Protein AF-0000000070117013 (afdb_homodimer)

InterPro domains:
  IPR013216 Methyltransferase type 11 [PF08241] (39-137)
  IPR029063 S-adenosyl-L-methionine-dependent methyltransferase superfamily [G3DSA:3.40.50.150] (8-248)
  IPR029063 S-adenosyl-L-methionine-dependent methyltransferase superfamily [SSF53335] (27-205)

Structure (mmCIF, N/CA/C/O backbone):
data_AF-0000000070117013-model_v1
#
loop_
_entity.id
_entity.type
_entity.pdbx_description
1 polymer 'Methyltransferase family protein'
#
loop_
_atom_site.group_PDB
_atom_site.id
_atom_site.type_symbol
_atom_site.label_atom_id
_atom_site.label_alt_id
_atom_site.label_comp_id
_atom_site.label_asym_id
_atom_site.label_entity_id
_atom_site.label_seq_id
_atom_site.pdbx_PDB_ins_code
_atom_site.Cartn_x
_atom_site.Cartn_y
_atom_site.Cartn_z
_atom_site.occupancy
_atom_site.B_iso_or_equiv
_atom_site.auth_seq_id
_atom_site.auth_comp_id
_atom_site.auth_asym_id
_atom_site.auth_atom_id
_atom_site.pdbx_PDB_model_num
ATOM 1 N N . MET A 1 1 ? 36.75 42.438 13.883 1 29.89 1 MET A N 1
ATOM 2 C CA . MET A 1 1 ? 35.312 42.625 13.945 1 29.89 1 MET A CA 1
ATOM 3 C C . MET A 1 1 ? 34.594 41.5 13.242 1 29.89 1 MET A C 1
ATOM 5 O O . MET A 1 1 ? 34.594 41.438 12.008 1 29.89 1 MET A O 1
ATOM 9 N N . ASP A 1 2 ? 34.781 40.188 13.766 1 32.5 2 ASP A N 1
ATOM 10 C CA . ASP A 1 2 ? 34.594 38.844 13.227 1 32.5 2 ASP A CA 1
ATOM 11 C C . ASP A 1 2 ? 33.125 38.5 13.008 1 32.5 2 ASP A C 1
ATOM 13 O O . ASP A 1 2 ? 32.344 38.5 13.961 1 32.5 2 ASP A O 1
ATOM 17 N N . THR A 1 3 ? 32.5 39 11.875 1 23.81 3 THR A N 1
ATOM 18 C CA . THR A 1 3 ? 31.094 38.906 11.43 1 23.81 3 THR A CA 1
ATOM 19 C C . THR A 1 3 ? 30.625 37.469 11.422 1 23.81 3 THR A C 1
ATOM 21 O O . THR A 1 3 ? 31.062 36.688 10.578 1 23.81 3 THR A O 1
ATOM 24 N N . ALA A 1 4 ? 30.469 36.906 12.68 1 33.19 4 ALA A N 1
ATOM 25 C CA . ALA A 1 4 ? 29.859 35.562 12.773 1 33.19 4 ALA A CA 1
ATOM 26 C C . ALA A 1 4 ? 28.578 35.5 11.945 1 33.19 4 ALA A C 1
ATOM 28 O O . ALA A 1 4 ? 27.609 36.219 12.227 1 33.19 4 ALA A O 1
ATOM 29 N N . THR A 1 5 ? 28.562 35.25 10.672 1 26.06 5 THR A N 1
ATOM 30 C CA . THR A 1 5 ? 27.438 34.969 9.805 1 26.06 5 THR A CA 1
ATOM 31 C C . THR A 1 5 ? 26.438 34.031 10.492 1 26.06 5 THR A C 1
ATOM 33 O O . THR A 1 5 ? 26.812 32.938 10.906 1 26.06 5 THR A O 1
ATOM 36 N N . ALA A 1 6 ? 25.578 34.531 11.289 1 32.19 6 ALA A N 1
ATOM 37 C CA . ALA A 1 6 ? 24.438 33.844 11.898 1 32.19 6 ALA A CA 1
ATOM 38 C C . ALA A 1 6 ? 23.781 32.875 10.898 1 32.19 6 ALA A C 1
ATOM 40 O O . ALA A 1 6 ? 23.281 33.312 9.852 1 32.19 6 ALA A O 1
ATOM 41 N N . ARG A 1 7 ? 24.266 31.703 10.836 1 33.84 7 ARG A N 1
ATOM 42 C CA . ARG A 1 7 ? 23.641 30.594 10.109 1 33.84 7 ARG A CA 1
ATOM 43 C C . ARG A 1 7 ? 22.125 30.625 10.227 1 33.84 7 ARG A C 1
ATOM 45 O O . ARG A 1 7 ? 21.578 30.5 11.328 1 33.84 7 ARG A O 1
ATOM 52 N N . THR A 1 8 ? 21.297 31.375 9.594 1 34 8 THR A N 1
ATOM 53 C CA . THR A 1 8 ? 19.844 31.391 9.438 1 34 8 THR A CA 1
ATOM 54 C C . THR A 1 8 ? 19.297 29.969 9.438 1 34 8 THR A C 1
ATOM 56 O O . THR A 1 8 ? 19.609 29.188 8.539 1 34 8 THR A O 1
ATOM 59 N N . GLY A 1 9 ? 19.109 29.25 10.539 1 34.41 9 GLY A N 1
ATOM 60 C CA . GLY A 1 9 ? 18.844 27.844 10.82 1 34.41 9 GLY A CA 1
ATOM 61 C C . GLY A 1 9 ? 17.547 27.344 10.203 1 34.41 9 GLY A C 1
ATOM 62 O O . GLY A 1 9 ? 16.469 27.672 10.688 1 34.41 9 GLY A O 1
ATOM 63 N N . ARG A 1 10 ? 17.234 27.203 8.906 1 40.41 10 ARG A N 1
ATOM 64 C CA . ARG A 1 10 ? 16.172 26.484 8.219 1 40.41 10 ARG A CA 1
ATOM 65 C C . ARG A 1 10 ? 15.734 25.266 9.008 1 40.41 10 ARG A C 1
ATOM 67 O O . ARG A 1 10 ? 16.562 24.484 9.484 1 40.41 10 ARG A O 1
ATOM 74 N N . PRO A 1 11 ? 14.5 25.234 9.656 1 47.44 11 PRO A N 1
ATOM 75 C CA . PRO A 1 11 ? 14.07 24.047 10.398 1 47.44 11 PRO A CA 1
ATOM 76 C C . PRO A 1 11 ? 14.43 22.75 9.68 1 47.44 11 PRO A C 1
ATOM 78 O O . PRO A 1 11 ? 14.305 22.656 8.453 1 47.44 11 PRO A O 1
ATOM 81 N N . LEU A 1 12 ? 15.281 21.969 10.203 1 50.25 12 LEU A N 1
ATOM 82 C CA . LEU A 1 12 ? 15.797 20.734 9.633 1 50.25 12 LEU A CA 1
ATOM 83 C C . LEU A 1 12 ? 14.656 19.812 9.234 1 50.25 12 LEU A C 1
ATOM 85 O O . LEU A 1 12 ? 13.867 19.391 10.078 1 50.25 12 LEU A O 1
ATOM 89 N N . VAL A 1 13 ? 14.062 20.078 8.062 1 64.12 13 VAL A N 1
ATOM 90 C CA . VAL A 1 13 ? 13.172 19.109 7.434 1 64.12 13 VAL A CA 1
ATOM 91 C C . VAL A 1 13 ? 13.68 17.688 7.703 1 64.12 13 VAL A C 1
ATOM 93 O O . VAL A 1 13 ? 14.844 17.375 7.43 1 64.12 13 VAL A O 1
ATOM 96 N N . THR A 1 14 ? 12.891 17.109 8.664 1 83.69 14 THR A N 1
ATOM 97 C CA . THR A 1 14 ? 13.156 15.688 8.883 1 83.69 14 THR A CA 1
ATOM 98 C C . THR A 1 14 ? 12.406 14.836 7.863 1 83.69 14 THR A C 1
ATOM 100 O O . THR A 1 14 ? 11.539 15.336 7.145 1 83.69 14 THR A O 1
ATOM 103 N N . ALA A 1 15 ? 12.883 13.727 7.711 1 85.44 15 ALA A N 1
ATOM 104 C CA . ALA A 1 15 ? 12.188 12.789 6.828 1 85.44 15 ALA A CA 1
ATOM 105 C C . ALA A 1 15 ? 10.711 12.68 7.203 1 85.44 15 ALA A C 1
ATOM 107 O O . ALA A 1 15 ? 9.859 12.477 6.336 1 85.44 15 ALA A O 1
ATOM 108 N N . ARG A 1 16 ? 10.367 13.039 8.367 1 91.19 16 ARG A N 1
ATOM 109 C CA . ARG A 1 16 ? 9.023 12.828 8.891 1 91.19 16 ARG A CA 1
ATOM 110 C C . ARG A 1 16 ? 8.094 13.977 8.5 1 91.19 16 ARG A C 1
ATOM 112 O O . ARG A 1 16 ? 6.875 13.859 8.602 1 91.19 16 ARG A O 1
ATOM 119 N N . THR A 1 17 ? 8.672 15.094 8.039 1 95.31 17 THR A N 1
ATOM 120 C CA . THR A 1 17 ? 7.828 16.219 7.656 1 95.31 17 THR A CA 1
ATOM 121 C C . THR A 1 17 ? 8.141 16.672 6.234 1 95.31 17 THR A C 1
ATOM 123 O O . THR A 1 17 ? 7.516 17.609 5.719 1 95.31 17 THR A O 1
ATOM 126 N N . ALA A 1 18 ? 9.07 16.031 5.633 1 95.19 18 ALA A N 1
ATOM 127 C CA . ALA A 1 18 ? 9.641 16.516 4.379 1 95.19 18 ALA A CA 1
ATOM 128 C C . ALA A 1 18 ? 8.57 16.609 3.291 1 95.19 18 ALA A C 1
ATOM 130 O O . ALA A 1 18 ? 8.523 17.578 2.539 1 95.19 18 ALA A O 1
ATOM 131 N N . ALA A 1 19 ? 7.742 15.609 3.23 1 97.19 19 ALA A N 1
ATOM 132 C CA . ALA A 1 19 ? 6.723 15.594 2.186 1 97.19 19 ALA A CA 1
ATOM 133 C C . ALA A 1 19 ? 5.766 16.781 2.342 1 97.19 19 ALA A C 1
ATOM 135 O O . ALA A 1 19 ? 5.406 17.422 1.356 1 97.19 19 ALA A O 1
ATOM 136 N N . VAL A 1 20 ? 5.387 17.094 3.543 1 98.38 20 VAL A N 1
ATOM 137 C CA . VAL A 1 20 ? 4.48 18.203 3.816 1 98.38 20 VAL A CA 1
ATOM 138 C C . VAL A 1 20 ? 5.148 19.531 3.449 1 98.38 20 VAL A C 1
ATOM 140 O O . VAL A 1 20 ? 4.555 20.359 2.762 1 98.38 20 VAL A O 1
ATOM 143 N N . TRP A 1 21 ? 6.355 19.688 3.816 1 97.75 21 TRP A N 1
ATOM 144 C CA . TRP A 1 21 ? 7.07 20.938 3.561 1 97.75 21 TRP A CA 1
ATOM 145 C C . TRP A 1 21 ? 7.305 21.125 2.066 1 97.75 21 TRP A C 1
ATOM 147 O O . TRP A 1 21 ? 7.297 22.266 1.576 1 97.75 21 TRP A O 1
ATOM 157 N N . THR A 1 22 ? 7.559 20.031 1.386 1 97.31 22 THR A N 1
ATOM 158 C CA . THR A 1 22 ? 7.715 20.141 -0.061 1 97.31 22 THR A CA 1
ATOM 159 C C . THR A 1 22 ? 6.48 20.781 -0.693 1 97.31 22 THR A C 1
ATOM 161 O O . THR A 1 22 ? 6.598 21.688 -1.517 1 97.31 22 THR A O 1
ATOM 164 N N . VAL A 1 23 ? 5.348 20.375 -0.258 1 98.12 23 VAL A N 1
ATOM 165 C CA . VAL A 1 23 ? 4.09 20.891 -0.794 1 98.12 23 VAL A CA 1
ATOM 166 C C . VAL A 1 23 ? 3.883 22.328 -0.329 1 98.12 23 VAL A C 1
ATOM 168 O O . VAL A 1 23 ? 3.531 23.203 -1.128 1 98.12 23 VAL A O 1
ATOM 171 N N . LEU A 1 24 ? 4.137 22.594 0.953 1 98.19 24 LEU A N 1
ATOM 172 C CA . LEU A 1 24 ? 3.938 23.922 1.518 1 98.19 24 LEU A CA 1
ATOM 173 C C . LEU A 1 24 ? 4.867 24.938 0.861 1 98.19 24 LEU A C 1
ATOM 175 O O . LEU A 1 24 ? 4.445 26.062 0.538 1 98.19 24 LEU A O 1
ATOM 179 N N . ARG A 1 25 ? 6.059 24.562 0.634 1 97.31 25 ARG A N 1
ATOM 180 C CA . ARG A 1 25 ? 7.023 25.484 0.026 1 97.31 25 ARG A CA 1
ATOM 181 C C . ARG A 1 25 ? 6.605 25.844 -1.395 1 97.31 25 ARG A C 1
ATOM 183 O O . ARG A 1 25 ? 6.773 26.984 -1.818 1 97.31 25 ARG A O 1
ATOM 190 N N . ARG A 1 26 ? 6.137 24.859 -2.094 1 97.5 26 ARG A N 1
ATOM 191 C CA . ARG A 1 26 ? 5.641 25.156 -3.434 1 97.5 26 ARG A CA 1
ATOM 192 C C . ARG A 1 26 ? 4.512 26.172 -3.387 1 97.5 26 ARG A C 1
ATOM 194 O O . ARG A 1 26 ? 4.465 27.094 -4.203 1 97.5 26 ARG A O 1
ATOM 201 N N . GLU A 1 27 ? 3.637 26.016 -2.48 1 97.88 27 GLU A N 1
ATOM 202 C CA . GLU A 1 27 ? 2.533 26.953 -2.332 1 97.88 27 GLU A CA 1
ATOM 203 C C . GLU A 1 27 ? 3.039 28.344 -1.947 1 97.88 27 GLU A C 1
ATOM 205 O O . GLU A 1 27 ? 2.578 29.359 -2.486 1 97.88 27 GLU A O 1
ATOM 210 N N . LEU A 1 28 ? 3.988 28.391 -1.027 1 97.75 28 LEU A N 1
ATOM 211 C CA . LEU A 1 28 ? 4.551 29.672 -0.598 1 97.75 28 LEU A CA 1
ATOM 212 C C . LEU A 1 28 ? 5.25 30.375 -1.755 1 97.75 28 LEU A C 1
ATOM 214 O O . LEU A 1 28 ? 5.148 31.594 -1.899 1 97.75 28 LEU A O 1
ATOM 218 N N . ASP A 1 29 ? 5.879 29.562 -2.568 1 97.06 29 ASP A N 1
ATOM 219 C CA . ASP A 1 29 ? 6.574 30.109 -3.73 1 97.06 29 ASP A CA 1
ATOM 220 C C . ASP A 1 29 ? 5.59 30.719 -4.723 1 97.06 29 ASP A C 1
ATOM 222 O O . ASP A 1 29 ? 5.902 31.719 -5.383 1 97.06 29 ASP A O 1
ATOM 226 N N . ARG A 1 30 ? 4.438 30.141 -4.824 1 96 30 ARG A N 1
ATOM 227 C CA . ARG A 1 30 ? 3.396 30.656 -5.695 1 96 30 ARG A CA 1
ATOM 228 C C . ARG A 1 30 ? 2.984 32.062 -5.273 1 96 30 ARG A C 1
ATOM 230 O O . ARG A 1 30 ? 2.482 32.844 -6.086 1 96 30 ARG A O 1
ATOM 237 N N . HIS A 1 31 ? 3.223 32.406 -4.027 1 96.12 31 HIS A N 1
ATOM 238 C CA . HIS A 1 31 ? 2.84 33.688 -3.479 1 96.12 31 HIS A CA 1
ATOM 239 C C . HIS A 1 31 ? 4.066 34.5 -3.07 1 96.12 31 HIS A C 1
ATOM 241 O O . HIS A 1 31 ? 4.004 35.312 -2.137 1 96.12 31 HIS A O 1
ATOM 247 N N . ALA A 1 32 ? 5.098 34.25 -3.674 1 93.88 32 ALA A N 1
ATOM 248 C CA . ALA A 1 32 ? 6.352 34.906 -3.342 1 93.88 32 ALA A CA 1
ATOM 249 C C . ALA A 1 32 ? 6.164 36.438 -3.281 1 93.88 32 ALA A C 1
ATOM 251 O O . ALA A 1 32 ? 5.52 37 -4.152 1 93.88 32 ALA A O 1
ATOM 252 N N . GLY A 1 33 ? 6.668 37 -2.26 1 93.38 33 GLY A N 1
ATOM 253 C CA . GLY A 1 33 ? 6.59 38.469 -2.111 1 93.38 33 GLY A CA 1
ATOM 254 C C . GLY A 1 33 ? 5.371 38.906 -1.325 1 93.38 33 GLY A C 1
ATOM 255 O O . GLY A 1 33 ? 5.246 40.094 -0.989 1 93.38 33 GLY A O 1
ATOM 256 N N . ARG A 1 34 ? 4.516 37.969 -1.051 1 96.75 34 ARG A N 1
ATOM 257 C CA . ARG A 1 34 ? 3.312 38.281 -0.282 1 96.75 34 ARG A CA 1
ATOM 258 C C . ARG A 1 34 ? 3.398 37.719 1.126 1 96.75 34 ARG A C 1
ATOM 260 O O . ARG A 1 34 ? 3.865 36.594 1.313 1 96.75 34 ARG A O 1
ATOM 267 N N . GLU A 1 35 ? 3.012 38.469 2.045 1 98 35 GLU A N 1
ATOM 268 C CA . GLU A 1 35 ? 2.809 37.969 3.393 1 98 35 GLU A CA 1
ATOM 269 C C . GLU A 1 35 ? 1.462 37.25 3.514 1 98 35 GLU A C 1
ATOM 271 O O . GLU A 1 35 ? 0.412 37.875 3.307 1 98 35 GLU A O 1
ATOM 276 N N . LEU A 1 36 ? 1.524 36.031 3.854 1 98.69 36 LEU A N 1
ATOM 277 C CA . LEU A 1 36 ? 0.299 35.25 3.969 1 98.69 36 LEU A CA 1
ATOM 278 C C . LEU A 1 36 ? -0.208 35.219 5.406 1 98.69 36 LEU A C 1
ATOM 280 O O . LEU A 1 36 ? 0.586 35.219 6.348 1 98.69 36 LEU A O 1
ATOM 284 N N . THR A 1 37 ? -1.525 35.281 5.512 1 98.75 37 THR A N 1
ATOM 285 C CA . THR A 1 37 ? -2.184 35 6.785 1 98.75 37 THR A CA 1
ATOM 286 C C . THR A 1 37 ? -2.438 33.5 6.945 1 98.75 37 THR A C 1
ATOM 288 O O . THR A 1 37 ? -3.215 32.938 6.188 1 98.75 37 THR A O 1
ATOM 291 N N . VAL A 1 38 ? -1.772 32.875 7.945 1 98.81 38 VAL A N 1
ATOM 292 C CA . VAL A 1 38 ? -1.811 31.438 8.125 1 98.81 38 VAL A CA 1
ATOM 293 C C . VAL A 1 38 ? -2.506 31.094 9.438 1 98.81 38 VAL A C 1
ATOM 295 O O . VAL A 1 38 ? -2.262 31.75 10.461 1 98.81 38 VAL A O 1
ATOM 298 N N . LEU A 1 39 ? -3.387 30.172 9.359 1 98.38 39 LEU A N 1
ATOM 299 C CA . LEU A 1 39 ? -3.986 29.578 10.555 1 98.38 39 LEU A CA 1
ATOM 300 C C . LEU A 1 39 ? -3.5 28.156 10.75 1 98.38 39 LEU A C 1
ATOM 302 O O . LEU A 1 39 ? -3.561 27.328 9.828 1 98.38 39 LEU A O 1
ATOM 306 N N . ASP A 1 40 ? -2.951 27.859 11.898 1 98.19 40 ASP A N 1
ATOM 307 C CA . ASP A 1 40 ? -2.488 26.516 12.258 1 98.19 40 ASP A CA 1
ATOM 308 C C . ASP A 1 40 ? -3.369 25.906 13.344 1 98.19 40 ASP A C 1
ATOM 310 O O . ASP A 1 40 ? -3.15 26.141 14.531 1 98.19 40 ASP A O 1
ATOM 314 N N . VAL A 1 41 ? -4.352 25.109 12.914 1 97.69 41 VAL A N 1
ATOM 315 C CA . VAL A 1 41 ? -5.312 24.484 13.82 1 97.69 41 VAL A CA 1
ATOM 316 C C . VAL A 1 41 ? -4.676 23.266 14.469 1 97.69 41 VAL A C 1
ATOM 318 O O . VAL A 1 41 ? -4.289 22.312 13.781 1 97.69 41 VAL A O 1
ATOM 321 N N . GLY A 1 42 ? -4.629 23.234 15.766 1 96.56 42 GLY A N 1
ATOM 322 C CA . GLY A 1 42 ? -3.893 22.203 16.453 1 96.56 42 GLY A CA 1
ATOM 323 C C . GLY A 1 42 ? -2.391 22.312 16.297 1 96.56 42 GLY A C 1
ATOM 324 O O . GLY A 1 42 ? -1.694 21.312 16.156 1 96.56 42 GLY A O 1
ATOM 325 N N . GLY A 1 43 ? -1.896 23.5 16.266 1 96.75 43 GLY A N 1
ATOM 326 C CA . GLY A 1 43 ? -0.519 23.766 15.875 1 96.75 43 GLY A CA 1
ATOM 327 C C . GLY A 1 43 ? 0.482 23.453 16.984 1 96.75 43 GLY A C 1
ATOM 328 O O . GLY A 1 43 ? 1.688 23.406 16.734 1 96.75 43 GLY A O 1
ATOM 329 N N . GLY A 1 44 ? -0.006 23.297 18.172 1 95.81 44 GLY A N 1
ATOM 330 C CA . GLY A 1 44 ? 0.813 22.875 19.297 1 95.81 44 GLY A CA 1
ATOM 331 C C . GLY A 1 44 ? 2.004 23.781 19.547 1 95.81 44 GLY A C 1
ATOM 332 O O . GLY A 1 44 ? 1.853 25 19.641 1 95.81 44 GLY A O 1
ATOM 333 N N . THR A 1 45 ? 3.209 23.141 19.531 1 96.06 45 THR A N 1
ATOM 334 C CA . THR A 1 45 ? 4.422 23.859 19.922 1 96.06 45 THR A CA 1
ATOM 335 C C . THR A 1 45 ? 4.969 24.672 18.75 1 96.06 45 THR A C 1
ATOM 337 O O . THR A 1 45 ? 6.02 25.312 18.875 1 96.06 45 THR A O 1
ATOM 340 N N . GLY A 1 46 ? 4.34 24.609 17.656 1 97.19 46 GLY A N 1
ATOM 341 C CA . GLY A 1 46 ? 4.664 25.5 16.547 1 97.19 46 GLY A CA 1
ATOM 342 C C . GLY A 1 46 ? 5.699 24.922 15.609 1 97.19 46 GLY A C 1
ATOM 343 O O . GLY A 1 46 ? 6.508 25.672 15.039 1 97.19 46 GLY A O 1
ATOM 344 N N . GLY A 1 47 ? 5.734 23.656 15.453 1 95.62 47 GLY A N 1
ATOM 345 C CA . GLY A 1 47 ? 6.688 23 14.57 1 95.62 47 GLY A CA 1
ATOM 346 C C . GLY A 1 47 ? 6.598 23.484 13.133 1 95.62 47 GLY A C 1
ATOM 347 O O . GLY A 1 47 ? 7.617 23.609 12.453 1 95.62 47 GLY A O 1
ATOM 348 N N . PHE A 1 48 ? 5.414 23.828 12.672 1 97.56 48 PHE A N 1
ATOM 349 C CA . PHE A 1 48 ? 5.219 24.375 11.336 1 97.56 48 PHE A CA 1
ATOM 350 C C . PHE A 1 48 ? 5.051 25.891 11.383 1 97.56 48 PHE A C 1
ATOM 352 O O . PHE A 1 48 ? 5.547 26.609 10.516 1 97.56 48 PHE A O 1
ATOM 359 N N . ALA A 1 49 ? 4.441 26.375 12.438 1 98.25 49 ALA A N 1
ATOM 360 C CA . ALA A 1 49 ? 4.094 27.797 12.555 1 98.25 49 ALA A CA 1
ATOM 361 C C . ALA A 1 49 ? 5.344 28.672 12.578 1 98.25 49 ALA A C 1
ATOM 363 O O . ALA A 1 49 ? 5.414 29.672 11.875 1 98.25 49 ALA A O 1
ATOM 364 N N . VAL A 1 50 ? 6.348 28.297 13.367 1 98.25 50 VAL A N 1
ATOM 365 C CA . VAL A 1 50 ? 7.512 29.141 13.578 1 98.25 50 VAL A CA 1
ATOM 366 C C . VAL A 1 50 ? 8.312 29.25 12.281 1 98.25 50 VAL A C 1
ATOM 368 O O . VAL A 1 50 ? 8.633 30.359 11.828 1 98.25 50 VAL A O 1
ATOM 371 N N . PRO A 1 51 ? 8.578 28.125 11.594 1 97.31 51 PRO A N 1
ATOM 372 C CA . PRO A 1 51 ? 9.258 28.25 10.305 1 97.31 51 PRO A CA 1
ATOM 373 C C . PRO A 1 51 ? 8.469 29.094 9.297 1 97.31 51 PRO A C 1
ATOM 375 O O . PRO A 1 51 ? 9.055 29.828 8.508 1 97.31 51 PRO A O 1
ATOM 378 N N . LEU A 1 52 ? 7.16 29.031 9.297 1 98.06 52 LEU A N 1
ATOM 379 C CA . LEU A 1 52 ? 6.348 29.844 8.398 1 98.06 52 LEU A CA 1
ATOM 380 C C . LEU A 1 52 ? 6.473 31.328 8.742 1 98.06 52 LEU A C 1
ATOM 382 O O . LEU A 1 52 ? 6.562 32.188 7.852 1 98.06 52 LEU A O 1
ATOM 386 N N . ALA A 1 53 ? 6.488 31.594 10.031 1 98.44 53 ALA A N 1
ATOM 387 C CA . ALA A 1 53 ? 6.699 32.969 10.477 1 98.44 53 ALA A CA 1
ATOM 388 C C . ALA A 1 53 ? 8.078 33.469 10.07 1 98.44 53 ALA A C 1
ATOM 390 O O . ALA A 1 53 ? 8.227 34.625 9.633 1 98.44 53 ALA A O 1
ATOM 391 N N . GLU A 1 54 ? 9.086 32.594 10.234 1 97.44 54 GLU A N 1
ATOM 392 C CA . GLU A 1 54 ? 10.438 32.969 9.828 1 97.44 54 GLU A CA 1
ATOM 393 C C . GLU A 1 54 ? 10.5 33.281 8.336 1 97.44 54 GLU A C 1
ATOM 395 O O . GLU A 1 54 ? 11.312 34.094 7.906 1 97.44 54 GLU A O 1
ATOM 400 N N . ALA A 1 55 ? 9.617 32.688 7.621 1 96.56 55 ALA A N 1
ATOM 401 C CA . ALA A 1 55 ? 9.562 32.906 6.18 1 96.56 55 ALA A CA 1
ATOM 402 C C . ALA A 1 55 ? 8.812 34.188 5.855 1 96.56 55 ALA A C 1
ATOM 404 O O . ALA A 1 55 ? 8.648 34.531 4.684 1 96.56 55 ALA A O 1
ATOM 405 N N . GLY A 1 56 ? 8.281 34.844 6.859 1 97.25 56 GLY A N 1
ATOM 406 C CA . GLY A 1 56 ? 7.727 36.188 6.656 1 97.25 56 GLY A CA 1
ATOM 407 C C . GLY A 1 56 ? 6.211 36.219 6.727 1 97.25 56 GLY A C 1
ATOM 408 O O . GLY A 1 56 ? 5.598 37.25 6.457 1 97.25 56 GLY A O 1
ATOM 409 N N . HIS A 1 57 ? 5.578 35.156 7.125 1 98.56 57 HIS A N 1
ATOM 410 C CA . HIS A 1 57 ? 4.125 35.094 7.176 1 98.56 57 HIS A CA 1
ATOM 411 C C . HIS A 1 57 ? 3.609 35.312 8.594 1 98.56 57 HIS A C 1
ATOM 413 O O . HIS A 1 57 ? 4.371 35.188 9.555 1 98.56 57 HIS A O 1
ATOM 419 N N . THR A 1 58 ? 2.404 35.75 8.703 1 98.69 58 THR A N 1
ATOM 420 C CA . THR A 1 58 ? 1.757 35.875 10 1 98.69 58 THR A CA 1
ATOM 421 C C . THR A 1 58 ? 0.948 34.625 10.328 1 98.69 58 THR A C 1
ATOM 423 O O . THR A 1 58 ? 0.165 34.156 9.5 1 98.69 58 THR A O 1
ATOM 426 N N . VAL A 1 59 ? 1.206 34.062 11.5 1 98.75 59 VAL A N 1
ATOM 427 C CA . VAL A 1 59 ? 0.624 32.75 11.828 1 98.75 59 VAL A CA 1
ATOM 428 C C . VAL A 1 59 ? -0.166 32.875 13.133 1 98.75 59 VAL A C 1
ATOM 430 O O . VAL A 1 59 ? 0.34 33.375 14.133 1 98.75 59 VAL A O 1
ATOM 433 N N . THR A 1 60 ? -1.41 32.469 13.102 1 98.19 60 THR A N 1
ATOM 434 C CA . THR A 1 60 ? -2.188 32.219 14.312 1 98.19 60 THR A CA 1
ATOM 435 C C . THR A 1 60 ? -2.277 30.734 14.609 1 98.19 60 THR A C 1
ATOM 437 O O . THR A 1 60 ? -2.697 29.953 13.758 1 98.19 60 THR A O 1
ATOM 440 N N . VAL A 1 61 ? -1.849 30.344 15.789 1 98.19 61 VAL A N 1
ATOM 441 C CA . VAL A 1 61 ? -1.893 28.953 16.219 1 98.19 61 VAL A CA 1
ATOM 442 C C . VAL A 1 61 ? -3.031 28.75 17.219 1 98.19 61 VAL A C 1
ATOM 444 O O . VAL A 1 61 ? -3.119 29.469 18.219 1 98.19 61 VAL A O 1
ATOM 447 N N . ILE A 1 62 ? -3.889 27.859 16.891 1 97.19 62 ILE A N 1
ATOM 448 C CA . ILE A 1 62 ? -4.98 27.5 17.781 1 97.19 62 ILE A CA 1
ATOM 449 C C . ILE A 1 62 ? -4.73 26.109 18.375 1 97.19 62 ILE A C 1
ATOM 451 O O . ILE A 1 62 ? -4.527 25.141 17.625 1 97.19 62 ILE A O 1
ATOM 455 N N . ASP A 1 63 ? -4.727 25.984 19.641 1 96.94 63 ASP A N 1
ATOM 456 C CA . ASP A 1 63 ? -4.531 24.703 20.312 1 96.94 63 ASP A CA 1
ATOM 457 C C . ASP A 1 63 ? -5.215 24.688 21.688 1 96.94 63 ASP A C 1
ATOM 459 O O . ASP A 1 63 ? -5.289 25.719 22.359 1 96.94 63 ASP A O 1
ATOM 463 N N . ALA A 1 64 ? -5.625 23.484 22.062 1 94.88 64 ALA A N 1
ATOM 464 C CA . ALA A 1 64 ? -6.324 23.359 23.344 1 94.88 64 ALA A CA 1
ATOM 465 C C . ALA A 1 64 ? -5.348 23.391 24.516 1 94.88 64 ALA A C 1
ATOM 467 O O . ALA A 1 64 ? -5.723 23.75 25.641 1 94.88 64 ALA A O 1
ATOM 468 N N . SER A 1 65 ? -4.109 23.016 24.266 1 96.62 65 SER A N 1
ATOM 469 C CA . SER A 1 65 ? -3.129 22.828 25.344 1 96.62 65 SER A CA 1
ATOM 470 C C . SER A 1 65 ? -2.428 24.141 25.672 1 96.62 65 SER A C 1
ATOM 472 O O . SER A 1 65 ? -1.621 24.641 24.891 1 96.62 65 SER A O 1
ATOM 474 N N . PRO A 1 66 ? -2.658 24.641 26.875 1 96.56 66 PRO A N 1
ATOM 475 C CA . PRO A 1 66 ? -1.937 25.859 27.281 1 96.56 66 PRO A CA 1
ATOM 476 C C . PRO A 1 66 ? -0.426 25.641 27.344 1 96.56 66 PRO A C 1
ATOM 478 O O . PRO A 1 66 ? 0.344 26.562 27.047 1 96.56 66 PRO A O 1
ATOM 481 N N . ASP A 1 67 ? -0.061 24.406 27.734 1 97.94 67 ASP A N 1
ATOM 482 C CA . ASP A 1 67 ? 1.365 24.094 27.797 1 97.94 67 ASP A CA 1
ATOM 483 C C . ASP A 1 67 ? 2.002 24.156 26.406 1 97.94 67 ASP A C 1
ATOM 485 O O . ASP A 1 67 ? 3.098 24.688 26.25 1 97.94 67 ASP A O 1
ATOM 489 N N . ALA A 1 68 ? 1.336 23.609 25.406 1 97.69 68 ALA A N 1
ATOM 490 C CA . ALA A 1 68 ? 1.843 23.656 24.047 1 97.69 68 ALA A CA 1
ATOM 491 C C . ALA A 1 68 ? 1.95 25.094 23.547 1 97.69 68 ALA A C 1
ATOM 493 O O . ALA A 1 68 ? 2.945 25.469 22.922 1 97.69 68 ALA A O 1
ATOM 494 N N . LEU A 1 69 ? 0.973 25.922 23.859 1 98.06 69 LEU A N 1
ATOM 495 C CA . LEU A 1 69 ? 0.962 27.297 23.406 1 98.06 69 LEU A CA 1
ATOM 496 C C . LEU A 1 69 ? 2.062 28.109 24.094 1 98.06 69 LEU A C 1
ATOM 498 O O . LEU A 1 69 ? 2.639 29.016 23.5 1 98.06 69 LEU A O 1
ATOM 502 N N . ALA A 1 70 ? 2.355 27.75 25.359 1 98.31 70 ALA A N 1
ATOM 503 C CA . ALA A 1 70 ? 3.473 28.375 26.062 1 98.31 70 ALA A CA 1
ATOM 504 C C . ALA A 1 70 ? 4.801 28.031 25.391 1 98.31 70 ALA A C 1
ATOM 506 O O . ALA A 1 70 ? 5.652 28.906 25.203 1 98.31 70 ALA A O 1
ATOM 507 N N . ALA A 1 71 ? 4.918 26.781 25.062 1 98.25 71 ALA A N 1
ATOM 508 C CA . ALA A 1 71 ? 6.105 26.344 24.344 1 98.25 71 ALA A CA 1
ATOM 509 C C . ALA A 1 71 ? 6.227 27.047 22.984 1 98.25 71 ALA A C 1
ATOM 511 O O . ALA A 1 71 ? 7.32 27.438 22.578 1 98.25 71 ALA A O 1
ATOM 512 N N . LEU A 1 72 ? 5.148 27.25 22.344 1 98.25 72 LEU A N 1
ATOM 513 C CA . LEU A 1 72 ? 5.102 27.969 21.078 1 98.25 72 LEU A CA 1
ATOM 514 C C . LEU A 1 72 ? 5.625 29.391 21.25 1 98.25 72 LEU A C 1
ATOM 516 O O . LEU A 1 72 ? 6.453 29.859 20.469 1 98.25 72 LEU A O 1
ATOM 520 N N . THR A 1 73 ? 5.117 30.047 22.25 1 98.19 73 THR A N 1
ATOM 521 C CA . THR A 1 73 ? 5.5 31.438 22.5 1 98.19 73 THR A CA 1
ATOM 522 C C . THR A 1 73 ? 7.004 31.547 22.719 1 98.19 73 THR A C 1
ATOM 524 O O . THR A 1 73 ? 7.656 32.438 22.172 1 98.19 73 THR A O 1
ATOM 527 N N . ARG A 1 74 ? 7.52 30.625 23.484 1 98.31 74 ARG A N 1
ATOM 528 C CA . ARG A 1 74 ? 8.953 30.594 23.734 1 98.31 74 ARG A CA 1
ATOM 529 C C . ARG A 1 74 ? 9.734 30.328 22.453 1 98.31 74 ARG A C 1
ATOM 531 O O . ARG A 1 74 ? 10.727 31 22.172 1 98.31 74 ARG A O 1
ATOM 538 N N . ARG A 1 75 ? 9.281 29.422 21.672 1 97.56 75 ARG A N 1
ATOM 539 C CA . ARG A 1 75 ? 9.938 29.078 20.406 1 97.56 75 ARG A CA 1
ATOM 540 C C . ARG A 1 75 ? 9.93 30.25 19.438 1 97.56 75 ARG A C 1
ATOM 542 O O . ARG A 1 75 ? 10.93 30.516 18.766 1 97.56 75 ARG A O 1
ATOM 549 N N . ALA A 1 76 ? 8.812 30.906 19.359 1 98.31 76 ALA A N 1
ATOM 550 C CA . ALA A 1 76 ? 8.68 32.062 18.484 1 98.31 76 ALA A CA 1
ATOM 551 C C . ALA A 1 76 ? 9.625 33.188 18.906 1 98.31 76 ALA A C 1
ATOM 553 O O . ALA A 1 76 ? 10.25 33.812 18.062 1 98.31 76 ALA A O 1
ATOM 554 N N . ALA A 1 77 ? 9.703 33.406 20.172 1 98.38 77 ALA A N 1
ATOM 555 C CA . ALA A 1 77 ? 10.602 34.406 20.703 1 98.38 77 ALA A CA 1
ATOM 556 C C . ALA A 1 77 ? 12.062 34.094 20.391 1 98.38 77 ALA A C 1
ATOM 558 O O . ALA A 1 77 ? 12.812 34.938 19.922 1 98.38 77 ALA A O 1
ATOM 559 N N . ASP A 1 78 ? 12.422 32.875 20.703 1 98.06 78 ASP A N 1
ATOM 560 C CA . ASP A 1 78 ? 13.781 32.406 20.438 1 98.06 78 ASP A CA 1
ATOM 561 C C . ASP A 1 78 ? 14.148 32.562 18.969 1 98.06 78 ASP A C 1
ATOM 563 O O . ASP A 1 78 ? 15.305 32.844 18.641 1 98.06 78 ASP A O 1
ATOM 567 N N . ALA A 1 79 ? 13.164 32.469 18.109 1 97.69 79 ALA A N 1
ATOM 568 C CA . ALA A 1 79 ? 13.391 32.531 16.672 1 97.69 79 ALA A CA 1
ATOM 569 C C . ALA A 1 79 ? 13.312 33.969 16.172 1 97.69 79 ALA A C 1
ATOM 571 O O . ALA A 1 79 ? 13.578 34.25 14.992 1 97.69 79 ALA A O 1
ATOM 572 N N . GLY A 1 80 ? 12.898 34.875 17 1 98.19 80 GLY A N 1
ATOM 573 C CA . GLY A 1 80 ? 12.828 36.281 16.656 1 98.19 80 GLY A CA 1
ATOM 574 C C . GLY A 1 80 ? 11.594 36.656 15.859 1 98.19 80 GLY A C 1
ATOM 575 O O . GLY A 1 80 ? 11.609 37.594 15.078 1 98.19 80 GLY A O 1
ATOM 576 N N . VAL A 1 81 ? 10.547 35.844 16.016 1 98.44 81 VAL A N 1
ATOM 577 C CA . VAL A 1 81 ? 9.367 36.094 15.188 1 98.44 81 VAL A CA 1
ATOM 578 C C . VAL A 1 81 ? 8.125 36.188 16.078 1 98.44 81 VAL A C 1
ATOM 580 O O . VAL A 1 81 ? 7.027 35.812 15.656 1 98.44 81 VAL A O 1
ATOM 583 N N . ALA A 1 82 ? 8.242 36.562 17.281 1 98.31 82 ALA A N 1
ATOM 584 C CA . ALA A 1 82 ? 7.137 36.688 18.219 1 98.31 82 ALA A CA 1
ATOM 585 C C . ALA A 1 82 ? 6.059 37.625 17.688 1 98.31 82 ALA A C 1
ATOM 587 O O . ALA A 1 82 ? 4.871 37.438 17.969 1 98.31 82 ALA A O 1
ATOM 588 N N . ASP A 1 83 ? 6.512 38.562 16.938 1 98.25 83 ASP A N 1
ATOM 589 C CA . ASP A 1 83 ? 5.582 39.562 16.422 1 98.25 83 ASP A CA 1
ATOM 590 C C . ASP A 1 83 ? 4.73 39 15.297 1 98.25 83 ASP A C 1
ATOM 592 O O . ASP A 1 83 ? 3.727 39.594 14.906 1 98.25 83 ASP A O 1
ATOM 596 N N . ARG A 1 84 ? 5.062 37.812 14.797 1 98.5 84 ARG A N 1
ATOM 597 C CA . ARG A 1 84 ? 4.348 37.25 13.664 1 98.5 84 ARG A CA 1
ATOM 598 C C . ARG A 1 84 ? 3.578 36 14.086 1 98.5 84 ARG A C 1
ATOM 600 O O . ARG A 1 84 ? 2.934 35.344 13.258 1 98.5 84 ARG A O 1
ATOM 607 N N . VAL A 1 85 ? 3.678 35.594 15.32 1 98.69 85 VAL A N 1
ATOM 608 C CA . VAL A 1 85 ? 3.012 34.375 15.812 1 98.69 85 VAL A CA 1
ATOM 609 C C . VAL A 1 85 ? 2.027 34.75 16.922 1 98.69 85 VAL A C 1
ATOM 611 O O . VAL A 1 85 ? 2.402 35.406 17.906 1 98.69 85 VAL A O 1
ATOM 614 N N . ARG A 1 86 ? 0.814 34.438 16.734 1 97.94 86 ARG A N 1
ATOM 615 C CA . ARG A 1 86 ? -0.221 34.656 17.75 1 97.94 86 ARG A CA 1
ATOM 616 C C . ARG A 1 86 ? -0.744 33.312 18.266 1 97.94 86 ARG A C 1
ATOM 618 O O . ARG A 1 86 ? -1.079 32.438 17.469 1 97.94 86 ARG A O 1
ATOM 625 N N . ALA A 1 87 ? -0.758 33.125 19.547 1 97.94 87 ALA A N 1
ATOM 626 C CA . ALA A 1 87 ? -1.279 31.906 20.188 1 97.94 87 ALA A CA 1
ATOM 627 C C . ALA A 1 87 ? -2.707 32.125 20.672 1 97.94 87 ALA A C 1
ATOM 629 O O . ALA A 1 87 ? -2.988 33.094 21.359 1 97.94 87 ALA A O 1
ATOM 630 N N . VAL A 1 88 ? -3.6 31.266 20.344 1 96.94 88 VAL A N 1
ATOM 631 C CA . VAL A 1 88 ? -4.992 31.328 20.766 1 96.94 88 VAL A CA 1
ATOM 632 C C . VAL A 1 88 ? -5.418 29.984 21.344 1 96.94 88 VAL A C 1
ATOM 634 O O . VAL A 1 88 ? -5.328 28.953 20.672 1 96.94 88 VAL A O 1
ATOM 637 N N . GLN A 1 89 ? -5.887 29.984 22.531 1 96.25 89 GLN A N 1
ATOM 638 C CA . GLN A 1 89 ? -6.379 28.75 23.125 1 96.25 89 GLN A CA 1
ATOM 639 C C . GLN A 1 89 ? -7.789 28.422 22.641 1 96.25 89 GLN A C 1
ATOM 641 O O . GLN A 1 89 ? -8.68 29.281 22.688 1 96.25 89 GLN A O 1
ATOM 646 N N . GLY A 1 90 ? -7.973 27.266 22.062 1 93.31 90 GLY A N 1
ATOM 647 C CA . GLY A 1 90 ? -9.258 26.781 21.578 1 93.31 90 GLY A CA 1
ATOM 648 C C . GLY A 1 90 ? -9.195 25.391 20.984 1 93.31 90 GLY A C 1
ATOM 649 O O . GLY A 1 90 ? -8.109 24.875 20.703 1 93.31 90 GLY A O 1
ATOM 650 N N . ASP A 1 91 ? -10.438 24.875 20.906 1 87.5 91 ASP A N 1
ATOM 651 C CA . ASP A 1 91 ? -10.531 23.562 20.297 1 87.5 91 ASP A CA 1
ATOM 652 C C . ASP A 1 91 ? -10.945 23.656 18.828 1 87.5 91 ASP A C 1
ATOM 654 O O . ASP A 1 91 ? -11.5 24.672 18.406 1 87.5 91 ASP A O 1
ATOM 658 N N . GLY A 1 92 ? -10.516 22.688 18.062 1 79.12 92 GLY A N 1
ATOM 659 C CA . GLY A 1 92 ? -10.867 22.656 16.656 1 79.12 92 GLY A CA 1
ATOM 660 C C . GLY A 1 92 ? -12.359 22.766 16.406 1 79.12 92 GLY A C 1
ATOM 661 O O . GLY A 1 92 ? -12.789 23.438 15.461 1 79.12 92 GLY A O 1
ATOM 662 N N . ASP A 1 93 ? -13.172 22.344 17.328 1 82.31 93 ASP A N 1
ATOM 663 C CA . ASP A 1 93 ? -14.625 22.359 17.203 1 82.31 93 ASP A CA 1
ATOM 664 C C . ASP A 1 93 ? -15.18 23.766 17.359 1 82.31 93 ASP A C 1
ATOM 666 O O . ASP A 1 93 ? -16.297 24.047 16.922 1 82.31 93 ASP A O 1
ATOM 670 N N . ALA A 1 94 ? -14.359 24.625 17.875 1 84.25 94 ALA A N 1
ATOM 671 C CA . ALA A 1 94 ? -14.812 25.984 18.141 1 84.25 94 ALA A CA 1
ATOM 672 C C . ALA A 1 94 ? -14.203 26.969 17.156 1 84.25 94 ALA A C 1
ATOM 674 O O . ALA A 1 94 ? -14.312 28.188 17.359 1 84.25 94 ALA A O 1
ATOM 675 N N . LEU A 1 95 ? -13.625 26.438 16.141 1 87.44 95 LEU A N 1
ATOM 676 C CA . LEU A 1 95 ? -12.852 27.25 15.203 1 87.44 95 LEU A CA 1
ATOM 677 C C . LEU A 1 95 ? -13.711 28.359 14.617 1 87.44 95 LEU A C 1
ATOM 679 O O . LEU A 1 95 ? -13.25 29.5 14.477 1 87.44 95 LEU A O 1
ATOM 683 N N . ALA A 1 96 ? -14.945 28.109 14.359 1 87.31 96 ALA A N 1
ATOM 684 C CA . ALA A 1 96 ? -15.836 29.094 13.742 1 87.31 96 ALA A CA 1
ATOM 685 C C . ALA A 1 96 ? -15.938 30.359 14.594 1 87.31 96 ALA A C 1
ATOM 687 O O . ALA A 1 96 ? -16.062 31.469 14.07 1 87.31 96 ALA A O 1
ATOM 688 N N . GLY A 1 97 ? -15.836 30.172 15.875 1 89.81 97 GLY A N 1
ATOM 689 C CA . GLY A 1 97 ? -15.938 31.328 16.766 1 89.81 97 GLY A CA 1
ATOM 690 C C . GLY A 1 97 ? -14.609 32 17.031 1 89.81 97 GLY A C 1
ATOM 691 O O . GLY A 1 97 ? -14.562 33.094 17.578 1 89.81 97 GLY A O 1
ATOM 692 N N . LEU A 1 98 ? -13.547 31.406 16.547 1 91.75 98 LEU A N 1
ATOM 693 C CA . LEU A 1 98 ? -12.211 31.859 16.891 1 91.75 98 LEU A CA 1
ATOM 694 C C . LEU A 1 98 ? -11.578 32.625 15.727 1 91.75 98 LEU A C 1
ATOM 696 O O . LEU A 1 98 ? -10.609 33.375 15.914 1 91.75 98 LEU A O 1
ATOM 700 N N . VAL A 1 99 ? -12.125 32.406 14.555 1 92.25 99 VAL A N 1
ATOM 701 C CA . VAL A 1 99 ? -11.492 33 13.383 1 92.25 99 VAL A CA 1
ATOM 702 C C . VAL A 1 99 ? -12.547 33.656 12.492 1 92.25 99 VAL A C 1
ATOM 704 O O . VAL A 1 99 ? -13.656 33.125 12.359 1 92.25 99 VAL A O 1
ATOM 707 N N . GLU A 1 100 ? -12.242 34.781 11.883 1 94.69 100 GLU A N 1
ATOM 708 C CA . GLU A 1 100 ? -13.133 35.469 10.961 1 94.69 100 GLU A CA 1
ATOM 709 C C . GLU A 1 100 ? -13.273 34.719 9.648 1 94.69 100 GLU A C 1
ATOM 711 O O . GLU A 1 100 ? -12.305 34.125 9.148 1 94.69 100 GLU A O 1
ATOM 716 N N . PRO A 1 101 ? -14.5 34.75 9.086 1 96.69 101 PRO A N 1
ATOM 717 C CA . PRO A 1 101 ? -14.672 34.156 7.762 1 96.69 101 PRO A CA 1
ATOM 718 C C . PRO A 1 101 ? -13.773 34.781 6.699 1 96.69 101 PRO A C 1
ATOM 720 O O . PRO A 1 101 ? -13.516 36 6.746 1 96.69 101 PRO A O 1
ATOM 723 N N . ALA A 1 102 ? -13.273 34 5.805 1 97.75 102 ALA A N 1
ATOM 724 C CA . ALA A 1 102 ? -12.492 34.438 4.648 1 97.75 102 ALA A CA 1
ATOM 725 C C . ALA A 1 102 ? -11.32 35.312 5.07 1 97.75 102 ALA A C 1
ATOM 727 O O . ALA A 1 102 ? -11.102 36.375 4.496 1 97.75 102 ALA A O 1
ATOM 728 N N . SER A 1 103 ? -10.594 34.812 6.082 1 97.69 103 SER A N 1
ATOM 729 C CA . SER A 1 103 ? -9.531 35.656 6.645 1 97.69 103 SER A CA 1
ATOM 730 C C . SER A 1 103 ? -8.164 35.031 6.438 1 97.69 103 SER A C 1
ATOM 732 O O . SER A 1 103 ? -7.137 35.688 6.609 1 97.69 103 SER A O 1
ATOM 734 N N . ALA A 1 104 ? -8.125 33.75 6.09 1 98.5 104 ALA A N 1
ATOM 735 C CA . ALA A 1 104 ? -6.855 33.062 6.023 1 98.5 104 ALA A CA 1
ATOM 736 C C . ALA A 1 104 ? -6.496 32.688 4.582 1 98.5 104 ALA A C 1
ATOM 738 O O . ALA A 1 104 ? -7.363 32.312 3.795 1 98.5 104 ALA A O 1
ATOM 739 N N . ASP A 1 105 ? -5.223 32.875 4.195 1 98.75 105 ASP A N 1
ATOM 740 C CA . ASP A 1 105 ? -4.703 32.438 2.9 1 98.75 105 ASP A CA 1
ATOM 741 C C . ASP A 1 105 ? -4.367 30.938 2.916 1 98.75 105 ASP A C 1
ATOM 743 O O . ASP A 1 105 ? -4.465 30.266 1.888 1 98.75 105 ASP A O 1
ATOM 747 N N . LEU A 1 106 ? -3.918 30.453 4.055 1 98.81 106 LEU A N 1
ATOM 748 C CA . LEU A 1 106 ? -3.453 29.078 4.254 1 98.81 106 LEU A CA 1
ATOM 749 C C . LEU A 1 106 ? -3.844 28.562 5.637 1 98.81 106 LEU A C 1
ATOM 751 O O . LEU A 1 106 ? -3.66 29.266 6.637 1 98.81 106 LEU A O 1
ATOM 755 N N . ILE A 1 107 ? -4.418 27.422 5.699 1 98.81 107 ILE A N 1
ATOM 756 C CA . ILE A 1 107 ? -4.75 26.781 6.973 1 98.81 107 ILE A CA 1
ATOM 757 C C . ILE A 1 107 ? -4.066 25.422 7.066 1 98.81 107 ILE A C 1
ATOM 759 O O . ILE A 1 107 ? -4.098 24.641 6.113 1 98.81 107 ILE A O 1
ATOM 763 N N . LEU A 1 108 ? -3.383 25.203 8.117 1 98.75 108 LEU A N 1
ATOM 764 C CA . LEU A 1 108 ? -2.861 23.891 8.461 1 98.75 108 LEU A CA 1
ATOM 765 C C . LEU A 1 108 ? -3.771 23.203 9.469 1 98.75 108 LEU A C 1
ATOM 767 O O . LEU A 1 108 ? -4.219 23.812 10.438 1 98.75 108 LEU A O 1
ATOM 771 N N . CYS A 1 109 ? -4.102 22.016 9.242 1 98.56 109 CYS A N 1
ATOM 772 C CA . CYS A 1 109 ? -4.836 21.141 10.141 1 98.56 109 CYS A CA 1
ATOM 773 C C . CYS A 1 109 ? -4.203 19.75 10.188 1 98.56 109 CYS A C 1
ATOM 775 O O . CYS A 1 109 ? -4.578 18.859 9.414 1 98.56 109 CYS A O 1
ATOM 777 N N . HIS A 1 110 ? -3.221 19.625 11.039 1 98.12 110 HIS A N 1
ATOM 778 C CA . HIS A 1 110 ? -2.381 18.438 11.062 1 98.12 110 HIS A CA 1
ATOM 779 C C . HIS A 1 110 ? -2.623 17.609 12.328 1 98.12 110 HIS A C 1
ATOM 781 O O . HIS A 1 110 ? -2.305 18.062 13.43 1 98.12 110 HIS A O 1
ATOM 787 N N . ALA A 1 111 ? -3.141 16.406 12.141 1 96.81 111 ALA A N 1
ATOM 788 C CA . ALA A 1 111 ? -3.359 15.461 13.234 1 96.81 111 ALA A CA 1
ATOM 789 C C . ALA A 1 111 ? -4.383 16 14.227 1 96.81 111 ALA A C 1
ATOM 791 O O . ALA A 1 111 ? -4.168 15.945 15.445 1 96.81 111 ALA A O 1
ATOM 792 N N . VAL A 1 112 ? -5.445 16.484 13.75 1 97 112 VAL A N 1
ATOM 793 C CA . VAL A 1 112 ? -6.508 17.078 14.555 1 97 112 VAL A CA 1
ATOM 794 C C . VAL A 1 112 ? -7.801 16.281 14.367 1 97 112 VAL A C 1
ATOM 796 O O . VAL A 1 112 ? -8.469 15.93 15.336 1 97 112 VAL A O 1
ATOM 799 N N . LEU A 1 113 ? -8.117 15.891 13.117 1 97.5 113 LEU A N 1
ATOM 800 C CA . LEU A 1 113 ? -9.414 15.328 12.773 1 97.5 113 LEU A CA 1
ATOM 801 C C . LEU A 1 113 ? -9.594 13.953 13.406 1 97.5 113 LEU A C 1
ATOM 803 O O . LEU A 1 113 ? -10.719 13.469 13.547 1 97.5 113 LEU A O 1
ATOM 807 N N . GLU A 1 114 ? -8.539 13.32 13.766 1 96.25 114 GLU A N 1
ATOM 808 C CA . GLU A 1 114 ? -8.617 11.977 14.344 1 96.25 114 GLU A CA 1
ATOM 809 C C . GLU A 1 114 ? -9.062 12.023 15.805 1 96.25 114 GLU A C 1
ATOM 811 O O . GLU A 1 114 ? -9.406 10.992 16.375 1 96.25 114 GLU A O 1
ATOM 816 N N . VAL A 1 115 ? -9.094 13.195 16.406 1 94.94 115 VAL A N 1
ATOM 817 C CA . VAL A 1 115 ? -9.336 13.219 17.859 1 94.94 115 VAL A CA 1
ATOM 818 C C . VAL A 1 115 ? -10.531 14.117 18.172 1 94.94 115 VAL A C 1
ATOM 820 O O . VAL A 1 115 ? -11.086 14.062 19.266 1 94.94 115 VAL A O 1
ATOM 823 N N . VAL A 1 116 ? -10.977 14.906 17.297 1 95.12 116 VAL A N 1
ATOM 824 C CA . VAL A 1 116 ? -12.094 15.812 17.547 1 95.12 116 VAL A CA 1
ATOM 825 C C . VAL A 1 116 ? -13.406 15.031 17.531 1 95.12 116 VAL A C 1
ATOM 827 O O . VAL A 1 116 ? -13.461 13.914 17 1 95.12 116 VAL A O 1
ATOM 830 N N . ASP A 1 117 ? -14.484 15.648 17.984 1 94.19 117 ASP A N 1
ATOM 831 C CA . ASP A 1 117 ? -15.789 14.992 18.047 1 94.19 117 ASP A CA 1
ATOM 832 C C . ASP A 1 117 ? -16.453 14.938 16.672 1 94.19 117 ASP A C 1
ATOM 834 O O . ASP A 1 117 ? -16.953 13.898 16.266 1 94.19 117 ASP A O 1
ATOM 838 N N . ASP A 1 118 ? -16.375 16.062 15.945 1 95.44 118 ASP A N 1
ATOM 839 C CA . ASP A 1 118 ? -17.047 16.141 14.656 1 95.44 118 ASP A CA 1
ATOM 840 C C . ASP A 1 118 ? -16.125 16.734 13.594 1 95.44 118 ASP A C 1
ATOM 842 O O . ASP A 1 118 ? -16.062 17.953 13.43 1 95.44 118 ASP A O 1
ATOM 846 N N . PRO A 1 119 ? -15.5 15.844 12.789 1 97.25 119 PRO A N 1
ATOM 847 C CA . PRO A 1 119 ? -14.578 16.344 11.766 1 97.25 119 PRO A CA 1
ATOM 848 C C . PRO A 1 119 ? -15.266 17.188 10.703 1 97.25 119 PRO A C 1
ATOM 850 O O . PRO A 1 119 ? -14.672 18.125 10.18 1 97.25 119 PRO A O 1
ATOM 853 N N . SER A 1 120 ? -16.516 16.922 10.398 1 97.12 120 SER A N 1
ATOM 854 C CA . SER A 1 120 ? -17.234 17.672 9.375 1 97.12 120 SER A CA 1
ATOM 855 C C . SER A 1 120 ? -17.422 19.141 9.781 1 97.12 120 SER A C 1
ATOM 857 O O . SER A 1 120 ? -17.312 20.031 8.953 1 97.12 120 SER A O 1
ATOM 859 N N . ARG A 1 121 ? -17.625 19.312 11.047 1 96 121 ARG A N 1
ATOM 860 C CA . ARG A 1 121 ? -17.781 20.656 11.562 1 96 121 ARG A CA 1
ATOM 861 C C . ARG A 1 121 ? -16.469 21.438 11.484 1 96 121 ARG A C 1
ATOM 863 O O . ARG A 1 121 ? -16.453 22.609 11.125 1 96 121 ARG A O 1
ATOM 870 N N . VAL A 1 122 ? -15.414 20.75 11.828 1 97.12 122 VAL A N 1
ATOM 871 C CA . VAL A 1 122 ? -14.094 21.375 11.773 1 97.12 122 VAL A CA 1
ATOM 872 C C . VAL A 1 122 ? -13.766 21.766 10.336 1 97.12 122 VAL A C 1
ATOM 874 O O . VAL A 1 122 ? -13.352 22.906 10.078 1 97.12 122 VAL A O 1
ATOM 877 N N . ILE A 1 123 ? -14.016 20.906 9.375 1 98.19 123 ILE A N 1
ATOM 878 C CA . ILE A 1 123 ? -13.688 21.172 7.98 1 98.19 123 ILE A CA 1
ATOM 879 C C . ILE A 1 123 ? -14.586 22.266 7.43 1 98.19 123 ILE A C 1
ATOM 881 O O . ILE A 1 123 ? -14.141 23.109 6.652 1 98.19 123 ILE A O 1
ATOM 885 N N . ALA A 1 124 ? -15.797 22.312 7.832 1 97.25 124 ALA A N 1
ATOM 886 C CA . ALA A 1 124 ? -16.703 23.375 7.414 1 97.25 124 ALA A CA 1
ATOM 887 C C . ALA A 1 124 ? -16.188 24.734 7.902 1 97.25 124 ALA A C 1
ATOM 889 O O . ALA A 1 124 ? -16.203 25.719 7.152 1 97.25 124 ALA A O 1
ATOM 890 N N . ALA A 1 125 ? -15.789 24.766 9.172 1 97.38 125 ALA A N 1
ATOM 891 C CA . ALA A 1 125 ? -15.25 26 9.734 1 97.38 125 ALA A CA 1
ATOM 892 C C . ALA A 1 125 ? -13.984 26.422 8.992 1 97.38 125 ALA A C 1
ATOM 894 O O . ALA A 1 125 ? -13.773 27.609 8.75 1 97.38 125 ALA A O 1
ATOM 895 N N . ILE A 1 126 ? -13.141 25.469 8.664 1 98.19 126 ILE A N 1
ATOM 896 C CA . ILE A 1 126 ? -11.914 25.719 7.91 1 98.19 126 ILE A CA 1
ATOM 897 C C . ILE A 1 126 ? -12.266 26.297 6.543 1 98.19 126 ILE A C 1
ATOM 899 O O . ILE A 1 126 ? -11.703 27.328 6.133 1 98.19 126 ILE A O 1
ATOM 903 N N . ALA A 1 127 ? -13.188 25.672 5.883 1 98.31 127 ALA A N 1
ATOM 904 C CA . ALA A 1 127 ? -13.602 26.156 4.566 1 98.31 127 ALA A CA 1
ATOM 905 C C . ALA A 1 127 ? -14.117 27.594 4.645 1 98.31 127 ALA A C 1
ATOM 907 O O . ALA A 1 127 ? -13.805 28.422 3.785 1 98.31 127 ALA A O 1
ATOM 908 N N . ALA A 1 128 ? -14.867 27.859 5.688 1 97.56 128 ALA A N 1
ATOM 909 C CA . ALA A 1 128 ? -15.43 29.203 5.871 1 97.56 128 ALA A CA 1
ATOM 910 C C . ALA A 1 128 ? -14.328 30.219 6.164 1 97.56 128 ALA A C 1
ATOM 912 O O . ALA A 1 128 ? -14.438 31.391 5.77 1 97.56 128 ALA A O 1
ATOM 913 N N . ALA A 1 129 ? -13.32 29.812 6.816 1 98 129 ALA A N 1
ATOM 914 C CA . ALA A 1 129 ? -12.25 30.703 7.242 1 98 129 ALA A CA 1
ATOM 915 C C . ALA A 1 129 ? -11.297 31.016 6.086 1 98 129 ALA A C 1
ATOM 917 O O . ALA A 1 129 ? -10.594 32.031 6.105 1 98 129 ALA A O 1
ATOM 918 N N . LEU A 1 130 ? -11.234 30.109 5.105 1 98.62 130 LEU A N 1
ATOM 919 C CA . LEU A 1 130 ? -10.344 30.297 3.969 1 98.62 130 LEU A CA 1
ATOM 920 C C . LEU A 1 130 ? -10.852 31.391 3.047 1 98.62 130 LEU A C 1
ATOM 922 O O . LEU A 1 130 ? -12.055 31.469 2.77 1 98.62 130 LEU A O 1
ATOM 926 N N . ARG A 1 131 ? -9.969 32.281 2.604 1 98.25 131 ARG A N 1
ATOM 927 C CA . ARG A 1 131 ? -10.281 33.156 1.486 1 98.25 131 ARG A CA 1
ATOM 928 C C . ARG A 1 131 ? -10.539 32.344 0.212 1 98.25 131 ARG A C 1
ATOM 930 O O . ARG A 1 131 ? -10.047 31.234 0.063 1 98.25 131 ARG A O 1
ATOM 937 N N . PRO A 1 132 ? -11.359 33 -0.704 1 98 132 PRO A N 1
ATOM 938 C CA . PRO A 1 132 ? -11.383 32.375 -2.018 1 98 132 PRO A CA 1
ATOM 939 C C . PRO A 1 132 ? -9.984 32.156 -2.598 1 98 132 PRO A C 1
ATOM 941 O O . PRO A 1 132 ? -9.156 33.062 -2.564 1 98 132 PRO A O 1
ATOM 944 N N . GLY A 1 133 ? -9.688 30.984 -3.031 1 98.19 133 GLY A N 1
ATOM 945 C CA . GLY A 1 133 ? -8.367 30.672 -3.551 1 98.19 133 GLY A CA 1
ATOM 946 C C . GLY A 1 133 ? -7.395 30.219 -2.479 1 98.19 133 GLY A C 1
ATOM 947 O O . GLY A 1 133 ? -6.285 29.781 -2.785 1 98.19 133 GLY A O 1
ATOM 948 N N . GLY A 1 134 ? -7.844 30.328 -1.188 1 98.69 134 GLY A N 1
ATOM 949 C CA . GLY A 1 134 ? -7 29.891 -0.089 1 98.69 134 GLY A CA 1
ATOM 950 C C . GLY A 1 134 ? -6.801 28.391 -0.057 1 98.69 134 GLY A C 1
ATOM 951 O O . GLY A 1 134 ? -7.523 27.641 -0.721 1 98.69 134 GLY A O 1
ATOM 952 N N . ALA A 1 135 ? -5.789 27.953 0.678 1 98.88 135 ALA A N 1
ATOM 953 C CA . ALA A 1 135 ? -5.422 26.531 0.638 1 98.88 135 ALA A CA 1
ATOM 954 C C . ALA A 1 135 ? -5.496 25.906 2.027 1 98.88 135 ALA A C 1
ATOM 956 O O . ALA A 1 135 ? -5.375 26.609 3.037 1 98.88 135 ALA A O 1
ATOM 957 N N . LEU A 1 136 ? -5.734 24.641 2.041 1 98.94 136 LEU A N 1
ATOM 958 C CA . LEU A 1 136 ? -5.719 23.812 3.244 1 98.94 136 LEU A CA 1
ATOM 959 C C . LEU A 1 136 ? -4.648 22.734 3.146 1 98.94 136 LEU A C 1
ATOM 961 O O . LEU A 1 136 ? -4.578 22.016 2.15 1 98.94 136 LEU A O 1
ATOM 965 N N . SER A 1 137 ? -3.754 22.703 4.086 1 98.94 137 SER A N 1
ATOM 966 C CA . SER A 1 137 ? -2.846 21.578 4.34 1 98.94 137 SER A CA 1
ATOM 967 C C . SER A 1 137 ? -3.396 20.656 5.418 1 98.94 137 SER A C 1
ATOM 969 O O . SER A 1 137 ? -3.334 20.969 6.605 1 98.94 137 SER A O 1
ATOM 971 N N . LEU A 1 138 ? -3.922 19.5 5.012 1 98.94 138 LEU A N 1
ATOM 972 C CA . LEU A 1 138 ? -4.535 18.562 5.934 1 98.94 138 LEU A CA 1
ATOM 973 C C . LEU A 1 138 ? -3.65 17.328 6.109 1 98.94 138 LEU A C 1
ATOM 975 O O . LEU A 1 138 ? -3.182 16.75 5.125 1 98.94 138 LEU A O 1
ATOM 979 N N . LEU A 1 139 ? -3.355 16.969 7.293 1 98.81 139 LEU A N 1
ATOM 980 C CA . LEU A 1 139 ? -2.617 15.75 7.633 1 98.81 139 LEU A CA 1
ATOM 981 C C . LEU A 1 139 ? -3.436 14.859 8.555 1 98.81 139 LEU A C 1
ATOM 983 O O . LEU A 1 139 ? -3.832 15.281 9.648 1 98.81 139 LEU A O 1
ATOM 987 N N . VAL A 1 140 ? -3.715 13.602 8.148 1 98.69 140 VAL A N 1
ATOM 988 C CA . VAL A 1 140 ? -4.559 12.703 8.93 1 98.69 140 VAL A CA 1
ATOM 989 C C . VAL A 1 140 ? -3.852 11.359 9.117 1 98.69 140 VAL A C 1
ATOM 991 O O . VAL A 1 140 ? -2.936 11.023 8.367 1 98.69 140 VAL A O 1
ATOM 994 N N . ALA A 1 141 ? -4.258 10.633 10.141 1 98.44 141 ALA A N 1
ATOM 995 C CA . ALA A 1 141 ? -3.703 9.312 10.43 1 98.44 141 ALA A CA 1
ATOM 996 C C . ALA A 1 141 ? -4.164 8.289 9.391 1 98.44 141 ALA A C 1
ATOM 998 O O . ALA A 1 141 ? -5.355 8.195 9.094 1 98.44 141 ALA A O 1
ATOM 999 N N . GLY A 1 142 ? -3.215 7.52 8.891 1 98.38 142 GLY A N 1
ATOM 1000 C CA . GLY A 1 142 ? -3.523 6.512 7.891 1 98.38 142 GLY A CA 1
ATOM 1001 C C . GLY A 1 142 ? -4.027 5.211 8.484 1 98.38 142 GLY A C 1
ATOM 1002 O O . GLY A 1 142 ? -3.395 4.652 9.383 1 98.38 142 GLY A O 1
ATOM 1003 N N . ARG A 1 143 ? -5.141 4.715 7.98 1 98.19 143 ARG A N 1
ATOM 1004 C CA . ARG A 1 143 ? -5.742 3.477 8.469 1 98.19 143 ARG A CA 1
ATOM 1005 C C . ARG A 1 143 ? -4.887 2.27 8.102 1 98.19 143 ARG A C 1
ATOM 1007 O O . ARG A 1 143 ? -4.652 1.389 8.93 1 98.19 143 ARG A O 1
ATOM 1014 N N . ALA A 1 144 ? -4.398 2.189 6.879 1 98.12 144 ALA A N 1
ATOM 1015 C CA . ALA A 1 144 ? -3.645 1.037 6.391 1 98.12 144 ALA A CA 1
ATOM 1016 C C . ALA A 1 144 ? -2.361 0.843 7.195 1 98.12 144 ALA A C 1
ATOM 1018 O O . ALA A 1 144 ? -1.982 -0.289 7.508 1 98.12 144 ALA A O 1
ATOM 1019 N N . ALA A 1 145 ? -1.74 1.951 7.516 1 97.31 145 ALA A N 1
ATOM 1020 C CA . ALA A 1 145 ? -0.526 1.875 8.32 1 97.31 145 ALA A CA 1
ATOM 1021 C C . ALA A 1 145 ? -0.81 1.24 9.68 1 97.31 145 ALA A C 1
ATOM 1023 O O . ALA A 1 145 ? -0.021 0.428 10.172 1 97.31 145 ALA A O 1
ATOM 1024 N N . ALA A 1 146 ? -1.896 1.599 10.281 1 97.44 146 ALA A N 1
ATOM 1025 C CA . ALA A 1 146 ? -2.273 1.058 11.586 1 97.44 146 ALA A CA 1
ATOM 1026 C C . ALA A 1 146 ? -2.545 -0.441 11.5 1 97.44 146 ALA A C 1
ATOM 1028 O O . ALA A 1 146 ? -2.148 -1.202 12.383 1 97.44 146 ALA A O 1
ATOM 1029 N N . ILE A 1 147 ? -3.209 -0.862 10.469 1 97.19 147 ILE A N 1
ATOM 1030 C CA . ILE A 1 147 ? -3.506 -2.273 10.258 1 97.19 147 ILE A CA 1
ATOM 1031 C C . ILE A 1 147 ? -2.203 -3.066 10.164 1 97.19 147 ILE A C 1
ATOM 1033 O O . ILE A 1 147 ? -2.021 -4.059 10.875 1 97.19 147 ILE A O 1
ATOM 1037 N N . LEU A 1 148 ? -1.282 -2.621 9.336 1 95.56 148 LEU A N 1
ATOM 1038 C CA . LEU A 1 148 ? -0.014 -3.314 9.141 1 95.56 148 LEU A CA 1
ATOM 1039 C C . LEU A 1 148 ? 0.805 -3.33 10.422 1 95.56 148 LEU A C 1
ATOM 1041 O O . LEU A 1 148 ? 1.39 -4.355 10.781 1 95.56 148 LEU A O 1
ATOM 1045 N N . ALA A 1 149 ? 0.826 -2.191 11.078 1 94.75 149 ALA A N 1
ATOM 1046 C CA . ALA A 1 149 ? 1.59 -2.102 12.32 1 94.75 149 ALA A CA 1
ATOM 1047 C C . ALA A 1 149 ? 1.071 -3.094 13.359 1 94.75 149 ALA A C 1
ATOM 1049 O O . ALA A 1 149 ? 1.855 -3.795 14 1 94.75 149 ALA A O 1
ATOM 1050 N N . ARG A 1 150 ? -0.259 -3.176 13.57 1 94.94 150 ARG A N 1
ATOM 1051 C CA . ARG A 1 150 ? -0.842 -4.113 14.523 1 94.94 150 ARG A CA 1
ATOM 1052 C C . ARG A 1 150 ? -0.551 -5.555 14.125 1 94.94 150 ARG A C 1
ATOM 1054 O O . ARG A 1 150 ? -0.219 -6.391 14.969 1 94.94 150 ARG A O 1
ATOM 1061 N N . ALA A 1 151 ? -0.647 -5.82 12.812 1 93.44 151 ALA A N 1
ATOM 1062 C CA . ALA A 1 151 ? -0.391 -7.168 12.32 1 93.44 151 ALA A CA 1
ATOM 1063 C C . ALA A 1 151 ? 1.054 -7.586 12.578 1 93.44 151 ALA A C 1
ATOM 1065 O O . ALA A 1 151 ? 1.307 -8.633 13.172 1 93.44 151 ALA A O 1
ATOM 1066 N N . VAL A 1 152 ? 1.963 -6.746 12.203 1 90.44 152 VAL A N 1
ATOM 1067 C CA . VAL A 1 152 ? 3.383 -7.066 12.297 1 90.44 152 VAL A CA 1
ATOM 1068 C C . VAL A 1 152 ? 3.781 -7.238 13.766 1 90.44 152 VAL A C 1
ATOM 1070 O O . VAL A 1 152 ? 4.691 -8.008 14.078 1 90.44 152 VAL A O 1
ATOM 1073 N N . ASN A 1 153 ? 3.082 -6.551 14.648 1 91.5 153 ASN A N 1
ATOM 1074 C CA . ASN A 1 153 ? 3.379 -6.641 16.078 1 91.5 153 ASN A CA 1
ATOM 1075 C C . ASN A 1 153 ? 2.607 -7.777 16.734 1 91.5 153 ASN A C 1
ATOM 1077 O O . ASN A 1 153 ? 2.631 -7.918 17.969 1 91.5 153 ASN A O 1
ATOM 1081 N N . GLY A 1 154 ? 1.884 -8.508 15.953 1 91.69 154 GLY A N 1
ATOM 1082 C CA . GLY A 1 154 ? 1.241 -9.719 16.438 1 91.69 154 GLY A CA 1
ATOM 1083 C C . GLY A 1 154 ? -0.147 -9.477 17 1 91.69 154 GLY A C 1
ATOM 1084 O O . GLY A 1 154 ? -0.751 -10.375 17.578 1 91.69 154 GLY A O 1
ATOM 1085 N N . HIS A 1 155 ? -0.625 -8.273 16.922 1 93.56 155 HIS A N 1
ATOM 1086 C CA . HIS A 1 155 ? -1.963 -7.945 17.391 1 93.56 155 HIS A CA 1
ATOM 1087 C C . HIS A 1 155 ? -3.006 -8.148 16.312 1 93.56 155 HIS A C 1
ATOM 1089 O O . HIS A 1 155 ? -3.648 -7.195 15.867 1 93.56 155 HIS A O 1
ATOM 1095 N N . LEU A 1 156 ? -3.271 -9.422 15.992 1 94.12 156 LEU A N 1
ATOM 1096 C CA . LEU A 1 156 ? -4.062 -9.781 14.82 1 94.12 156 LEU A CA 1
ATOM 1097 C C . LEU A 1 156 ? -5.523 -9.383 15.016 1 94.12 156 LEU A C 1
ATOM 1099 O O . LEU A 1 156 ? -6.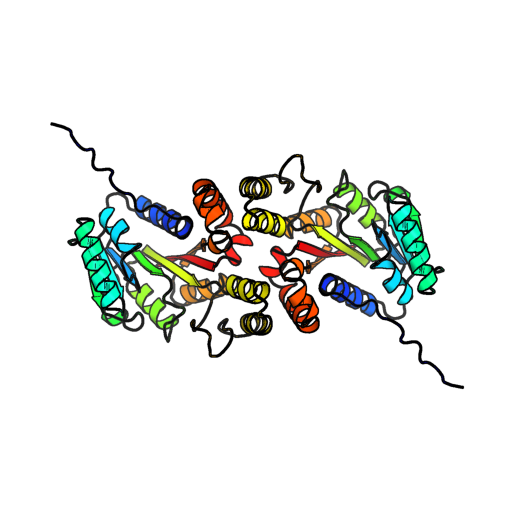184 -8.953 14.062 1 94.12 156 LEU A O 1
ATOM 1103 N N . ARG A 1 157 ? -6.012 -9.523 16.203 1 92.06 157 ARG A N 1
ATOM 1104 C CA . ARG A 1 157 ? -7.395 -9.125 16.453 1 92.06 157 ARG A CA 1
ATOM 1105 C C . ARG A 1 157 ? -7.574 -7.621 16.281 1 92.06 157 ARG A C 1
ATOM 1107 O O . ARG A 1 157 ? -8.578 -7.172 15.711 1 92.06 157 ARG A O 1
ATOM 1114 N N . ALA A 1 158 ? -6.652 -6.891 16.828 1 94.94 158 ALA A N 1
ATOM 1115 C CA . ALA A 1 158 ? -6.695 -5.438 16.656 1 94.94 158 ALA A CA 1
ATOM 1116 C C . ALA A 1 158 ? -6.602 -5.059 15.18 1 94.94 158 ALA A C 1
ATOM 1118 O O . ALA A 1 158 ? -7.293 -4.141 14.719 1 94.94 158 ALA A O 1
ATOM 1119 N N . ALA A 1 159 ? -5.711 -5.746 14.438 1 96.06 159 ALA A N 1
ATOM 1120 C CA . ALA A 1 159 ? -5.59 -5.508 13 1 96.06 159 ALA A CA 1
ATOM 1121 C C . ALA A 1 159 ? -6.91 -5.781 12.281 1 96.06 159 ALA A C 1
ATOM 1123 O O . ALA A 1 159 ? -7.359 -4.969 11.469 1 96.06 159 ALA A O 1
ATOM 1124 N N . SER A 1 160 ? -7.508 -6.859 12.633 1 95.44 160 SER A N 1
ATOM 1125 C CA . SER A 1 160 ? -8.781 -7.23 12.031 1 95.44 160 SER A CA 1
ATOM 1126 C C . SER A 1 160 ? -9.867 -6.215 12.359 1 95.44 160 SER A C 1
ATOM 1128 O O . SER A 1 160 ? -10.703 -5.887 11.508 1 95.44 160 SER A O 1
ATOM 1130 N N . ALA A 1 161 ? -9.867 -5.75 13.57 1 96 161 ALA A N 1
ATOM 1131 C CA . ALA A 1 161 ? -10.828 -4.727 13.969 1 96 161 ALA A CA 1
ATOM 1132 C C . ALA A 1 161 ? -10.656 -3.459 13.141 1 96 161 ALA A C 1
ATOM 1134 O O . ALA A 1 161 ? -11.641 -2.85 12.719 1 96 161 ALA A O 1
ATOM 1135 N N . LEU A 1 162 ? -9.461 -3.047 12.898 1 97.12 162 LEU A N 1
ATOM 1136 C CA . LEU A 1 162 ? -9.164 -1.859 12.109 1 97.12 162 LEU A CA 1
ATOM 1137 C C . LEU A 1 162 ? -9.688 -2.014 10.68 1 97.12 162 LEU A C 1
ATOM 1139 O O . LEU A 1 162 ? -10.062 -1.028 10.047 1 97.12 162 LEU A O 1
ATOM 1143 N N . VAL A 1 163 ? -9.688 -3.225 10.172 1 95.38 163 VAL A N 1
ATOM 1144 C CA . VAL A 1 163 ? -10.148 -3.51 8.82 1 95.38 163 VAL A CA 1
ATOM 1145 C C . VAL A 1 163 ? -11.664 -3.328 8.734 1 95.38 163 VAL A C 1
ATOM 1147 O O . VAL A 1 163 ? -12.172 -2.775 7.762 1 95.38 163 VAL A O 1
ATOM 1150 N N . THR A 1 164 ? -12.336 -3.648 9.781 1 94.44 164 THR A N 1
ATOM 1151 C CA . THR A 1 164 ? -13.789 -3.791 9.68 1 94.44 164 THR A CA 1
ATOM 1152 C C . THR A 1 164 ? -14.492 -2.604 10.328 1 94.44 164 THR A C 1
ATOM 1154 O O . THR A 1 164 ? -15.633 -2.287 9.977 1 94.44 164 THR A O 1
ATOM 1157 N N . ASP A 1 165 ? -13.828 -1.979 11.281 1 96.12 165 ASP A N 1
ATOM 1158 C CA . ASP A 1 165 ? -14.461 -0.871 12 1 96.12 165 ASP A CA 1
ATOM 1159 C C . ASP A 1 165 ? -14.711 0.311 11.062 1 96.12 165 ASP A C 1
ATOM 1161 O O . ASP A 1 165 ? -13.828 0.701 10.297 1 96.12 165 ASP A O 1
ATOM 1165 N N . ALA A 1 166 ? -15.836 0.921 11.117 1 94.62 166 ALA A N 1
ATOM 1166 C CA . ALA A 1 166 ? -16.25 1.997 10.219 1 94.62 166 ALA A CA 1
ATOM 1167 C C . ALA A 1 166 ? -15.32 3.205 10.359 1 94.62 166 ALA A C 1
ATOM 1169 O O . ALA A 1 166 ? -15.062 3.912 9.375 1 94.62 166 ALA A O 1
ATOM 1170 N N . ASP A 1 167 ? -14.75 3.4 11.523 1 95.88 167 ASP A N 1
ATOM 1171 C CA . ASP A 1 167 ? -13.898 4.559 11.766 1 95.88 167 ASP A CA 1
ATOM 1172 C C . ASP A 1 167 ? -12.422 4.152 11.805 1 95.88 167 ASP A C 1
ATOM 1174 O O . ASP A 1 167 ? -11.555 4.965 12.133 1 95.88 167 ASP A O 1
ATOM 1178 N N . GLY A 1 168 ? -12.164 2.92 11.555 1 96.75 168 GLY A N 1
ATOM 1179 C CA . GLY A 1 168 ? -10.789 2.441 11.57 1 96.75 168 GLY A CA 1
ATOM 1180 C C . GLY A 1 168 ? -10.188 2.414 12.969 1 96.75 168 GLY A C 1
ATOM 1181 O O . GLY A 1 168 ? -9.055 2.863 13.164 1 96.75 168 GLY A O 1
ATOM 1182 N N . ARG A 1 169 ? -10.992 1.958 13.906 1 96.25 169 ARG A N 1
ATOM 1183 C CA . ARG A 1 169 ? -10.516 1.845 15.281 1 96.25 169 ARG A CA 1
ATOM 1184 C C . ARG A 1 169 ? -10.242 0.39 15.648 1 96.25 169 ARG A C 1
ATOM 1186 O O . ARG A 1 169 ? -10.812 -0.525 15.055 1 96.25 169 ARG A O 1
ATOM 1193 N N . SER A 1 170 ? -9.336 0.206 16.609 1 93.19 170 SER A N 1
ATOM 1194 C CA . SER A 1 170 ? -8.977 -1.14 17.031 1 93.19 170 SER A CA 1
ATOM 1195 C C . SER A 1 170 ? -9.727 -1.533 18.312 1 93.19 170 SER A C 1
ATOM 1197 O O . SER A 1 170 ? -9.469 -2.594 18.875 1 93.19 170 SER A O 1
ATOM 1199 N N . GLY A 1 171 ? -10.688 -0.784 18.781 1 88.69 171 GLY A N 1
ATOM 1200 C CA . GLY A 1 171 ? -11.422 -1.067 20.016 1 88.69 171 GLY A CA 1
ATOM 1201 C C . GLY A 1 171 ? -11.461 0.109 20.969 1 88.69 171 GLY A C 1
ATOM 1202 O O . GLY A 1 171 ? -11.078 1.224 20.609 1 88.69 171 GLY A O 1
ATOM 1203 N N . PRO A 1 172 ? -11.867 -0.187 22.172 1 86.12 172 PRO A N 1
ATOM 1204 C CA . PRO A 1 172 ? -12.125 0.9 23.125 1 86.12 172 PRO A CA 1
ATOM 1205 C C . PRO A 1 172 ? -10.844 1.562 23.625 1 86.12 172 PRO A C 1
ATOM 1207 O O . PRO A 1 172 ? -10.883 2.707 24.094 1 86.12 172 PRO A O 1
ATOM 1210 N N . ARG A 1 173 ? -9.758 0.85 23.531 1 88.38 173 ARG A N 1
ATOM 1211 C CA . ARG A 1 173 ? -8.516 1.401 24.062 1 88.38 173 ARG A CA 1
ATOM 1212 C C . ARG A 1 173 ? -7.766 2.197 23 1 88.38 173 ARG A C 1
ATOM 1214 O O . ARG A 1 173 ? -6.699 2.752 23.266 1 88.38 173 ARG A O 1
ATOM 1221 N N . ASP A 1 174 ? -8.352 2.211 21.828 1 93.69 174 ASP A N 1
ATOM 1222 C CA . ASP A 1 174 ? -7.742 3 20.766 1 93.69 174 ASP A CA 1
ATOM 1223 C C . ASP A 1 174 ? -7.777 4.488 21.094 1 93.69 174 ASP A C 1
ATOM 1225 O O . ASP A 1 174 ? -8.844 5.047 21.359 1 93.69 174 ASP A O 1
ATOM 1229 N N . THR A 1 175 ? -6.605 5.16 21.031 1 93 175 THR A N 1
ATOM 1230 C CA . THR A 1 175 ? -6.496 6.559 21.422 1 93 175 THR A CA 1
ATOM 1231 C C . THR A 1 175 ? -7.012 7.473 20.312 1 93 175 THR A C 1
ATOM 1233 O O . THR A 1 175 ? -7.281 8.656 20.547 1 93 175 THR A O 1
ATOM 1236 N N . LEU A 1 176 ? -7.078 6.965 19.141 1 96.94 176 LEU A N 1
ATOM 1237 C CA . LEU A 1 176 ? -7.641 7.746 18.031 1 96.94 176 LEU A CA 1
ATOM 1238 C C . LEU A 1 176 ? -9.109 7.398 17.812 1 96.94 176 LEU A C 1
ATOM 1240 O O . LEU A 1 176 ? -9.492 6.227 17.906 1 96.94 176 LEU A O 1
ATOM 1244 N N . ARG A 1 177 ? -9.883 8.383 17.516 1 96.69 177 ARG A N 1
ATOM 1245 C CA . ARG A 1 177 ? -11.32 8.195 17.312 1 96.69 177 ARG A CA 1
ATOM 1246 C C . ARG A 1 177 ? -11.617 7.703 15.898 1 96.69 177 ARG A C 1
ATOM 1248 O O . ARG A 1 177 ? -12.703 7.184 15.633 1 96.69 177 ARG A O 1
ATOM 1255 N N . ARG A 1 178 ? -10.609 7.902 15.008 1 98.06 178 ARG A N 1
ATOM 1256 C CA . ARG A 1 178 ? -10.797 7.5 13.617 1 98.06 178 ARG A CA 1
ATOM 1257 C C . ARG A 1 178 ? -9.477 7.543 12.852 1 98.06 178 ARG A C 1
ATOM 1259 O O . ARG A 1 178 ? -8.508 8.148 13.305 1 98.06 178 ARG A O 1
ATOM 1266 N N . ARG A 1 179 ? -9.477 6.895 11.797 1 98.5 179 ARG A N 1
ATOM 1267 C CA . ARG A 1 179 ? -8.406 6.922 10.805 1 98.5 179 ARG A CA 1
ATOM 1268 C C . ARG A 1 179 ? -8.977 7.023 9.391 1 98.5 179 ARG A C 1
ATOM 1270 O O . ARG A 1 179 ? -10.172 6.832 9.18 1 98.5 179 ARG A O 1
ATOM 1277 N N . TYR A 1 180 ? -8.133 7.438 8.539 1 98.44 180 TYR A N 1
ATOM 1278 C CA . TYR A 1 180 ? -8.609 7.727 7.191 1 98.44 180 TYR A CA 1
ATOM 1279 C C . TYR A 1 180 ? -7.789 6.969 6.152 1 98.44 180 TYR A C 1
ATOM 1281 O O . TYR A 1 180 ? -6.672 6.523 6.438 1 98.44 180 TYR A O 1
ATOM 1289 N N . ASP A 1 181 ? -8.359 6.742 5.027 1 97.75 181 ASP A N 1
ATOM 1290 C CA . ASP A 1 181 ? -7.625 6.527 3.783 1 97.75 181 ASP A CA 1
ATOM 1291 C C . ASP A 1 181 ? -7.777 7.719 2.844 1 97.75 181 ASP A C 1
ATOM 1293 O O . ASP A 1 181 ? -8.422 8.711 3.191 1 97.75 181 ASP A O 1
ATOM 1297 N N . ALA A 1 182 ? -7.066 7.695 1.689 1 97.69 182 ALA A N 1
ATOM 1298 C CA . ALA A 1 182 ? -7.066 8.836 0.773 1 97.69 182 ALA A CA 1
ATOM 1299 C C . ALA A 1 182 ? -8.484 9.172 0.32 1 97.69 182 ALA A C 1
ATOM 1301 O O . ALA A 1 182 ? -8.852 10.344 0.236 1 97.69 182 ALA A O 1
ATOM 1302 N N . GLU A 1 183 ? -9.305 8.156 0.113 1 97.25 183 GLU A N 1
ATOM 1303 C CA . GLU A 1 183 ? -10.656 8.352 -0.402 1 97.25 183 GLU A CA 1
ATOM 1304 C C . GLU A 1 183 ? -11.555 9.008 0.642 1 97.25 183 GLU A C 1
ATOM 1306 O O . GLU A 1 183 ? -12.234 9.992 0.35 1 97.25 183 GLU A O 1
ATOM 1311 N N . SER A 1 184 ? -11.539 8.453 1.834 1 97.81 184 SER A N 1
ATOM 1312 C CA . SER A 1 184 ? -12.422 9 2.865 1 97.81 184 SER A CA 1
ATOM 1313 C C . SER A 1 184 ? -12 10.406 3.268 1 97.81 184 SER A C 1
ATOM 1315 O O . SER A 1 184 ? -12.844 11.258 3.553 1 97.81 184 SER A O 1
ATOM 1317 N N . ALA A 1 185 ? -10.711 10.688 3.316 1 98.56 185 ALA A N 1
ATOM 1318 C CA . ALA A 1 185 ? -10.234 12.039 3.604 1 98.56 185 ALA A CA 1
ATOM 1319 C C . ALA A 1 185 ? -10.664 13.016 2.51 1 98.56 185 ALA A C 1
ATOM 1321 O O . ALA A 1 185 ? -11.125 14.117 2.801 1 98.56 185 ALA A O 1
ATOM 1322 N N . ALA A 1 186 ? -10.516 12.602 1.287 1 98.75 186 ALA A N 1
ATOM 1323 C CA . ALA A 1 186 ? -10.906 13.453 0.165 1 98.75 186 ALA A CA 1
ATOM 1324 C C . ALA A 1 186 ? -12.406 13.719 0.173 1 98.75 186 ALA A C 1
ATOM 1326 O O . ALA A 1 186 ? -12.852 14.828 -0.134 1 98.75 186 ALA A O 1
ATOM 1327 N N . ALA A 1 187 ? -13.156 12.711 0.47 1 98.56 187 ALA A N 1
ATOM 1328 C CA . ALA A 1 187 ? -14.609 12.844 0.522 1 98.56 187 ALA A CA 1
ATOM 1329 C C . ALA A 1 187 ? -15.023 13.875 1.568 1 98.56 187 ALA A C 1
ATOM 1331 O O . ALA A 1 187 ? -15.945 14.664 1.342 1 98.56 187 ALA A O 1
ATOM 1332 N N . LEU A 1 188 ? -14.375 13.812 2.672 1 98.31 188 LEU A N 1
ATOM 1333 C CA . LEU A 1 188 ? -14.641 14.773 3.74 1 98.31 188 LEU A CA 1
ATOM 1334 C C . LEU A 1 188 ? -14.406 16.203 3.262 1 98.31 188 LEU A C 1
ATOM 1336 O O . LEU A 1 188 ? -15.227 17.094 3.518 1 98.31 188 LEU A O 1
ATOM 1340 N N . LEU A 1 189 ? -13.312 16.469 2.555 1 98.81 189 LEU A N 1
ATOM 1341 C CA . LEU A 1 189 ? -12.984 17.781 2.027 1 98.81 189 LEU A CA 1
ATOM 1342 C C . LEU A 1 189 ? -13.969 18.188 0.938 1 98.81 189 LEU A C 1
ATOM 1344 O O . LEU A 1 189 ? -14.43 19.344 0.907 1 98.81 189 LEU A O 1
ATOM 1348 N N . GLY A 1 190 ? -14.289 17.25 0.068 1 98.81 190 GLY A N 1
ATOM 1349 C CA . GLY A 1 190 ? -15.242 17.531 -0.993 1 98.81 190 GLY A CA 1
ATOM 1350 C C . GLY A 1 190 ? -16.609 17.938 -0.475 1 98.81 190 GLY A C 1
ATOM 1351 O O . GLY A 1 190 ? -17.25 18.812 -1.039 1 98.81 190 GLY A O 1
ATOM 1352 N N . ALA A 1 191 ? -17.047 17.328 0.551 1 98.5 191 ALA A N 1
ATOM 1353 C CA . ALA A 1 191 ? -18.344 17.609 1.15 1 98.5 191 ALA A CA 1
ATOM 1354 C C . ALA A 1 191 ? -18.422 19.047 1.651 1 98.5 191 ALA A C 1
ATOM 1356 O O . ALA A 1 191 ? -19.5 19.641 1.748 1 98.5 191 ALA A O 1
ATOM 1357 N N . ALA A 1 192 ? -17.266 19.609 1.941 1 98.19 192 ALA A N 1
ATOM 1358 C CA . ALA A 1 192 ? -17.203 20.984 2.428 1 98.19 192 ALA A CA 1
ATOM 1359 C C . ALA A 1 192 ? -16.922 21.953 1.288 1 98.19 192 ALA A C 1
ATOM 1361 O O . ALA A 1 192 ? -16.703 23.156 1.52 1 98.19 192 ALA A O 1
ATOM 1362 N N . GLY A 1 193 ? -16.812 21.422 0.094 1 98.56 193 GLY A N 1
ATOM 1363 C CA . GLY A 1 193 ? -16.625 22.266 -1.076 1 98.56 193 GLY A CA 1
ATOM 1364 C C . GLY A 1 193 ? -15.172 22.531 -1.403 1 98.56 193 GLY A C 1
ATOM 1365 O O . GLY A 1 193 ? -14.859 23.375 -2.238 1 98.56 193 GLY A O 1
ATOM 1366 N N . LEU A 1 194 ? -14.281 21.828 -0.767 1 98.88 194 LEU A N 1
ATOM 1367 C CA . LEU A 1 194 ? -12.859 21.984 -1.046 1 98.88 194 LEU A CA 1
ATOM 1368 C C . LEU A 1 194 ? -12.422 21.031 -2.164 1 98.88 194 LEU A C 1
ATOM 1370 O O . LEU A 1 194 ? -12.961 19.938 -2.305 1 98.88 194 LEU A O 1
ATOM 1374 N N . VAL A 1 195 ? -11.453 21.469 -2.957 1 98.81 195 VAL A N 1
ATOM 1375 C CA . VAL A 1 195 ? -10.938 20.672 -4.07 1 98.81 195 VAL A CA 1
ATOM 1376 C C . VAL A 1 195 ? -9.539 20.156 -3.732 1 98.81 195 VAL A C 1
ATOM 1378 O O . VAL A 1 195 ? -8.602 20.938 -3.572 1 98.81 195 VAL A O 1
ATOM 1381 N N . VAL A 1 196 ? -9.414 18.891 -3.68 1 98.88 196 VAL A N 1
ATOM 1382 C CA . VAL A 1 196 ? -8.109 18.297 -3.393 1 98.88 196 VAL A CA 1
ATOM 1383 C C . VAL A 1 196 ? -7.207 18.406 -4.617 1 98.88 196 VAL A C 1
ATOM 1385 O O . VAL A 1 196 ? -7.559 17.938 -5.699 1 98.88 196 VAL A O 1
ATOM 1388 N N . GLU A 1 197 ? -6.07 19 -4.395 1 98.69 197 GLU A N 1
ATOM 1389 C CA . GLU A 1 197 ? -5.137 19.188 -5.504 1 98.69 197 GLU A CA 1
ATOM 1390 C C . GLU A 1 197 ? -4.078 18.078 -5.523 1 98.69 197 GLU A C 1
ATOM 1392 O O . GLU A 1 197 ? -3.637 17.656 -6.59 1 98.69 197 GLU A O 1
ATOM 1397 N N . GLU A 1 198 ? -3.629 17.672 -4.402 1 98.19 198 GLU A N 1
ATOM 1398 C CA . GLU A 1 198 ? -2.602 16.641 -4.32 1 98.19 198 GLU A CA 1
ATOM 1399 C C . GLU A 1 198 ? -2.717 15.852 -3.021 1 98.19 198 GLU A C 1
ATOM 1401 O O . GLU A 1 198 ? -3.234 16.359 -2.025 1 98.19 198 GLU A O 1
ATOM 1406 N N . THR A 1 199 ? -2.367 14.656 -3.029 1 98.75 199 THR A N 1
ATOM 1407 C CA . THR A 1 199 ? -2.301 13.758 -1.881 1 98.75 199 THR A CA 1
ATOM 1408 C C . THR A 1 199 ? -0.931 13.086 -1.795 1 98.75 199 THR A C 1
ATOM 1410 O O . THR A 1 199 ? -0.405 12.609 -2.801 1 98.75 199 THR A O 1
ATOM 1413 N N . HIS A 1 200 ? -0.309 13.117 -0.64 1 98.75 200 HIS A N 1
ATOM 1414 C CA . HIS A 1 200 ? 0.982 12.484 -0.391 1 98.75 200 HIS A CA 1
ATOM 1415 C C . HIS A 1 200 ? 0.934 11.602 0.853 1 98.75 200 HIS A C 1
ATOM 1417 O O . HIS A 1 200 ? 0.158 11.867 1.775 1 98.75 200 HIS A O 1
ATOM 1423 N N . GLY A 1 201 ? 1.723 10.523 0.777 1 98.69 201 GLY A N 1
ATOM 1424 C CA . GLY A 1 201 ? 2.027 9.805 2.002 1 98.69 201 GLY A CA 1
ATOM 1425 C C . GLY A 1 201 ? 3.127 10.453 2.82 1 98.69 201 GLY A C 1
ATOM 1426 O O . GLY A 1 201 ? 4.094 10.977 2.264 1 98.69 201 GLY A O 1
ATOM 1427 N N . VAL A 1 202 ? 2.969 10.422 4.141 1 98.31 202 VAL A N 1
ATOM 1428 C CA . VAL A 1 202 ? 3.953 10.969 5.07 1 98.31 202 VAL A CA 1
ATOM 1429 C C . VAL A 1 202 ? 4.426 9.875 6.023 1 98.31 202 VAL A C 1
ATOM 1431 O O . VAL A 1 202 ? 3.607 9.18 6.637 1 98.31 202 VAL A O 1
ATOM 1434 N N . ARG A 1 203 ? 5.75 9.758 6.133 1 96.94 203 ARG A N 1
ATOM 1435 C CA . ARG A 1 203 ? 6.367 8.703 6.922 1 96.94 203 ARG A CA 1
ATOM 1436 C C . ARG A 1 203 ? 6.035 7.328 6.348 1 96.94 203 ARG A C 1
ATOM 1438 O O . ARG A 1 203 ? 5.555 6.449 7.066 1 96.94 203 ARG A O 1
ATOM 1445 N N . VAL A 1 204 ? 6.348 7.164 5.059 1 96.75 204 VAL A N 1
ATOM 1446 C CA . VAL A 1 204 ? 6.172 5.895 4.363 1 96.75 204 VAL A CA 1
ATOM 1447 C C . VAL A 1 204 ? 7.148 4.863 4.918 1 96.75 204 VAL A C 1
ATOM 1449 O O . VAL A 1 204 ? 6.75 3.758 5.297 1 96.75 204 VAL A O 1
ATOM 1452 N N . VAL A 1 205 ? 8.391 5.293 4.996 1 94.38 205 VAL A N 1
ATOM 1453 C CA . VAL A 1 205 ? 9.406 4.352 5.457 1 94.38 205 VAL A CA 1
ATOM 1454 C C . VAL A 1 205 ? 10.023 4.855 6.762 1 94.38 205 VAL A C 1
ATOM 1456 O O . VAL A 1 205 ? 10.594 4.074 7.527 1 94.38 205 VAL A O 1
ATOM 1459 N N . ALA A 1 206 ? 9.898 6.141 7.023 1 93.12 206 ALA A N 1
ATOM 1460 C CA . ALA A 1 206 ? 10.586 6.777 8.141 1 93.12 206 ALA A CA 1
ATOM 1461 C C . ALA A 1 206 ? 10.227 6.102 9.461 1 93.12 206 ALA A C 1
ATOM 1463 O O . ALA A 1 206 ? 11.086 5.938 10.336 1 93.12 206 ALA A O 1
ATOM 1464 N N . ASP A 1 207 ? 9.016 5.684 9.602 1 92.06 207 ASP A N 1
ATOM 1465 C CA . ASP A 1 207 ? 8.562 5.094 10.859 1 92.06 207 ASP A CA 1
ATOM 1466 C C . ASP A 1 207 ? 8.883 3.602 10.914 1 92.06 207 ASP A C 1
ATOM 1468 O O . ASP A 1 207 ? 8.719 2.965 11.953 1 92.06 207 ASP A O 1
ATOM 1472 N N . LEU A 1 208 ? 9.312 3.072 9.797 1 90.06 208 LEU A N 1
ATOM 1473 C CA . LEU A 1 208 ? 9.578 1.64 9.727 1 90.06 208 LEU A CA 1
ATOM 1474 C C . LEU A 1 208 ? 11.062 1.352 9.93 1 90.06 208 LEU A C 1
ATOM 1476 O O . LEU A 1 208 ? 11.461 0.193 10.055 1 90.06 208 LEU A O 1
ATOM 1480 N N . LEU A 1 209 ? 11.844 2.385 9.93 1 91.06 209 LEU A N 1
ATOM 1481 C CA . LEU A 1 209 ? 13.289 2.221 9.984 1 91.06 209 LEU A CA 1
ATOM 1482 C C . LEU A 1 209 ? 13.797 2.324 11.422 1 91.06 209 LEU A C 1
ATOM 1484 O O . LEU A 1 209 ? 13.312 3.152 12.195 1 91.06 209 LEU A O 1
ATOM 1488 N N . PRO A 1 210 ? 14.75 1.508 11.711 1 87.81 210 PRO A N 1
ATOM 1489 C CA . PRO A 1 210 ? 15.414 1.712 13 1 87.81 210 PRO A CA 1
ATOM 1490 C C . PRO A 1 210 ? 16.109 3.068 13.094 1 87.81 210 PRO A C 1
ATOM 1492 O O . PRO A 1 210 ? 16.547 3.615 12.078 1 87.81 210 PRO A O 1
ATOM 1495 N N . ALA A 1 211 ? 16.188 3.479 14.297 1 88.94 211 ALA A N 1
ATOM 1496 C CA . ALA A 1 211 ? 16.797 4.777 14.555 1 88.94 211 ALA A CA 1
ATOM 1497 C C . ALA A 1 211 ? 18.219 4.828 14 1 88.94 211 ALA A C 1
ATOM 1499 O O . ALA A 1 211 ? 18.656 5.863 13.492 1 88.94 211 ALA A O 1
ATOM 1500 N N . THR A 1 212 ? 18.953 3.707 14.062 1 91.75 212 THR A N 1
ATOM 1501 C CA . THR A 1 212 ? 20.328 3.645 13.594 1 91.75 212 THR A CA 1
ATOM 1502 C C . THR A 1 212 ? 20.406 3.918 12.094 1 91.75 212 THR A C 1
ATOM 1504 O O . THR A 1 212 ? 21.328 4.594 11.633 1 91.75 212 THR A O 1
ATOM 1507 N N . VAL A 1 213 ? 19.406 3.42 11.398 1 90.19 213 VAL A N 1
ATOM 1508 C CA . VAL A 1 213 ? 19.375 3.619 9.953 1 90.19 213 VAL A CA 1
ATOM 1509 C C . VAL A 1 213 ? 19.062 5.082 9.641 1 90.19 213 VAL A C 1
ATOM 1511 O O . VAL A 1 213 ? 19.688 5.684 8.773 1 90.19 213 VAL A O 1
ATOM 1514 N N . LEU A 1 214 ? 18.141 5.672 10.383 1 89.69 214 LEU A N 1
ATOM 1515 C CA . LEU A 1 214 ? 17.766 7.07 10.203 1 89.69 214 LEU A CA 1
ATOM 1516 C C . LEU A 1 214 ? 18.953 7.984 10.422 1 89.69 214 LEU A C 1
ATOM 1518 O O . LEU A 1 214 ? 19.141 8.961 9.695 1 89.69 214 LEU A O 1
ATOM 1522 N N . GLU A 1 215 ? 19.781 7.621 11.32 1 90.75 215 GLU A N 1
ATOM 1523 C CA . GLU A 1 215 ? 20.922 8.453 11.695 1 90.75 215 GLU A CA 1
ATOM 1524 C C . GLU A 1 215 ? 22.094 8.25 10.75 1 90.75 215 GLU A C 1
ATOM 1526 O O . GLU A 1 215 ? 22.875 9.18 10.5 1 90.75 215 GLU A O 1
ATOM 1531 N N . GLU A 1 216 ? 22.219 7.047 10.24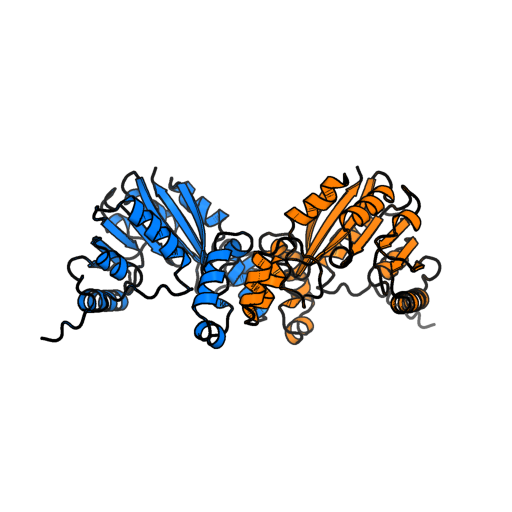2 1 91.38 216 GLU A N 1
ATOM 1532 C CA . GLU A 1 216 ? 23.359 6.68 9.414 1 91.38 216 GLU A CA 1
ATOM 1533 C C . GLU A 1 216 ? 23.344 7.426 8.086 1 91.38 216 GLU A C 1
ATOM 1535 O O . GLU A 1 216 ? 24.391 7.902 7.621 1 91.38 216 GLU A O 1
ATOM 1540 N N . ASP A 1 217 ? 22.266 7.57 7.52 1 91.06 217 ASP A N 1
ATOM 1541 C CA . ASP A 1 217 ? 22.156 8.227 6.223 1 91.06 217 ASP A CA 1
ATOM 1542 C C . ASP A 1 217 ? 20.812 8.953 6.082 1 91.06 217 ASP A C 1
ATOM 1544 O O . ASP A 1 217 ? 19.969 8.539 5.293 1 91.06 217 ASP A O 1
ATOM 1548 N N . PRO A 1 218 ? 20.734 10.039 6.773 1 91.81 218 PRO A N 1
ATOM 1549 C CA . PRO A 1 218 ? 19.469 10.773 6.785 1 91.81 218 PRO A CA 1
ATOM 1550 C C . PRO A 1 218 ? 19.062 11.258 5.395 1 91.81 218 PRO A C 1
ATOM 1552 O O . PRO A 1 218 ? 17.859 11.336 5.102 1 91.81 218 PRO A O 1
ATOM 1555 N N . GLN A 1 219 ? 20.047 11.523 4.602 1 93.5 219 GLN A N 1
ATOM 1556 C CA . GLN A 1 219 ? 19.719 12.008 3.262 1 93.5 219 GLN A CA 1
ATOM 1557 C C . GLN A 1 219 ? 19.094 10.898 2.42 1 93.5 219 GLN A C 1
ATOM 1559 O O . GLN A 1 219 ? 18.125 11.141 1.68 1 93.5 219 GLN A O 1
ATOM 1564 N N . ALA A 1 220 ? 19.625 9.695 2.521 1 93.38 220 ALA A N 1
ATOM 1565 C CA . ALA A 1 220 ? 19.047 8.57 1.792 1 93.38 220 ALA A CA 1
ATOM 1566 C C . ALA A 1 220 ? 17.625 8.297 2.236 1 93.38 220 ALA A C 1
ATOM 1568 O O . ALA A 1 220 ? 16.766 7.977 1.413 1 93.38 220 ALA A O 1
ATOM 1569 N N . VAL A 1 221 ? 17.391 8.445 3.49 1 94.62 221 VAL A N 1
ATOM 1570 C CA . VAL A 1 221 ? 16.047 8.258 4.031 1 94.62 221 VAL A CA 1
ATOM 1571 C C . VAL A 1 221 ? 15.109 9.32 3.465 1 94.62 221 VAL A C 1
ATOM 1573 O O . VAL A 1 221 ? 14.008 9.008 3.012 1 94.62 221 VAL A O 1
ATOM 1576 N N . LEU A 1 222 ? 15.625 10.523 3.502 1 95.19 222 LEU A N 1
ATOM 1577 C CA . LEU A 1 222 ? 14.836 11.641 2.984 1 95.19 222 LEU A CA 1
ATOM 1578 C C . LEU A 1 222 ? 14.5 11.43 1.512 1 95.19 222 LEU A C 1
ATOM 1580 O O . LEU A 1 222 ? 13.344 11.578 1.106 1 95.19 222 LEU A O 1
ATOM 1584 N N . ASP A 1 223 ? 15.484 11.039 0.733 1 94.88 223 ASP A N 1
ATOM 1585 C CA . ASP A 1 223 ? 15.289 10.836 -0.7 1 94.88 22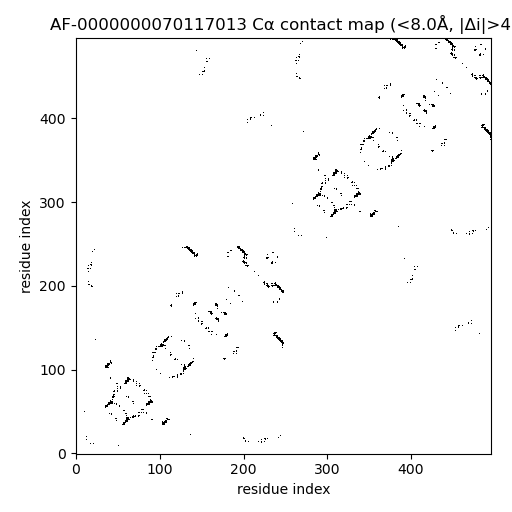3 ASP A CA 1
ATOM 1586 C C . ASP A 1 223 ? 14.266 9.742 -0.97 1 94.88 223 ASP A C 1
ATOM 1588 O O . ASP A 1 223 ? 13.383 9.898 -1.814 1 94.88 223 ASP A O 1
ATOM 1592 N N . LEU A 1 224 ? 14.367 8.656 -0.298 1 95.31 224 LEU A N 1
ATOM 1593 C CA . LEU A 1 224 ? 13.445 7.543 -0.482 1 95.31 224 LEU A CA 1
ATOM 1594 C C . LEU A 1 224 ? 12.039 7.918 -0.037 1 95.31 224 LEU A C 1
ATOM 1596 O O . LEU A 1 224 ? 11.062 7.609 -0.726 1 95.31 224 LEU A O 1
ATOM 1600 N N . GLU A 1 225 ? 11.969 8.602 1.1 1 96.25 225 GLU A N 1
ATOM 1601 C CA . GLU A 1 225 ? 10.68 9.062 1.613 1 96.25 225 GLU A CA 1
ATOM 1602 C C . GLU A 1 225 ? 9.961 9.938 0.589 1 96.25 225 GLU A C 1
ATOM 1604 O O . GLU A 1 225 ? 8.789 9.719 0.291 1 96.25 225 GLU A O 1
ATOM 1609 N N . LEU A 1 226 ? 10.68 10.836 0.039 1 96.44 226 LEU A N 1
ATOM 1610 C CA . LEU A 1 226 ? 10.086 11.766 -0.913 1 96.44 226 LEU A CA 1
ATOM 1611 C C . LEU A 1 226 ? 9.719 11.055 -2.213 1 96.44 226 LEU A C 1
ATOM 1613 O O . LEU A 1 226 ? 8.672 11.336 -2.803 1 96.44 226 LEU A O 1
ATOM 1617 N N . ALA A 1 227 ? 10.555 10.141 -2.625 1 94.94 227 ALA A N 1
ATOM 1618 C CA . ALA A 1 227 ? 10.297 9.391 -3.852 1 94.94 227 ALA A CA 1
ATOM 1619 C C . ALA A 1 227 ? 9.016 8.578 -3.734 1 94.94 227 ALA A C 1
ATOM 1621 O O . ALA A 1 227 ? 8.266 8.445 -4.703 1 94.94 227 ALA A O 1
ATOM 1622 N N . LEU A 1 228 ? 8.75 8.094 -2.596 1 97 228 LEU A N 1
ATOM 1623 C CA . LEU A 1 228 ? 7.637 7.168 -2.404 1 97 228 LEU A CA 1
ATOM 1624 C C . LEU A 1 228 ? 6.363 7.922 -2.025 1 97 228 LEU A C 1
ATOM 1626 O O . LEU A 1 228 ? 5.258 7.398 -2.176 1 97 228 LEU A O 1
ATOM 1630 N N . SER A 1 229 ? 6.465 9.125 -1.58 1 97.56 229 SER A N 1
ATOM 1631 C CA . SER A 1 229 ? 5.379 9.852 -0.931 1 97.56 229 SER A CA 1
ATOM 1632 C C . SER A 1 229 ? 4.215 10.078 -1.891 1 97.56 229 SER A C 1
ATOM 1634 O O . SER A 1 229 ? 3.059 10.148 -1.467 1 97.56 229 SER A O 1
ATOM 1636 N N . ALA A 1 230 ? 4.465 10.156 -3.201 1 96.25 230 ALA A N 1
ATOM 1637 C CA . ALA A 1 230 ? 3.402 10.484 -4.148 1 96.25 230 ALA A CA 1
ATOM 1638 C C . ALA A 1 230 ? 2.98 9.25 -4.945 1 96.25 230 ALA A C 1
ATOM 1640 O O . ALA A 1 230 ? 2.139 9.344 -5.844 1 96.25 230 ALA A O 1
ATOM 1641 N N . GLN A 1 231 ? 3.445 8.094 -4.57 1 95.25 231 GLN A N 1
ATOM 1642 C CA . GLN A 1 231 ? 3.273 6.934 -5.438 1 95.25 231 GLN A CA 1
ATOM 1643 C C . GLN A 1 231 ? 2.451 5.852 -4.746 1 95.25 231 GLN A C 1
ATOM 1645 O O . GLN A 1 231 ? 2.904 5.25 -3.768 1 95.25 231 GLN A O 1
ATOM 1650 N N . PRO A 1 232 ? 1.247 5.582 -5.242 1 95.44 232 PRO A N 1
ATOM 1651 C CA . PRO A 1 232 ? 0.641 4.324 -4.797 1 95.44 232 PRO A CA 1
ATOM 1652 C C . PRO A 1 232 ? 1.481 3.102 -5.16 1 95.44 232 PRO A C 1
ATOM 1654 O O . PRO A 1 232 ? 2.146 3.092 -6.199 1 95.44 232 PRO A O 1
ATOM 1657 N N . PRO A 1 233 ? 1.577 2.15 -4.438 1 97.25 233 PRO A N 1
ATOM 1658 C CA . PRO A 1 233 ? 0.773 1.977 -3.225 1 97.25 233 PRO A CA 1
ATOM 1659 C C . PRO A 1 233 ? 1.441 2.568 -1.984 1 97.25 233 PRO A C 1
ATOM 1661 O O . PRO A 1 233 ? 0.861 2.545 -0.896 1 97.25 233 PRO A O 1
ATOM 1664 N N . PHE A 1 234 ? 2.609 3.135 -2.08 1 97.88 234 PHE A N 1
ATOM 1665 C CA . PHE A 1 234 ? 3.398 3.584 -0.94 1 97.88 234 PHE A CA 1
ATOM 1666 C C . PHE A 1 234 ? 2.707 4.738 -0.226 1 97.88 234 PHE A C 1
ATOM 1668 O O . PHE A 1 234 ? 2.59 4.734 1.001 1 97.88 234 PHE A O 1
ATOM 1675 N N . ARG A 1 235 ? 2.219 5.617 -1.058 1 97.88 235 ARG A N 1
ATOM 1676 C CA . ARG A 1 235 ? 1.471 6.746 -0.52 1 97.88 235 ARG A CA 1
ATOM 1677 C C . ARG A 1 235 ? 0.361 6.277 0.414 1 97.88 235 ARG A C 1
ATOM 1679 O O . ARG A 1 235 ? 0.185 6.824 1.505 1 97.88 235 ARG A O 1
ATOM 1686 N N . ASP A 1 236 ? -0.295 5.18 0.058 1 98.12 236 ASP A N 1
ATOM 1687 C CA . ASP A 1 236 ? -1.556 4.777 0.674 1 98.12 236 ASP A CA 1
ATOM 1688 C C . ASP A 1 236 ? -1.312 3.918 1.914 1 98.12 236 ASP A C 1
ATOM 1690 O O . ASP A 1 236 ? -2.234 3.664 2.691 1 98.12 236 ASP A O 1
ATOM 1694 N N . ILE A 1 237 ? -0.063 3.525 2.16 1 97.62 237 ILE A N 1
ATOM 1695 C CA . ILE A 1 237 ? 0.231 2.732 3.35 1 97.62 237 ILE A CA 1
ATOM 1696 C C . ILE A 1 237 ? 1.044 3.568 4.336 1 97.62 237 ILE A C 1
ATOM 1698 O O . ILE A 1 237 ? 1.559 3.041 5.328 1 97.62 237 ILE A O 1
ATOM 1702 N N . ALA A 1 238 ? 1.213 4.844 4.082 1 98.19 238 ALA A N 1
ATOM 1703 C CA . ALA A 1 238 ? 1.992 5.727 4.945 1 98.19 238 ALA A CA 1
ATOM 1704 C C . ALA A 1 238 ? 1.303 5.922 6.293 1 98.19 238 ALA A C 1
ATOM 1706 O O . ALA A 1 238 ? 0.083 5.77 6.402 1 98.19 238 ALA A O 1
ATOM 1707 N N . SER A 1 239 ? 2.098 6.281 7.324 1 97.94 239 SER A N 1
ATOM 1708 C CA . SER A 1 239 ? 1.569 6.527 8.656 1 97.94 239 SER A CA 1
ATOM 1709 C C . SER A 1 239 ? 0.499 7.613 8.641 1 97.94 239 SER A C 1
ATOM 1711 O O . SER A 1 239 ? -0.482 7.539 9.383 1 97.94 239 SER A O 1
ATOM 1713 N N . GLN A 1 240 ? 0.758 8.57 7.797 1 98.62 240 GLN A N 1
ATOM 1714 C CA . GLN A 1 240 ? -0.191 9.672 7.633 1 98.62 240 GLN A CA 1
ATOM 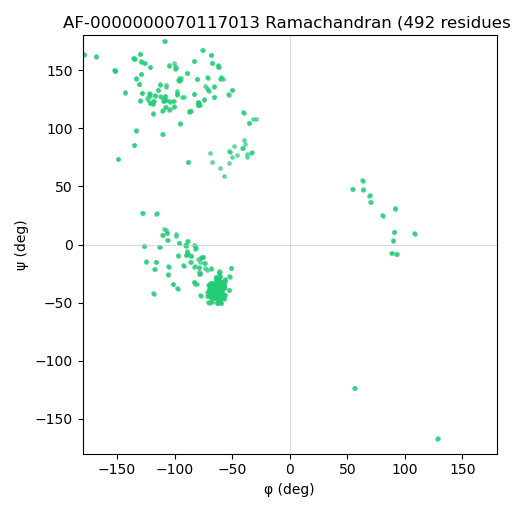1715 C C . GLN A 1 240 ? -0.413 9.992 6.156 1 98.62 240 GLN A C 1
ATOM 1717 O O . GLN A 1 240 ? 0.383 9.586 5.305 1 98.62 240 GLN A O 1
ATOM 1722 N N . LEU A 1 241 ? -1.526 10.656 5.859 1 98.81 241 LEU A N 1
ATOM 1723 C CA . LEU A 1 241 ? -1.861 11.172 4.539 1 98.81 241 LEU A CA 1
ATOM 1724 C C . LEU A 1 241 ? -1.972 12.695 4.562 1 98.81 241 LEU A C 1
ATOM 1726 O O . LEU A 1 241 ? -2.639 13.258 5.434 1 98.81 241 LEU A O 1
ATOM 1730 N N . HIS A 1 242 ? -1.287 13.289 3.688 1 98.88 242 HIS A N 1
ATOM 1731 C CA . HIS A 1 242 ? -1.339 14.734 3.518 1 98.88 242 HIS A CA 1
ATOM 1732 C C . HIS A 1 242 ? -2.154 15.117 2.287 1 98.88 242 HIS A C 1
ATOM 1734 O O . HIS A 1 242 ? -1.796 14.758 1.164 1 98.88 242 HIS A O 1
ATOM 1740 N N . LEU A 1 243 ? -3.227 15.797 2.494 1 98.94 243 LEU A N 1
ATOM 1741 C CA . LEU A 1 243 ? -4.02 16.344 1.396 1 98.94 243 LEU A CA 1
ATOM 1742 C C . LEU A 1 243 ? -3.908 17.859 1.339 1 98.94 243 LEU A C 1
ATOM 1744 O O . LEU A 1 243 ? -4.102 18.531 2.35 1 98.94 243 LEU A O 1
ATOM 1748 N N . PHE A 1 244 ? -3.488 18.328 0.192 1 98.94 244 PHE A N 1
ATOM 1749 C CA . PHE A 1 244 ? -3.463 19.766 -0.086 1 98.94 244 PHE A CA 1
ATOM 1750 C C . PHE A 1 244 ? -4.664 20.172 -0.931 1 98.94 244 PHE A C 1
ATOM 1752 O O . PHE A 1 244 ? -4.84 19.688 -2.049 1 98.94 244 PHE A O 1
ATOM 1759 N N . ALA A 1 245 ? -5.48 21.062 -0.354 1 98.94 245 ALA A N 1
ATOM 1760 C CA . ALA A 1 245 ? -6.75 21.391 -0.996 1 98.94 245 ALA A CA 1
ATOM 1761 C C . ALA A 1 245 ? -6.941 22.891 -1.115 1 98.94 245 ALA A C 1
ATOM 1763 O O . ALA A 1 245 ? -6.234 23.672 -0.463 1 98.94 245 ALA A O 1
ATOM 1764 N N . ARG A 1 246 ? -7.871 23.234 -1.963 1 98.75 246 ARG A N 1
ATOM 1765 C CA . ARG A 1 246 ? -8.109 24.641 -2.27 1 98.75 246 ARG A CA 1
ATOM 1766 C C . ARG A 1 246 ? -9.594 24.984 -2.164 1 98.75 246 ARG A C 1
ATOM 1768 O O . ARG A 1 246 ? -10.445 24.172 -2.547 1 98.75 246 ARG A O 1
ATOM 1775 N N . ARG A 1 247 ? -9.844 26.078 -1.603 1 98.62 247 ARG A N 1
ATOM 1776 C CA . ARG A 1 247 ? -11.18 26.656 -1.729 1 98.62 247 ARG A CA 1
ATOM 1777 C C . ARG A 1 247 ? -11.359 27.312 -3.09 1 98.62 247 ARG A C 1
ATOM 1779 O O . ARG A 1 247 ? -10.609 28.219 -3.449 1 98.62 247 ARG A O 1
ATOM 1786 N N . PRO A 1 248 ? -12.328 26.844 -3.846 1 96.75 248 PRO A N 1
ATOM 1787 C CA . PRO A 1 248 ? -12.5 27.438 -5.172 1 96.75 248 PRO A CA 1
ATOM 1788 C C . PRO A 1 248 ? -12.875 28.922 -5.109 1 96.75 248 PRO A C 1
ATOM 1790 O O . PRO A 1 248 ? -13.453 29.375 -4.117 1 96.75 248 PRO A O 1
ATOM 1793 N N . MET B 1 1 ? -13.445 -54.438 13.703 1 29.39 1 MET B N 1
ATOM 1794 C CA . MET B 1 1 ? -13.055 -54.031 12.359 1 29.39 1 MET B CA 1
ATOM 1795 C C . MET B 1 1 ? -13.016 -52.5 12.25 1 29.39 1 MET B C 1
ATOM 1797 O O . MET B 1 1 ? -14.062 -51.844 12.297 1 29.39 1 MET B O 1
ATOM 1801 N N . ASP B 1 2 ? -11.977 -51.875 12.969 1 32.41 2 ASP B N 1
ATOM 1802 C CA . ASP B 1 2 ? -11.742 -50.5 13.406 1 32.41 2 ASP B CA 1
ATOM 1803 C C . ASP B 1 2 ? -11.492 -49.562 12.211 1 32.41 2 ASP B C 1
ATOM 1805 O O . ASP B 1 2 ? -10.516 -49.75 11.484 1 32.41 2 ASP B O 1
ATOM 1809 N N . THR B 1 3 ? -12.562 -49.281 11.406 1 23.64 3 THR B N 1
ATOM 1810 C CA . THR B 1 3 ? -12.562 -48.438 10.195 1 23.64 3 THR B CA 1
ATOM 1811 C C . THR B 1 3 ? -11.898 -47.094 10.461 1 23.64 3 THR B C 1
ATOM 1813 O O . THR B 1 3 ? -12.414 -46.281 11.227 1 23.64 3 THR B O 1
ATOM 1816 N N . ALA B 1 4 ? -10.516 -47.219 10.516 1 33.28 4 ALA B N 1
ATOM 1817 C CA . ALA B 1 4 ? -9.688 -46.031 10.508 1 33.28 4 ALA B CA 1
ATOM 1818 C C . ALA B 1 4 ? -10.148 -45.031 9.43 1 33.28 4 ALA B C 1
ATOM 1820 O O . ALA B 1 4 ? -10.031 -45.312 8.234 1 33.28 4 ALA B O 1
ATOM 1821 N N . THR B 1 5 ? -11.172 -44.281 9.578 1 26.72 5 THR B N 1
ATOM 1822 C CA . THR B 1 5 ? -11.578 -43.188 8.711 1 26.72 5 THR B CA 1
ATOM 1823 C C . THR B 1 5 ? -10.367 -42.375 8.25 1 26.72 5 THR B C 1
ATOM 1825 O O . THR B 1 5 ? -9.609 -41.844 9.078 1 26.72 5 THR B O 1
ATOM 1828 N N . ALA B 1 6 ? -9.695 -42.812 7.238 1 31.94 6 ALA B N 1
ATOM 1829 C CA . ALA B 1 6 ? -8.609 -42.125 6.535 1 31.94 6 ALA B CA 1
ATOM 1830 C C . ALA B 1 6 ? -8.914 -40.625 6.383 1 31.94 6 ALA B C 1
ATOM 1832 O O . ALA B 1 6 ? -9.938 -40.25 5.801 1 31.94 6 ALA B O 1
ATOM 1833 N N . ARG B 1 7 ? -8.5 -39.875 7.336 1 33.97 7 ARG B N 1
ATOM 1834 C CA . ARG B 1 7 ? -8.469 -38.438 7.285 1 33.97 7 ARG B CA 1
ATOM 1835 C C . ARG B 1 7 ? -8.086 -37.938 5.891 1 33.97 7 ARG B C 1
ATOM 1837 O O . ARG B 1 7 ? -6.977 -38.188 5.422 1 33.97 7 ARG B O 1
ATOM 1844 N N . THR B 1 8 ? -8.852 -37.938 4.855 1 33.94 8 THR B N 1
ATOM 1845 C CA . THR B 1 8 ? -8.672 -37.312 3.551 1 33.94 8 THR B CA 1
ATOM 1846 C C . THR B 1 8 ? -7.895 -36 3.688 1 33.94 8 THR B C 1
ATOM 1848 O O . THR B 1 8 ? -8.352 -35.062 4.348 1 33.94 8 THR B O 1
ATOM 1851 N N . GLY B 1 9 ? -6.59 -35.969 3.812 1 34.59 9 GLY B N 1
ATOM 1852 C CA . GLY B 1 9 ? -5.609 -34.938 4.129 1 34.59 9 GLY B CA 1
ATOM 1853 C C . GLY B 1 9 ? -5.668 -33.75 3.188 1 34.59 9 GLY B C 1
ATOM 1854 O O . GLY B 1 9 ? -5.066 -33.781 2.111 1 34.59 9 GLY B O 1
ATOM 1855 N N . AR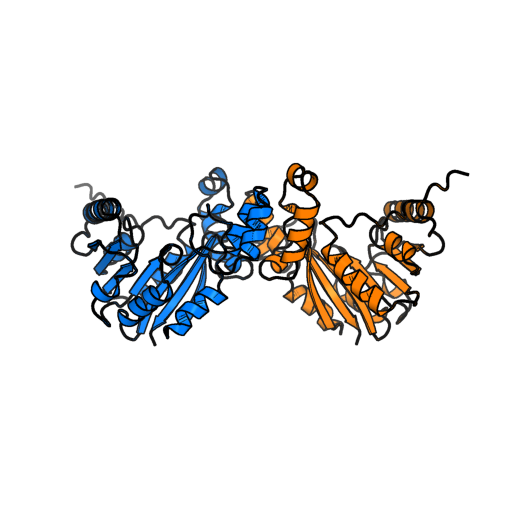G B 1 10 ? -6.695 -32.938 2.953 1 41.03 10 ARG B N 1
ATOM 1856 C CA . ARG B 1 10 ? -6.75 -31.641 2.295 1 41.03 10 ARG B CA 1
ATOM 1857 C C . ARG B 1 10 ? -5.465 -30.859 2.527 1 41.03 10 ARG B C 1
ATOM 1859 O O . ARG B 1 10 ? -4.988 -30.766 3.66 1 41.03 10 ARG B O 1
ATOM 1866 N N . PRO B 1 11 ? -4.559 -30.688 1.49 1 47.75 11 PRO B N 1
ATOM 1867 C CA . PRO B 1 11 ? -3.33 -29.906 1.713 1 47.75 11 PRO B CA 1
ATOM 1868 C C . PRO B 1 11 ? -3.559 -28.672 2.568 1 47.75 11 PRO B C 1
ATOM 1870 O O . PRO B 1 11 ? -4.57 -27.984 2.41 1 47.75 11 PRO B O 1
ATOM 1873 N N . LEU B 1 12 ? -3.035 -28.625 3.707 1 50.47 12 LEU B N 1
ATOM 1874 C CA . LEU B 1 12 ? -3.193 -27.562 4.684 1 50.47 12 LEU B CA 1
ATOM 1875 C C . LEU B 1 12 ? -2.883 -26.203 4.055 1 50.47 12 LEU B C 1
ATOM 1877 O O . LEU B 1 12 ? -1.763 -25.969 3.594 1 50.47 12 LEU B O 1
ATOM 1881 N N . VAL B 1 13 ? -3.867 -25.656 3.316 1 63.66 13 VAL B N 1
ATOM 1882 C CA . VAL B 1 13 ? -3.803 -24.266 2.914 1 63.66 13 VAL B CA 1
ATOM 1883 C C . VAL B 1 13 ? -3.16 -23.438 4.023 1 63.66 13 VAL B C 1
ATOM 1885 O O . VAL B 1 13 ? -3.604 -23.469 5.176 1 63.66 13 VAL B O 1
ATOM 1888 N N . THR B 1 14 ? -1.87 -23.125 3.666 1 83.69 14 THR B N 1
ATOM 1889 C CA . THR B 1 14 ? -1.208 -22.188 4.566 1 83.69 14 THR B CA 1
ATOM 1890 C C . THR B 1 14 ? -1.589 -20.75 4.223 1 83.69 14 THR B C 1
ATOM 1892 O O . THR B 1 14 ? -2.188 -20.484 3.174 1 83.69 14 THR B O 1
ATOM 1895 N N . ALA B 1 15 ? -1.438 -19.969 5.129 1 85.44 15 ALA B N 1
ATOM 1896 C CA . ALA B 1 15 ? -1.684 -18.547 4.883 1 85.44 15 ALA B CA 1
ATOM 1897 C C . ALA B 1 15 ? -0.925 -18.062 3.652 1 85.44 15 ALA B C 1
ATOM 1899 O O . ALA B 1 15 ? -1.398 -17.188 2.93 1 85.44 15 ALA B O 1
ATOM 1900 N N . ARG B 1 16 ? 0.069 -18.75 3.26 1 91.06 16 ARG B N 1
ATOM 1901 C CA . ARG B 1 16 ? 0.961 -18.312 2.193 1 91.06 16 ARG B CA 1
ATOM 1902 C C . ARG B 1 16 ? 0.416 -18.703 0.825 1 91.06 16 ARG B C 1
ATOM 1904 O O . ARG B 1 16 ? 0.858 -18.172 -0.199 1 91.06 16 ARG B O 1
ATOM 1911 N N . THR B 1 17 ? -0.569 -19.609 0.804 1 95.25 17 THR B N 1
ATOM 1912 C CA . THR B 1 17 ? -1.115 -20.016 -0.484 1 95.25 17 THR B CA 1
ATOM 1913 C C . THR B 1 17 ? -2.633 -19.844 -0.505 1 95.25 17 THR B C 1
ATOM 1915 O O . THR B 1 17 ? -3.277 -20.125 -1.521 1 95.25 17 THR B O 1
ATOM 1918 N N . ALA B 1 18 ? -3.154 -19.422 0.57 1 95.19 18 ALA B N 1
ATOM 1919 C CA . ALA B 1 18 ? -4.602 -19.453 0.774 1 95.19 18 ALA B CA 1
ATOM 1920 C C . ALA B 1 18 ? -5.32 -18.609 -0.281 1 95.19 18 ALA B C 1
ATOM 1922 O O . ALA B 1 18 ? -6.348 -19.031 -0.819 1 95.19 18 ALA B O 1
ATOM 1923 N N . ALA B 1 19 ? -4.789 -17.469 -0.557 1 97.12 19 ALA B N 1
ATOM 1924 C CA . ALA B 1 19 ? -5.441 -16.594 -1.521 1 97.12 19 ALA B CA 1
ATOM 1925 C C . ALA B 1 19 ? -5.508 -17.234 -2.902 1 97.12 19 ALA B C 1
ATOM 1927 O O . ALA B 1 19 ? -6.531 -17.156 -3.584 1 97.12 19 ALA B O 1
ATOM 1928 N N . VAL B 1 20 ? -4.469 -17.906 -3.307 1 98.38 20 VAL B N 1
ATOM 1929 C CA . VAL B 1 20 ? -4.414 -18.562 -4.605 1 98.38 20 VAL B CA 1
ATOM 1930 C C . VAL B 1 20 ? -5.422 -19.719 -4.641 1 98.38 20 VAL B C 1
ATOM 1932 O O . VAL B 1 20 ? -6.191 -19.844 -5.598 1 98.38 20 VAL B O 1
ATOM 1935 N N . TRP B 1 21 ? -5.469 -20.484 -3.631 1 97.75 21 TRP B N 1
ATOM 1936 C CA . TRP B 1 21 ? -6.359 -21.641 -3.584 1 97.75 21 TRP B CA 1
ATOM 1937 C C . TRP B 1 21 ? -7.82 -21.203 -3.566 1 97.75 21 TRP B C 1
ATOM 1939 O O . TRP B 1 21 ? -8.688 -21.875 -4.121 1 97.75 21 TRP B O 1
ATOM 1949 N N . THR B 1 22 ? -8.078 -20.109 -2.875 1 97.25 22 THR B N 1
ATOM 1950 C CA . THR B 1 22 ? -9.438 -19.594 -2.879 1 97.25 22 THR B CA 1
ATOM 1951 C C . THR B 1 22 ? -9.914 -19.344 -4.305 1 97.25 22 THR B C 1
ATOM 1953 O O . THR B 1 22 ? -11.023 -19.734 -4.672 1 97.25 22 THR B O 1
ATOM 1956 N N . VAL B 1 23 ? -9.086 -18.781 -5.102 1 98.06 23 VAL B N 1
ATOM 1957 C CA . VAL B 1 23 ? -9.422 -18.469 -6.484 1 98.06 23 VAL B CA 1
ATOM 1958 C C . VAL B 1 23 ? -9.508 -19.766 -7.301 1 98.06 23 VAL B C 1
ATOM 1960 O O . VAL B 1 23 ? -10.453 -19.969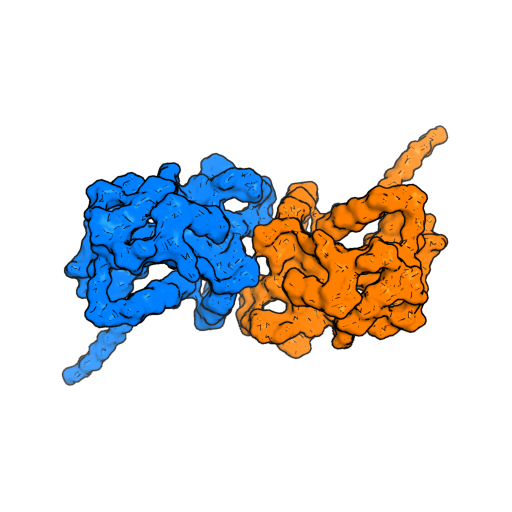 -8.062 1 98.06 23 VAL B O 1
ATOM 1963 N N . LEU B 1 24 ? -8.539 -20.656 -7.109 1 98.19 24 LEU B N 1
ATOM 1964 C CA . LEU B 1 24 ? -8.484 -21.906 -7.859 1 98.19 24 LEU B CA 1
ATOM 1965 C C . LEU B 1 24 ? -9.703 -22.781 -7.547 1 98.19 24 LEU B C 1
ATOM 1967 O O . LEU B 1 24 ? -10.297 -23.359 -8.453 1 98.19 24 LEU B O 1
ATOM 1971 N N . ARG B 1 25 ? -10.07 -22.828 -6.324 1 97.31 25 ARG B N 1
ATOM 1972 C CA . ARG B 1 25 ? -11.203 -23.656 -5.93 1 97.31 25 ARG B CA 1
ATOM 1973 C C . ARG B 1 25 ? -12.5 -23.141 -6.562 1 97.31 25 ARG B C 1
ATOM 1975 O O . ARG B 1 25 ? -13.352 -23.938 -6.965 1 97.31 25 ARG B O 1
ATOM 1982 N N . ARG B 1 26 ? -12.609 -21.859 -6.574 1 97.56 26 ARG B N 1
ATOM 1983 C CA . ARG B 1 26 ? -13.781 -21.281 -7.238 1 97.56 26 ARG B CA 1
ATOM 1984 C C . ARG B 1 26 ? -13.836 -21.703 -8.703 1 97.56 26 ARG B C 1
ATOM 1986 O O . ARG B 1 26 ? -14.898 -22.047 -9.219 1 97.56 26 ARG B O 1
ATOM 1993 N N . GLU B 1 27 ? -12.742 -21.641 -9.344 1 97.88 27 GLU B N 1
ATOM 1994 C CA . GLU B 1 27 ? -12.68 -22.047 -10.75 1 97.88 27 GLU B CA 1
ATOM 1995 C C . GLU B 1 27 ? -13 -23.531 -10.906 1 97.88 27 GLU B C 1
ATOM 1997 O O . GLU B 1 27 ? -13.742 -23.922 -11.812 1 97.88 27 GLU B O 1
ATOM 2002 N N . LEU B 1 28 ? -12.453 -24.359 -10.023 1 97.75 28 LEU B N 1
ATOM 2003 C CA . LEU B 1 28 ? -12.703 -25.797 -10.078 1 97.75 28 LEU B CA 1
ATOM 2004 C C . LEU B 1 28 ? -14.18 -26.094 -9.859 1 97.75 28 LEU B C 1
ATOM 2006 O O . LEU B 1 28 ? -14.75 -26.969 -10.516 1 97.75 28 LEU B O 1
ATOM 2010 N N . ASP B 1 29 ? -14.758 -25.312 -8.984 1 97.06 29 ASP B N 1
ATOM 2011 C CA . ASP B 1 29 ? -16.172 -25.5 -8.688 1 97.06 29 ASP B CA 1
ATOM 2012 C C . ASP B 1 29 ? -17.031 -25.156 -9.906 1 97.06 29 ASP B C 1
ATOM 2014 O O . ASP B 1 29 ? -18.078 -25.781 -10.125 1 97.06 29 ASP B O 1
ATOM 2018 N N . ARG B 1 30 ? -16.609 -24.188 -10.664 1 95.94 30 ARG B N 1
ATOM 2019 C CA . ARG B 1 30 ? -17.312 -23.812 -11.891 1 95.94 30 ARG B CA 1
ATOM 2020 C C . ARG B 1 30 ? -17.359 -24.984 -12.867 1 95.94 30 ARG B C 1
ATOM 2022 O O . ARG B 1 30 ? -18.25 -25.047 -13.719 1 95.94 30 ARG B O 1
ATOM 2029 N N . HIS B 1 31 ? -16.422 -25.906 -12.734 1 96.12 31 HIS B N 1
ATOM 2030 C CA . HIS B 1 31 ? -16.344 -27.047 -13.633 1 96.12 31 HIS B CA 1
ATOM 2031 C C . HIS B 1 31 ? -16.609 -28.359 -12.891 1 96.12 31 HIS B C 1
ATOM 2033 O O . HIS B 1 31 ? -16.062 -29.406 -13.25 1 96.12 31 HIS B O 1
ATOM 2039 N N . ALA B 1 32 ? -17.312 -28.266 -11.891 1 93.88 32 ALA B N 1
ATOM 2040 C CA . ALA B 1 32 ? -17.594 -29.438 -11.07 1 93.88 32 ALA B CA 1
ATOM 2041 C C . ALA B 1 32 ? -18.078 -30.609 -11.922 1 93.88 32 ALA B C 1
ATOM 2043 O O . ALA B 1 32 ? -18.906 -30.422 -12.82 1 93.88 32 ALA B O 1
ATOM 2044 N N . GLY B 1 33 ? -17.516 -31.734 -11.68 1 93.38 33 GLY B N 1
ATOM 2045 C CA . GLY B 1 33 ? -17.922 -32.938 -12.406 1 93.38 33 GLY B CA 1
ATOM 2046 C C . GLY B 1 33 ? -17.078 -33.188 -13.641 1 93.38 33 GLY B C 1
ATOM 2047 O O . GLY B 1 33 ? -17.188 -34.25 -14.266 1 93.38 33 GLY B O 1
ATOM 2048 N N . ARG B 1 34 ? -16.266 -32.25 -13.953 1 96.69 34 ARG B N 1
ATOM 2049 C CA . ARG B 1 34 ? -15.375 -32.375 -15.109 1 96.69 34 ARG B CA 1
ATOM 2050 C C . ARG B 1 34 ? -13.93 -32.594 -14.68 1 96.69 34 ARG B C 1
ATOM 2052 O O . ARG B 1 34 ? -13.461 -31.953 -13.734 1 96.69 34 ARG B O 1
ATOM 2059 N N . GLU B 1 35 ? -13.297 -33.5 -15.312 1 98.06 35 GLU B N 1
ATOM 2060 C CA . GLU B 1 35 ? -11.852 -33.625 -15.164 1 98.06 35 GLU B CA 1
ATOM 2061 C C . GLU B 1 35 ? -11.125 -32.594 -16.016 1 98.06 35 GLU B C 1
ATOM 2063 O O . GLU B 1 35 ? -11.258 -32.594 -17.25 1 98.06 35 GLU B O 1
ATOM 2068 N N . LEU B 1 36 ? -10.383 -31.781 -15.383 1 98.69 36 LEU B N 1
ATOM 2069 C CA . LEU B 1 36 ? -9.656 -30.734 -16.109 1 98.69 36 LEU B CA 1
ATOM 2070 C C . LEU B 1 36 ? -8.25 -31.188 -16.453 1 98.69 36 LEU B C 1
ATOM 2072 O O . LEU B 1 36 ? -7.617 -31.922 -15.695 1 98.69 36 LEU B O 1
ATOM 2076 N N . THR B 1 37 ? -7.824 -30.766 -17.641 1 98.69 37 THR B N 1
ATOM 2077 C CA . THR B 1 37 ? -6.418 -30.875 -18.016 1 98.69 37 THR B CA 1
ATOM 2078 C C . THR B 1 37 ? -5.641 -29.656 -17.547 1 98.69 37 THR B C 1
ATOM 2080 O O . THR B 1 37 ? -5.883 -28.531 -18.016 1 98.69 37 THR B O 1
ATOM 2083 N N . VAL B 1 38 ? -4.691 -29.859 -16.609 1 98.81 38 VAL B N 1
ATOM 2084 C CA . VAL B 1 38 ? -3.971 -28.766 -15.961 1 98.81 38 VAL B CA 1
ATOM 2085 C C . VAL B 1 38 ? -2.492 -28.828 -16.344 1 98.81 38 VAL B C 1
ATOM 2087 O O . VAL B 1 38 ? -1.894 -29.906 -16.344 1 98.81 38 VAL B O 1
ATOM 2090 N N . LEU B 1 39 ? -1.982 -27.719 -16.703 1 98.38 39 LEU B N 1
ATOM 2091 C CA . LEU B 1 39 ? -0.544 -27.562 -16.891 1 98.38 39 LEU B CA 1
ATOM 2092 C C . LEU B 1 39 ? 0.052 -26.688 -15.789 1 98.38 39 LEU B C 1
ATOM 2094 O O . LEU B 1 39 ? -0.438 -25.578 -15.531 1 98.38 39 LEU B O 1
ATOM 2098 N N . ASP B 1 40 ? 1.039 -27.188 -15.086 1 98.12 40 ASP B N 1
ATOM 2099 C CA . ASP B 1 40 ? 1.746 -26.453 -14.039 1 98.12 40 ASP B CA 1
ATOM 2100 C C . ASP B 1 40 ? 3.172 -26.125 -14.469 1 98.12 40 ASP B C 1
ATOM 2102 O O . ASP B 1 40 ? 4.082 -26.938 -14.305 1 98.12 40 ASP B O 1
ATOM 2106 N N . VAL B 1 41 ? 3.342 -24.906 -15.008 1 97.69 41 VAL B N 1
ATOM 2107 C CA . VAL B 1 41 ? 4.633 -24.453 -15.508 1 97.69 41 VAL B CA 1
ATOM 2108 C C . VAL B 1 41 ? 5.512 -24 -14.344 1 97.69 41 VAL B C 1
ATOM 2110 O O . VAL B 1 41 ? 5.156 -23.078 -13.609 1 97.69 41 VAL B O 1
ATOM 2113 N N . GLY B 1 42 ? 6.66 -24.609 -14.211 1 96.56 42 GLY B N 1
ATOM 2114 C CA . GLY B 1 42 ? 7.484 -24.359 -13.039 1 96.56 42 GLY B CA 1
ATOM 2115 C C . GLY B 1 42 ? 6.902 -24.953 -11.766 1 96.56 42 GLY B C 1
ATOM 2116 O O . GLY B 1 42 ? 7 -24.359 -10.695 1 96.56 42 GLY B O 1
ATOM 2117 N N . GLY B 1 43 ? 6.297 -26.094 -11.883 1 96.81 43 GLY B N 1
ATOM 2118 C CA . GLY B 1 43 ? 5.492 -26.625 -10.797 1 96.81 43 GLY B CA 1
ATOM 2119 C C . GLY B 1 43 ? 6.32 -27.281 -9.703 1 96.81 43 GLY B C 1
ATOM 2120 O O . GLY B 1 43 ? 5.809 -27.562 -8.617 1 96.81 43 GLY B O 1
ATOM 2121 N N . GLY B 1 44 ? 7.566 -27.516 -9.984 1 95.88 44 GLY B N 1
ATOM 2122 C CA . GLY B 1 44 ? 8.516 -28.016 -8.992 1 95.88 44 GLY B CA 1
ATOM 2123 C C . GLY B 1 44 ? 8.07 -29.297 -8.336 1 95.88 44 GLY B C 1
ATOM 2124 O O . GLY B 1 44 ? 7.727 -30.266 -9.023 1 95.88 44 GLY B O 1
ATOM 2125 N N . THR B 1 45 ? 7.992 -29.234 -6.973 1 96.12 45 THR B N 1
ATOM 2126 C CA . THR B 1 45 ? 7.746 -30.438 -6.195 1 96.12 45 THR B CA 1
ATOM 2127 C C . THR B 1 45 ? 6.258 -30.766 -6.16 1 96.12 45 THR B C 1
ATOM 2129 O O . THR B 1 45 ? 5.844 -31.734 -5.512 1 96.12 45 THR B O 1
ATOM 2132 N N . GLY B 1 46 ? 5.473 -29.984 -6.758 1 97.25 46 GLY B N 1
ATOM 2133 C CA . GLY B 1 46 ? 4.07 -30.328 -6.953 1 97.25 46 GLY B CA 1
ATOM 2134 C C . GLY B 1 46 ? 3.178 -29.828 -5.836 1 97.25 46 GLY B C 1
ATOM 2135 O O . GLY B 1 46 ? 2.182 -30.469 -5.496 1 97.25 46 GLY B O 1
ATOM 2136 N N . GLY B 1 47 ? 3.514 -28.75 -5.23 1 95.62 47 GLY B N 1
ATOM 2137 C CA . GLY B 1 47 ? 2.727 -28.188 -4.145 1 95.62 47 GLY B CA 1
ATOM 2138 C C . GLY B 1 47 ? 1.293 -27.891 -4.539 1 95.62 47 GLY B C 1
ATOM 2139 O O . GLY B 1 47 ? 0.375 -28.062 -3.734 1 95.62 47 GLY B O 1
ATOM 2140 N N . PHE B 1 48 ? 1.069 -27.5 -5.777 1 97.56 48 PHE B N 1
ATOM 2141 C CA . PHE B 1 48 ? -0.274 -27.25 -6.289 1 97.56 48 PHE B CA 1
ATOM 2142 C C . PHE B 1 48 ? -0.759 -28.422 -7.129 1 97.56 48 PHE B C 1
ATOM 2144 O O . PHE B 1 48 ? -1.935 -28.797 -7.07 1 97.56 48 PHE B O 1
ATOM 2151 N N . ALA B 1 49 ? 0.147 -29.062 -7.824 1 98.25 49 ALA B N 1
ATOM 2152 C CA . ALA B 1 49 ? -0.195 -30.109 -8.773 1 98.25 49 ALA B CA 1
ATOM 2153 C C . ALA B 1 49 ? -0.833 -31.312 -8.062 1 98.25 49 ALA B C 1
ATOM 2155 O O . ALA B 1 49 ? -1.858 -31.828 -8.508 1 98.25 49 ALA B O 1
ATOM 2156 N N . VAL B 1 50 ? -0.258 -31.734 -6.945 1 98.25 50 VAL B N 1
ATOM 2157 C CA . VAL B 1 50 ? -0.697 -32.969 -6.289 1 98.25 50 VAL B CA 1
ATOM 2158 C C . VAL B 1 50 ? -2.096 -32.781 -5.707 1 98.25 50 VAL B C 1
ATOM 2160 O O . VAL B 1 50 ? -2.998 -33.562 -5.961 1 98.25 50 VAL B O 1
ATOM 2163 N N . PRO B 1 51 ? -2.346 -31.656 -5.004 1 97.31 51 PRO B N 1
ATOM 2164 C CA . PRO B 1 51 ? -3.717 -31.422 -4.543 1 97.31 51 PRO B CA 1
ATOM 2165 C C . PRO B 1 51 ? -4.719 -31.344 -5.695 1 97.31 51 PRO B C 1
ATOM 2167 O O . PRO B 1 51 ? -5.855 -31.812 -5.562 1 97.31 51 PRO B O 1
ATOM 2170 N N . LEU B 1 52 ? -4.363 -30.797 -6.828 1 98.12 52 LEU B N 1
ATOM 2171 C CA . LEU B 1 52 ? -5.258 -30.719 -7.98 1 98.12 52 LEU B CA 1
ATOM 2172 C C . LEU B 1 52 ? -5.547 -32.125 -8.523 1 98.12 52 LEU B C 1
ATOM 2174 O O . LEU B 1 52 ? -6.684 -32.438 -8.891 1 98.12 52 LEU B O 1
ATOM 2178 N N . ALA B 1 53 ? -4.508 -32.938 -8.547 1 98.44 53 ALA B N 1
ATOM 2179 C CA . ALA B 1 53 ? -4.688 -34.312 -8.961 1 98.44 53 ALA B CA 1
ATOM 2180 C C . ALA B 1 53 ? -5.602 -35.062 -7.992 1 98.44 53 ALA B C 1
ATOM 2182 O O . ALA B 1 53 ? -6.465 -35.844 -8.414 1 98.44 53 ALA B O 1
ATOM 2183 N N . GLU B 1 54 ? -5.391 -34.812 -6.695 1 97.44 54 GLU B N 1
ATOM 2184 C CA . GLU B 1 54 ? -6.242 -35.438 -5.676 1 97.44 54 GLU B CA 1
ATOM 2185 C C . GLU B 1 54 ? -7.703 -35.031 -5.871 1 97.44 54 GLU B C 1
ATOM 2187 O O . GLU B 1 54 ? -8.609 -35.812 -5.551 1 97.44 54 GLU B O 1
ATOM 2192 N N . ALA B 1 55 ? -7.867 -33.875 -6.434 1 96.56 55 ALA B N 1
ATOM 2193 C CA . ALA B 1 55 ? -9.219 -33.406 -6.68 1 96.56 55 ALA B CA 1
ATOM 2194 C C . ALA B 1 55 ? -9.805 -34 -7.953 1 96.56 55 ALA B C 1
ATOM 2196 O O . ALA B 1 55 ? -10.938 -33.688 -8.336 1 96.56 55 ALA B O 1
ATOM 2197 N N . GLY B 1 56 ? -9.023 -34.781 -8.656 1 97.25 56 GLY B N 1
ATOM 2198 C CA . GLY B 1 56 ? -9.562 -35.562 -9.766 1 97.25 56 GLY B CA 1
ATOM 2199 C C . GLY B 1 56 ? -9.117 -35.031 -11.125 1 97.25 56 GLY B C 1
ATOM 2200 O O . GLY B 1 56 ? -9.602 -35.5 -12.156 1 97.25 56 GLY B O 1
ATOM 2201 N N . HIS B 1 57 ? -8.203 -34.125 -11.18 1 98.62 57 HIS B N 1
ATOM 2202 C CA . HIS B 1 57 ? -7.75 -33.531 -12.43 1 98.62 57 HIS B CA 1
ATOM 2203 C C . HIS B 1 57 ? -6.438 -34.156 -12.898 1 98.62 57 HIS B C 1
ATOM 2205 O O . HIS B 1 57 ? -5.738 -34.812 -12.109 1 98.62 57 HIS B O 1
ATOM 2211 N N . THR B 1 58 ? -6.199 -34.125 -14.164 1 98.69 58 THR B N 1
ATOM 2212 C CA . THR B 1 58 ? -4.926 -34.562 -14.711 1 98.69 58 THR B CA 1
ATOM 2213 C C . THR B 1 58 ? -3.951 -33.406 -14.836 1 98.69 58 THR B C 1
ATOM 2215 O O . THR B 1 58 ? -4.297 -32.344 -15.383 1 98.69 58 THR B O 1
ATOM 2218 N N . VAL B 1 59 ? -2.76 -33.562 -14.273 1 98.75 59 VAL B N 1
ATOM 2219 C CA . VAL B 1 59 ? -1.828 -32.469 -14.172 1 98.75 59 VAL B CA 1
ATOM 2220 C C . VAL B 1 59 ? -0.501 -32.812 -14.828 1 98.75 59 VAL B C 1
ATOM 2222 O O . VAL B 1 59 ? 0.066 -33.875 -14.547 1 98.75 59 VAL B O 1
ATOM 2225 N N . THR B 1 60 ? -0.049 -32.031 -15.758 1 98.19 60 THR B N 1
ATOM 2226 C CA . THR B 1 60 ? 1.32 -32.094 -16.25 1 98.19 60 THR B CA 1
ATOM 2227 C C . THR B 1 60 ? 2.176 -30.984 -15.633 1 98.19 60 THR B C 1
ATOM 2229 O O . THR B 1 60 ? 1.826 -29.797 -15.695 1 98.19 60 THR B O 1
ATOM 2232 N N . VAL B 1 61 ? 3.252 -31.375 -14.992 1 98.12 61 VAL B N 1
ATOM 2233 C CA . VAL B 1 61 ? 4.172 -30.438 -14.367 1 98.12 61 VAL B CA 1
ATOM 2234 C C . VAL B 1 61 ? 5.43 -30.297 -15.227 1 98.12 61 VAL B C 1
ATOM 2236 O O . VAL B 1 61 ? 6.07 -31.297 -15.562 1 98.12 61 VAL B O 1
ATOM 2239 N N . ILE B 1 62 ? 5.703 -29.109 -15.609 1 97.19 62 ILE B N 1
ATOM 2240 C CA . ILE B 1 62 ? 6.922 -28.812 -16.344 1 97.19 62 ILE B CA 1
ATOM 2241 C C . ILE B 1 62 ? 7.902 -28.047 -15.453 1 97.19 62 ILE B C 1
ATOM 2243 O O . ILE B 1 62 ? 7.559 -27.016 -14.883 1 97.19 62 ILE B O 1
ATOM 2247 N N . ASP B 1 63 ? 9.078 -28.531 -15.297 1 96.94 63 ASP B N 1
ATOM 2248 C CA . ASP B 1 63 ? 10.109 -27.891 -14.492 1 96.94 63 ASP B CA 1
ATOM 2249 C C . ASP B 1 63 ? 11.508 -28.234 -15.008 1 96.94 63 ASP B C 1
ATOM 2251 O O . ASP B 1 63 ? 11.734 -29.344 -15.5 1 96.94 63 ASP B O 1
ATOM 2255 N N . ALA B 1 64 ? 12.414 -27.281 -14.797 1 94.88 64 ALA B N 1
ATOM 2256 C CA . ALA B 1 64 ? 13.773 -27.5 -15.281 1 94.88 64 ALA B CA 1
ATOM 2257 C C . ALA B 1 64 ? 14.547 -28.438 -14.352 1 94.88 64 ALA B C 1
ATOM 2259 O O . ALA B 1 64 ? 15.508 -29.078 -14.773 1 94.88 64 ALA B O 1
ATOM 2260 N N . SER B 1 65 ? 14.148 -28.5 -13.086 1 96.62 65 SER B N 1
ATOM 2261 C CA . SER B 1 65 ? 14.906 -29.219 -12.07 1 96.62 65 SER B CA 1
ATOM 2262 C C . SER B 1 65 ? 14.531 -30.688 -12.031 1 96.62 65 SER B C 1
ATOM 2264 O O . SER B 1 65 ? 13.43 -31.047 -11.602 1 96.62 65 SER B O 1
ATOM 2266 N N . PRO B 1 66 ? 15.477 -31.547 -12.375 1 96.56 66 PRO B N 1
ATOM 2267 C CA . PRO B 1 66 ? 15.18 -32.969 -12.266 1 96.56 66 PRO B CA 1
ATOM 2268 C C . PRO B 1 66 ? 14.93 -33.406 -10.828 1 96.56 66 PRO B C 1
ATOM 2270 O O . PRO B 1 66 ? 14.109 -34.312 -10.586 1 96.56 66 PRO B O 1
ATOM 2273 N N . ASP B 1 67 ? 15.633 -32.75 -9.906 1 97.94 67 ASP B N 1
ATOM 2274 C CA . ASP B 1 67 ? 15.438 -33.062 -8.5 1 97.94 67 ASP B CA 1
ATOM 2275 C C . ASP B 1 67 ? 14.016 -32.719 -8.055 1 97.94 67 ASP B C 1
ATOM 2277 O O . ASP B 1 67 ? 13.375 -33.5 -7.34 1 97.94 67 ASP B O 1
ATOM 2281 N N . ALA B 1 68 ? 13.516 -31.578 -8.461 1 97.69 68 ALA B N 1
ATOM 2282 C CA . ALA B 1 68 ? 12.148 -31.188 -8.125 1 97.69 68 ALA B CA 1
ATOM 2283 C C . ALA B 1 68 ? 11.133 -32.156 -8.727 1 97.69 68 ALA B C 1
ATOM 2285 O O . ALA B 1 68 ? 10.172 -32.562 -8.055 1 97.69 68 ALA B O 1
ATOM 2286 N N . LEU B 1 69 ? 11.367 -32.594 -9.938 1 98.06 69 LEU B N 1
ATOM 2287 C CA . LEU B 1 69 ? 10.445 -33.5 -10.609 1 98.06 69 LEU B CA 1
ATOM 2288 C C . LEU B 1 69 ? 10.469 -34.875 -9.953 1 98.06 69 LEU B C 1
ATOM 2290 O O . LEU B 1 69 ? 9.438 -35.562 -9.898 1 98.06 69 LEU B O 1
ATOM 2294 N N . ALA B 1 70 ? 11.641 -35.281 -9.453 1 98.31 70 ALA B N 1
ATOM 2295 C CA . ALA B 1 70 ? 11.727 -36.531 -8.711 1 98.31 70 ALA B CA 1
ATOM 2296 C C . ALA B 1 70 ? 10.914 -36.438 -7.418 1 98.31 70 ALA B C 1
ATOM 2298 O O . ALA B 1 70 ? 10.188 -37.375 -7.078 1 98.31 70 ALA B O 1
ATOM 2299 N N . ALA B 1 71 ? 11.062 -35.344 -6.77 1 98.25 71 ALA B N 1
ATOM 2300 C CA . ALA B 1 71 ? 10.281 -35.094 -5.559 1 98.25 71 ALA B CA 1
ATOM 2301 C C . ALA B 1 71 ? 8.781 -35.094 -5.867 1 98.25 71 ALA B C 1
ATOM 2303 O O . ALA B 1 71 ? 7.984 -35.656 -5.098 1 98.25 71 ALA B O 1
ATOM 2304 N N . LEU B 1 72 ? 8.422 -34.562 -6.953 1 98.25 72 LEU B N 1
ATOM 2305 C CA . LEU B 1 72 ? 7.035 -34.531 -7.41 1 98.25 72 LEU B CA 1
ATOM 2306 C C . LEU B 1 72 ? 6.508 -35.969 -7.59 1 98.25 72 LEU B C 1
ATOM 2308 O O . LEU B 1 72 ? 5.418 -36.281 -7.113 1 98.25 72 LEU B O 1
ATOM 2312 N N . THR B 1 73 ? 7.273 -36.75 -8.266 1 98.19 73 THR B N 1
ATOM 2313 C CA . THR B 1 73 ? 6.871 -38.125 -8.547 1 98.19 73 THR B CA 1
ATOM 2314 C C . THR B 1 73 ? 6.641 -38.875 -7.246 1 98.19 73 THR B C 1
ATOM 2316 O O . THR B 1 73 ? 5.641 -39.594 -7.109 1 98.19 73 THR B O 1
ATOM 2319 N N . ARG B 1 74 ? 7.523 -38.688 -6.316 1 98.31 74 ARG B N 1
ATOM 2320 C CA . ARG B 1 74 ? 7.383 -39.344 -5.012 1 98.31 74 ARG B CA 1
ATOM 2321 C C . ARG B 1 74 ? 6.141 -38.812 -4.285 1 98.31 74 ARG B C 1
ATOM 2323 O O . ARG B 1 74 ? 5.371 -39.625 -3.74 1 98.31 74 ARG B O 1
ATOM 2330 N N . ARG B 1 75 ? 5.914 -37.562 -4.336 1 97.62 75 ARG B N 1
ATOM 2331 C CA . ARG B 1 75 ? 4.766 -36.969 -3.678 1 97.62 75 ARG B CA 1
ATOM 2332 C C . ARG B 1 75 ? 3.459 -37.469 -4.285 1 97.62 75 ARG B C 1
ATOM 2334 O O . ARG B 1 75 ? 2.504 -37.75 -3.562 1 97.62 75 ARG B O 1
ATOM 2341 N N . ALA B 1 76 ? 3.43 -37.531 -5.57 1 98.31 76 ALA B N 1
ATOM 2342 C CA . ALA B 1 76 ? 2.238 -38 -6.27 1 98.31 76 ALA B CA 1
ATOM 2343 C C . ALA B 1 76 ? 1.942 -39.438 -5.922 1 98.31 76 ALA B C 1
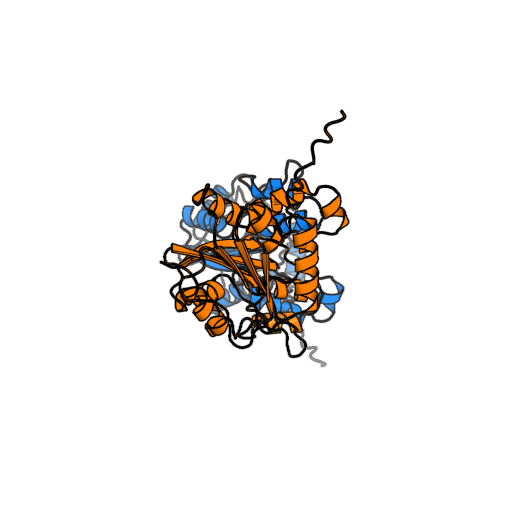ATOM 2345 O O . ALA B 1 76 ? 0.784 -39.812 -5.719 1 98.31 76 ALA B O 1
ATOM 2346 N N . ALA B 1 77 ? 2.963 -40.219 -5.871 1 98.38 77 ALA B N 1
ATOM 2347 C CA . ALA B 1 77 ? 2.807 -41.625 -5.508 1 98.38 77 ALA B CA 1
ATOM 2348 C C . ALA B 1 77 ? 2.281 -41.781 -4.082 1 98.38 77 ALA B C 1
ATOM 2350 O O . ALA B 1 77 ? 1.341 -42.531 -3.834 1 98.38 77 ALA B O 1
ATOM 2351 N N . ASP B 1 78 ? 2.924 -41.094 -3.184 1 98.06 78 ASP B N 1
ATOM 2352 C CA . ASP B 1 78 ? 2.521 -41.125 -1.781 1 98.06 78 ASP B CA 1
ATOM 2353 C C . ASP B 1 78 ? 1.058 -40.719 -1.619 1 98.06 78 ASP B C 1
ATOM 2355 O O . ASP B 1 78 ? 0.359 -41.25 -0.742 1 98.06 78 ASP B O 1
ATOM 2359 N N . ALA B 1 79 ? 0.581 -39.875 -2.512 1 97.69 79 ALA B N 1
ATOM 2360 C CA . ALA B 1 79 ? -0.784 -39.344 -2.434 1 97.69 79 ALA B CA 1
ATOM 2361 C C . ALA B 1 79 ? -1.754 -40.25 -3.195 1 97.69 79 ALA B C 1
ATOM 2363 O O . ALA B 1 79 ? -2.967 -40.031 -3.164 1 97.69 79 ALA B O 1
ATOM 2364 N N . GLY B 1 80 ? -1.241 -41.219 -3.932 1 98.19 80 GLY B N 1
ATOM 2365 C CA . GLY B 1 80 ? -2.068 -42.156 -4.66 1 98.19 80 GLY B CA 1
ATOM 2366 C C . GLY B 1 80 ? -2.596 -41.594 -5.973 1 98.19 80 GLY B C 1
ATOM 2367 O O . GLY B 1 80 ? -3.654 -42.031 -6.445 1 98.19 80 GLY B O 1
ATOM 2368 N N . VAL B 1 81 ? -1.864 -40.625 -6.512 1 98.44 81 VAL B N 1
ATOM 2369 C CA . VAL B 1 81 ? -2.385 -40 -7.723 1 98.44 81 VAL B CA 1
ATOM 2370 C C . VAL B 1 81 ? -1.315 -40 -8.812 1 98.44 81 VAL B C 1
ATOM 2372 O O . VAL B 1 81 ? -1.257 -39.094 -9.648 1 98.44 81 VAL B O 1
ATOM 2375 N N . ALA B 1 82 ? -0.414 -40.906 -8.805 1 98.31 82 ALA B N 1
ATOM 2376 C CA . ALA B 1 82 ? 0.669 -41 -9.781 1 98.31 82 ALA B CA 1
ATOM 2377 C C . ALA B 1 82 ? 0.121 -41.094 -11.195 1 98.31 82 ALA B C 1
ATOM 2379 O O . ALA B 1 82 ? 0.747 -40.625 -12.148 1 98.31 82 ALA B O 1
ATOM 2380 N N . ASP B 1 83 ? -1.023 -41.688 -11.281 1 98.25 83 ASP B N 1
ATOM 2381 C CA . ASP B 1 83 ? -1.615 -41.906 -12.602 1 98.25 83 ASP B CA 1
ATOM 2382 C C . ASP B 1 83 ? -2.184 -40.594 -13.164 1 98.25 83 ASP B C 1
ATOM 2384 O O . ASP B 1 83 ? -2.498 -40.531 -14.359 1 98.25 83 ASP B O 1
ATOM 2388 N N . ARG B 1 84 ? -2.275 -39.562 -12.367 1 98.5 84 ARG B N 1
ATOM 2389 C CA . ARG B 1 84 ? -2.871 -38.312 -12.805 1 98.5 84 ARG B CA 1
ATOM 2390 C C . ARG B 1 84 ? -1.822 -37.219 -12.883 1 98.5 84 ARG B C 1
ATOM 2392 O O . ARG B 1 84 ? -2.143 -36.062 -13.211 1 98.5 84 ARG B O 1
ATOM 2399 N N . VAL B 1 85 ? -0.594 -37.5 -12.531 1 98.69 85 VAL B N 1
ATOM 2400 C CA . VAL B 1 85 ? 0.469 -36.5 -12.539 1 98.69 85 VAL B CA 1
ATOM 2401 C C . VAL B 1 85 ? 1.571 -36.906 -13.508 1 98.69 85 VAL B C 1
ATOM 2403 O O . VAL B 1 85 ? 2.107 -38.031 -13.398 1 98.69 85 VAL B O 1
ATOM 2406 N N . ARG B 1 86 ? 1.839 -36.125 -14.461 1 98 86 ARG B N 1
ATOM 2407 C CA . ARG B 1 86 ? 2.934 -36.344 -15.398 1 98 86 ARG B CA 1
ATOM 2408 C C . ARG B 1 86 ? 4.031 -35.312 -15.219 1 98 86 ARG B C 1
ATOM 2410 O O . ARG B 1 86 ? 3.756 -34.094 -15.164 1 98 86 ARG B O 1
ATOM 2417 N N . ALA B 1 87 ? 5.246 -35.719 -15.047 1 97.94 87 ALA B N 1
ATOM 2418 C CA . ALA B 1 87 ? 6.406 -34.844 -14.914 1 97.94 87 ALA B CA 1
ATOM 2419 C C . ALA B 1 87 ? 7.141 -34.719 -16.25 1 97.94 87 ALA B C 1
ATOM 2421 O O . ALA B 1 87 ? 7.457 -35.719 -16.906 1 97.94 87 ALA B O 1
ATOM 2422 N N . VAL B 1 88 ? 7.402 -33.5 -16.672 1 96.94 88 VAL B N 1
ATOM 2423 C CA . VAL B 1 88 ? 8.125 -33.25 -17.906 1 96.94 88 VAL B CA 1
ATOM 2424 C C . VAL B 1 88 ? 9.266 -32.25 -17.625 1 96.94 88 VAL B C 1
ATOM 2426 O O . VAL B 1 88 ? 9.039 -31.156 -17.125 1 96.94 88 VAL B O 1
ATOM 2429 N N . GLN B 1 89 ? 10.438 -32.625 -17.953 1 96.19 89 GLN B N 1
ATOM 2430 C CA . GLN B 1 89 ? 11.57 -31.734 -17.797 1 96.19 89 GLN B CA 1
ATOM 2431 C C . GLN B 1 89 ? 11.633 -30.703 -18.922 1 96.19 89 GLN B C 1
ATOM 2433 O O . GLN B 1 89 ? 11.586 -31.078 -20.109 1 96.19 89 GLN B O 1
ATOM 2438 N N . GLY B 1 90 ? 11.602 -29.438 -18.594 1 93.31 90 GLY B N 1
ATOM 2439 C CA . GLY B 1 90 ? 11.688 -28.344 -19.562 1 93.31 90 GLY B CA 1
ATOM 2440 C C . GLY B 1 90 ? 11.664 -26.969 -18.906 1 93.31 90 GLY B C 1
ATOM 2441 O O . GLY B 1 90 ? 11.344 -26.844 -17.719 1 93.31 90 GLY B O 1
ATOM 2442 N N . ASP B 1 91 ? 12.094 -26.062 -19.781 1 87.5 91 ASP B N 1
ATOM 2443 C CA . ASP B 1 91 ? 12.102 -24.688 -19.297 1 87.5 91 ASP B CA 1
ATOM 2444 C C . ASP B 1 91 ? 10.875 -23.922 -19.797 1 87.5 91 ASP B C 1
ATOM 2446 O O . ASP B 1 91 ? 10.25 -24.312 -20.797 1 87.5 91 ASP B O 1
ATOM 2450 N N . GLY B 1 92 ? 10.453 -22.969 -19.031 1 78.81 92 GLY B N 1
ATOM 2451 C CA . GLY B 1 92 ? 9.312 -22.156 -19.422 1 78.81 92 GLY B CA 1
ATOM 2452 C C . GLY B 1 92 ? 9.445 -21.562 -20.812 1 78.81 92 GLY B C 1
ATOM 2453 O O . GLY B 1 92 ? 8.469 -21.484 -21.547 1 78.81 92 GLY B O 1
ATOM 2454 N N . ASP B 1 93 ? 10.641 -21.328 -21.266 1 81.88 93 ASP B N 1
ATOM 2455 C CA . ASP B 1 93 ? 10.914 -20.734 -22.562 1 81.88 93 ASP B CA 1
ATOM 2456 C C . ASP B 1 93 ? 10.656 -21.719 -23.688 1 81.88 93 ASP B C 1
ATOM 2458 O O . ASP B 1 93 ? 10.469 -21.328 -24.844 1 81.88 93 ASP B O 1
ATOM 2462 N N . ALA B 1 94 ? 10.562 -22.953 -23.328 1 83.75 94 ALA B N 1
ATOM 2463 C CA . ALA B 1 94 ? 10.414 -23.984 -24.344 1 83.75 94 ALA B CA 1
ATOM 2464 C C . ALA B 1 94 ? 9 -24.578 -24.312 1 83.75 94 ALA B C 1
ATOM 2466 O O . ALA B 1 94 ? 8.742 -25.594 -24.953 1 83.75 94 ALA B O 1
ATOM 2467 N N . LEU B 1 95 ? 8.148 -23.906 -23.625 1 87.12 95 LEU B N 1
ATOM 2468 C CA . LEU B 1 95 ? 6.809 -24.422 -23.375 1 87.12 95 LEU B CA 1
ATOM 2469 C C . LEU B 1 95 ? 6.086 -24.719 -24.688 1 87.12 95 LEU B C 1
ATOM 2471 O O . LEU B 1 95 ? 5.41 -25.75 -24.797 1 87.12 95 LEU B O 1
ATOM 2475 N N . ALA B 1 96 ? 6.266 -23.953 -25.688 1 86.81 96 ALA B N 1
ATOM 2476 C CA . ALA B 1 96 ? 5.574 -24.109 -26.969 1 86.81 96 ALA B CA 1
ATOM 2477 C C . ALA B 1 96 ? 5.887 -25.484 -27.578 1 86.81 96 ALA B C 1
ATOM 2479 O O . ALA B 1 96 ? 5.027 -26.094 -28.219 1 86.81 96 ALA B O 1
ATOM 2480 N N . GLY B 1 97 ? 7.066 -25.953 -27.312 1 89.25 97 GLY B N 1
ATOM 2481 C CA . GLY B 1 97 ? 7.445 -27.25 -27.875 1 89.25 97 GLY B CA 1
ATOM 2482 C C . GLY B 1 97 ? 7.07 -28.422 -26.969 1 89.25 97 GLY B C 1
ATOM 2483 O O . GLY B 1 97 ? 7.121 -29.578 -27.406 1 89.25 97 GLY B O 1
ATOM 2484 N N . LEU B 1 98 ? 6.574 -28.109 -25.797 1 91.56 98 LEU B N 1
ATOM 2485 C CA . LEU B 1 98 ? 6.352 -29.156 -24.812 1 91.56 98 LEU B CA 1
ATOM 2486 C C . LEU B 1 98 ? 4.867 -29.469 -24.672 1 91.56 98 LEU B C 1
ATOM 2488 O O . LEU B 1 98 ? 4.496 -30.516 -24.125 1 91.56 98 LEU B O 1
ATOM 2492 N N . VAL B 1 99 ? 4.051 -28.547 -25.125 1 92.06 99 VAL B N 1
ATOM 2493 C CA . VAL B 1 99 ? 2.619 -28.719 -24.906 1 92.06 99 VAL B CA 1
ATOM 2494 C C . VAL B 1 99 ? 1.859 -28.438 -26.203 1 92.06 99 VAL B C 1
ATOM 2496 O O . VAL B 1 99 ? 2.232 -27.547 -26.969 1 92.06 99 VAL B O 1
ATOM 2499 N N . GLU B 1 100 ? 0.813 -29.156 -26.484 1 94.56 100 GLU B N 1
ATOM 2500 C CA . GLU B 1 100 ? -0.035 -28.969 -27.656 1 94.56 100 GLU B CA 1
ATOM 2501 C C . GLU B 1 100 ? -0.876 -27.703 -27.531 1 94.56 100 GLU B C 1
ATOM 2503 O O . GLU B 1 100 ? -1.362 -27.391 -26.438 1 94.56 100 GLU B O 1
ATOM 2508 N N . PRO B 1 101 ? -1.088 -27.031 -28.672 1 96.56 101 PRO B N 1
ATOM 2509 C CA . PRO B 1 101 ? -1.985 -25.875 -28.625 1 96.56 101 PRO B CA 1
ATOM 2510 C C . PRO B 1 101 ? -3.402 -26.234 -28.188 1 96.56 101 PRO B C 1
ATOM 2512 O O . PRO B 1 101 ? -3.887 -27.328 -28.5 1 96.56 101 PRO B O 1
ATOM 2515 N N . ALA B 1 102 ? -4.02 -25.391 -27.438 1 97.69 102 ALA B N 1
ATOM 2516 C CA . ALA B 1 102 ? -5.414 -25.516 -27.031 1 97.69 102 ALA B CA 1
ATOM 2517 C C . ALA B 1 102 ? -5.676 -26.859 -26.359 1 97.69 102 ALA B C 1
ATOM 2519 O O . ALA B 1 102 ? -6.648 -27.547 -26.688 1 97.69 102 ALA B O 1
ATOM 2520 N N . SER B 1 103 ? -4.777 -27.188 -25.422 1 97.69 103 SER B N 1
ATOM 2521 C CA . SER B 1 103 ? -4.867 -28.531 -24.828 1 97.69 103 SER B CA 1
ATOM 2522 C C . SER B 1 103 ? -5.172 -28.453 -23.344 1 97.69 103 SER B C 1
ATOM 2524 O O . SER B 1 103 ? -5.535 -29.453 -22.719 1 97.69 103 SER B O 1
ATOM 2526 N N . ALA B 1 104 ? -5.016 -27.297 -22.75 1 98.5 104 ALA B N 1
ATOM 2527 C CA . ALA B 1 104 ? -5.137 -27.188 -21.312 1 98.5 104 ALA B CA 1
ATOM 2528 C C . ALA B 1 104 ? -6.375 -26.375 -20.922 1 98.5 104 ALA B C 1
ATOM 2530 O O . ALA B 1 104 ? -6.699 -25.375 -21.562 1 98.5 104 ALA B O 1
ATOM 2531 N N . ASP B 1 105 ? -7.113 -26.812 -19.891 1 98.75 105 ASP B N 1
ATOM 2532 C CA . ASP B 1 105 ? -8.234 -26.078 -19.328 1 98.75 105 ASP B CA 1
ATOM 2533 C C . ASP B 1 105 ? -7.738 -25.016 -18.344 1 98.75 105 ASP B C 1
ATOM 2535 O O . ASP B 1 105 ? -8.367 -23.969 -18.188 1 98.75 105 ASP B O 1
ATOM 2539 N N . LEU B 1 106 ? -6.656 -25.312 -17.641 1 98.81 106 LEU B N 1
ATOM 2540 C CA . LEU B 1 106 ? -6.082 -24.484 -16.594 1 98.81 106 LEU B CA 1
ATOM 2541 C C . LEU B 1 106 ? -4.559 -24.562 -16.625 1 98.81 106 LEU B C 1
ATOM 2543 O O . LEU B 1 106 ? -3.986 -25.641 -16.719 1 98.81 106 LEU B O 1
ATOM 2547 N N . ILE B 1 107 ? -3.912 -23.422 -16.594 1 98.81 107 ILE B N 1
ATOM 2548 C CA . ILE B 1 107 ? -2.457 -23.375 -16.516 1 98.81 107 ILE B CA 1
ATOM 2549 C C . ILE B 1 107 ? -2.033 -22.594 -15.281 1 98.81 107 ILE B C 1
ATOM 2551 O O . ILE B 1 107 ? -2.574 -21.516 -15.008 1 98.81 107 ILE B O 1
ATOM 2555 N N . LEU B 1 108 ? -1.193 -23.156 -14.5 1 98.75 108 LEU B N 1
ATOM 2556 C CA . LEU B 1 108 ? -0.521 -22.469 -13.414 1 98.75 108 LEU B CA 1
ATOM 2557 C C . LEU B 1 108 ? 0.875 -22.016 -13.836 1 98.75 108 LEU B C 1
ATOM 2559 O O . LEU B 1 108 ? 1.618 -22.781 -14.453 1 98.75 108 LEU B O 1
ATOM 2563 N N . CYS B 1 109 ? 1.203 -20.828 -13.609 1 98.56 109 CYS B N 1
ATOM 2564 C CA . CYS B 1 109 ? 2.531 -20.266 -13.797 1 98.56 109 CYS B CA 1
ATOM 2565 C C . CYS B 1 109 ? 2.93 -19.406 -12.602 1 98.56 109 CYS B C 1
ATOM 2567 O O . CYS B 1 109 ? 2.689 -18.203 -12.586 1 98.56 109 CYS B O 1
ATOM 2569 N N . HIS B 1 110 ? 3.473 -20.078 -11.617 1 98.12 110 HIS B N 1
ATOM 2570 C CA . HIS B 1 110 ? 3.732 -19.453 -10.32 1 98.12 110 HIS B CA 1
ATOM 2571 C C . HIS B 1 110 ? 5.23 -19.281 -10.086 1 98.12 110 HIS B C 1
ATOM 2573 O O . HIS B 1 110 ? 5.953 -20.266 -9.938 1 98.12 110 HIS B O 1
ATOM 2579 N N . ALA B 1 111 ? 5.652 -18.031 -10 1 96.81 111 ALA B N 1
ATOM 2580 C CA . ALA B 1 111 ? 7.035 -17.672 -9.688 1 96.81 111 ALA B CA 1
ATOM 2581 C C . ALA B 1 111 ? 7.984 -18.172 -10.781 1 96.81 111 ALA B C 1
ATOM 2583 O O . ALA B 1 111 ? 9.023 -18.766 -10.484 1 96.81 111 ALA B O 1
ATOM 2584 N N . VAL B 1 112 ? 7.652 -17.938 -11.984 1 97 112 VAL B N 1
ATOM 2585 C CA . VAL B 1 112 ? 8.422 -18.375 -13.141 1 97 112 VAL B CA 1
ATOM 2586 C C . VAL B 1 112 ? 8.891 -17.156 -13.938 1 97 112 VAL B C 1
ATOM 2588 O O . VAL B 1 112 ? 10.07 -17.062 -14.305 1 97 112 VAL B O 1
ATOM 2591 N N . LEU B 1 113 ? 8.016 -16.156 -14.117 1 97.5 113 LEU B N 1
ATOM 2592 C CA . LEU B 1 113 ? 8.266 -15.039 -15.031 1 97.5 113 LEU B CA 1
ATOM 2593 C C . LEU B 1 113 ? 9.398 -14.164 -14.516 1 97.5 113 LEU B C 1
ATOM 2595 O O . LEU B 1 113 ? 10 -13.406 -15.281 1 97.5 113 LEU B O 1
ATOM 2599 N N . GLU B 1 114 ? 9.68 -14.227 -13.273 1 96.25 114 GLU B N 1
ATOM 2600 C CA . GLU B 1 114 ? 10.711 -13.383 -12.68 1 96.25 114 GLU B CA 1
ATOM 2601 C C . GLU B 1 114 ? 12.109 -13.914 -13 1 96.25 114 GLU B C 1
ATOM 2603 O O . GLU B 1 114 ? 13.102 -13.219 -12.797 1 96.25 114 GLU B O 1
ATOM 2608 N N . VAL B 1 115 ? 12.227 -15.117 -13.531 1 94.94 115 VAL B N 1
ATOM 2609 C CA . VAL B 1 115 ? 13.555 -15.703 -13.664 1 94.94 115 VAL B CA 1
ATOM 2610 C C . VAL B 1 115 ? 13.805 -16.109 -15.109 1 94.94 115 VAL B C 1
ATOM 2612 O O . VAL B 1 115 ? 14.945 -16.359 -15.508 1 94.94 115 VAL B O 1
ATOM 2615 N N . VAL B 1 116 ? 12.852 -16.188 -15.922 1 95.12 116 VAL B N 1
ATOM 2616 C CA . VAL B 1 116 ? 13.016 -16.609 -17.312 1 95.12 116 VAL B CA 1
ATOM 2617 C C . VAL B 1 116 ? 13.641 -15.461 -18.109 1 95.12 116 VAL B C 1
ATOM 2619 O O . VAL B 1 116 ? 13.609 -14.305 -17.688 1 95.12 116 VAL B O 1
ATOM 2622 N N . ASP B 1 117 ? 14.102 -15.766 -19.328 1 94.25 117 ASP B N 1
ATOM 2623 C CA . ASP B 1 117 ? 14.742 -14.766 -20.188 1 94.25 117 ASP B CA 1
ATOM 2624 C C . ASP B 1 117 ? 13.711 -13.852 -20.828 1 94.25 117 ASP B C 1
ATOM 2626 O O . ASP B 1 117 ? 13.875 -12.625 -20.844 1 94.25 117 ASP B O 1
ATOM 2630 N N . ASP B 1 118 ? 12.617 -14.445 -21.328 1 95.5 118 ASP B N 1
ATOM 2631 C CA . ASP B 1 118 ? 11.617 -13.672 -22.047 1 95.5 118 ASP B CA 1
ATOM 2632 C C . ASP B 1 118 ? 10.211 -14.008 -21.578 1 95.5 118 ASP B C 1
ATOM 2634 O O . ASP B 1 118 ? 9.578 -14.938 -22.078 1 95.5 118 ASP B O 1
ATOM 2638 N N . PRO B 1 119 ? 9.672 -13.164 -20.672 1 97.25 119 PRO B N 1
ATOM 2639 C CA . PRO B 1 119 ? 8.328 -13.438 -20.141 1 97.25 119 PRO B CA 1
ATOM 2640 C C . PRO B 1 119 ? 7.246 -13.375 -21.203 1 97.25 119 PRO B C 1
ATOM 2642 O O . PRO B 1 119 ? 6.266 -14.117 -21.141 1 97.25 119 PRO B O 1
ATOM 2645 N N . SER B 1 120 ? 7.406 -12.539 -22.219 1 97.12 120 SER B N 1
ATOM 2646 C CA . SER B 1 120 ? 6.398 -12.406 -23.266 1 97.12 120 SER B CA 1
ATOM 2647 C C . SER B 1 120 ? 6.258 -13.695 -24.062 1 97.12 120 SER B C 1
ATOM 2649 O O . SER B 1 120 ? 5.148 -14.086 -24.438 1 97.12 120 SER B O 1
ATOM 2651 N N . ARG B 1 121 ? 7.367 -14.32 -24.25 1 96 121 ARG B N 1
ATOM 2652 C CA . ARG B 1 121 ? 7.348 -15.594 -24.969 1 96 121 ARG B CA 1
ATOM 2653 C C . ARG B 1 121 ? 6.645 -16.672 -24.156 1 96 121 ARG B C 1
ATOM 2655 O O . ARG B 1 121 ? 5.871 -17.469 -24.719 1 96 121 ARG B O 1
ATOM 2662 N N . VAL B 1 122 ? 6.926 -16.688 -22.891 1 97.19 122 VAL B N 1
ATOM 2663 C CA . VAL B 1 122 ? 6.297 -17.672 -22 1 97.19 122 VAL B CA 1
ATOM 2664 C C . VAL B 1 122 ? 4.785 -17.469 -21.984 1 97.19 122 VAL B C 1
ATOM 2666 O O . VAL B 1 122 ? 4.02 -18.406 -22.156 1 97.19 122 VAL B O 1
ATOM 2669 N N . ILE B 1 123 ? 4.328 -16.219 -21.891 1 98.19 123 ILE B N 1
ATOM 2670 C CA . ILE B 1 123 ? 2.904 -15.922 -21.797 1 98.19 123 ILE B CA 1
ATOM 2671 C C . ILE B 1 123 ? 2.23 -16.203 -23.141 1 98.19 123 ILE B C 1
ATOM 2673 O O . ILE B 1 123 ? 1.103 -16.703 -23.172 1 98.19 123 ILE B O 1
ATOM 2677 N N . ALA B 1 124 ? 2.898 -15.969 -24.203 1 97.25 124 ALA B N 1
ATOM 2678 C CA . ALA B 1 124 ? 2.354 -16.297 -25.516 1 97.25 124 ALA B CA 1
ATOM 2679 C C . ALA B 1 124 ? 2.137 -17.797 -25.656 1 97.25 124 ALA B C 1
ATOM 2681 O O . ALA B 1 124 ? 1.103 -18.234 -26.172 1 97.25 124 ALA B O 1
ATOM 2682 N N . ALA B 1 125 ? 3.146 -18.547 -25.234 1 97.38 125 ALA B N 1
ATOM 2683 C CA . ALA B 1 125 ? 3.031 -20.016 -25.281 1 97.38 125 ALA B CA 1
ATOM 2684 C C . ALA B 1 125 ? 1.883 -20.5 -24.406 1 97.38 125 ALA B C 1
ATOM 2686 O O . ALA B 1 125 ? 1.156 -21.422 -24.781 1 97.38 125 ALA B O 1
ATOM 2687 N N . ILE B 1 126 ? 1.733 -19.891 -23.234 1 98.19 126 ILE B N 1
ATOM 2688 C CA . ILE B 1 126 ? 0.65 -20.219 -22.312 1 98.19 126 ILE B CA 1
ATOM 2689 C C . ILE B 1 126 ? -0.695 -19.938 -22.969 1 98.19 126 ILE B C 1
ATOM 2691 O O . ILE B 1 126 ? -1.594 -20.781 -22.969 1 98.19 126 ILE B O 1
ATOM 2695 N N . ALA B 1 127 ? -0.802 -18.781 -23.547 1 98.31 127 ALA B N 1
ATOM 2696 C CA . ALA B 1 127 ? -2.043 -18.406 -24.219 1 98.31 127 ALA B CA 1
ATOM 2697 C C . ALA B 1 127 ? -2.387 -19.391 -25.328 1 98.31 127 ALA B C 1
ATOM 2699 O O . ALA B 1 127 ? -3.547 -19.781 -25.484 1 98.31 127 ALA B O 1
ATOM 2700 N N . ALA B 1 128 ? -1.377 -19.797 -26.062 1 97.56 128 ALA B N 1
ATOM 2701 C CA . ALA B 1 128 ? -1.579 -20.734 -27.156 1 97.56 128 ALA B CA 1
ATOM 2702 C C . ALA B 1 128 ? -1.995 -22.109 -26.625 1 97.56 128 ALA B C 1
ATOM 2704 O O . ALA B 1 128 ? -2.762 -22.828 -27.281 1 97.56 128 ALA B O 1
ATOM 2705 N N . ALA B 1 129 ? -1.519 -22.469 -25.5 1 98 129 ALA B N 1
ATOM 2706 C CA . ALA B 1 129 ? -1.76 -23.781 -24.938 1 98 129 ALA B CA 1
ATOM 2707 C C . ALA B 1 129 ? -3.148 -23.859 -24.297 1 98 129 ALA B C 1
ATOM 2709 O O . ALA B 1 129 ? -3.697 -24.953 -24.125 1 98 129 ALA B O 1
ATOM 2710 N N . LEU B 1 130 ? -3.693 -22.719 -23.906 1 98.62 130 LEU B N 1
ATOM 2711 C CA . LEU B 1 130 ? -5.008 -22.703 -23.266 1 98.62 130 LEU B CA 1
ATOM 2712 C C . LEU B 1 130 ? -6.109 -22.969 -24.281 1 98.62 130 LEU B C 1
ATOM 2714 O O . LEU B 1 130 ? -6.07 -22.438 -25.406 1 98.62 130 LEU B O 1
ATOM 2718 N N . ARG B 1 131 ? -7.07 -23.797 -23.938 1 98.25 131 ARG B N 1
ATOM 2719 C CA . ARG B 1 131 ? -8.32 -23.875 -24.688 1 98.25 131 ARG B CA 1
ATOM 2720 C C . ARG B 1 131 ? -9.078 -22.562 -24.641 1 98.25 131 ARG B C 1
ATOM 2722 O O . ARG B 1 131 ? -8.906 -21.766 -23.703 1 98.25 131 ARG B O 1
ATOM 2729 N N . PRO B 1 132 ? -9.914 -22.359 -25.719 1 98 132 PRO B N 1
ATOM 2730 C CA . PRO B 1 132 ? -10.828 -21.219 -25.531 1 98 132 PRO B CA 1
ATOM 2731 C C . PRO B 1 132 ? -11.625 -21.312 -24.234 1 98 132 PRO B C 1
ATOM 2733 O O . PRO B 1 132 ? -12.164 -22.375 -23.906 1 98 132 PRO B O 1
ATOM 2736 N N . GLY B 1 133 ? -11.633 -20.297 -23.469 1 98.19 133 GLY B N 1
ATOM 2737 C CA . GLY B 1 133 ? -12.32 -20.312 -22.188 1 98.19 133 GLY B CA 1
ATOM 2738 C C . GLY B 1 133 ? -11.453 -20.812 -21.047 1 98.19 133 GLY B C 1
ATOM 2739 O O . GLY B 1 133 ? -11.852 -20.75 -19.891 1 98.19 133 GLY B O 1
ATOM 2740 N N . GLY B 1 134 ? -10.234 -21.312 -21.406 1 98.69 134 GLY B N 1
ATOM 2741 C CA . GLY B 1 134 ? -9.312 -21.797 -20.391 1 98.69 134 GLY B CA 1
ATOM 2742 C C . GLY B 1 134 ? -8.766 -20.672 -19.516 1 98.69 134 GLY B C 1
ATOM 2743 O O . GLY B 1 134 ? -8.883 -19.5 -19.859 1 98.69 134 GLY B O 1
ATOM 2744 N N . ALA B 1 135 ? -8.211 -21.047 -18.375 1 98.88 135 ALA B N 1
ATOM 2745 C CA . ALA B 1 135 ? -7.805 -20.031 -17.406 1 98.88 135 ALA B CA 1
ATOM 2746 C C . ALA B 1 135 ? -6.312 -20.125 -17.094 1 98.88 135 ALA B C 1
ATOM 2748 O O . ALA B 1 135 ? -5.715 -21.203 -17.234 1 98.88 135 ALA B O 1
ATOM 2749 N N . LEU B 1 136 ? -5.758 -19.031 -16.719 1 98.94 136 LEU B N 1
ATOM 2750 C CA . LEU B 1 136 ? -4.379 -18.922 -16.25 1 98.94 136 LEU B CA 1
ATOM 2751 C C . LEU B 1 136 ? -4.336 -18.422 -14.82 1 98.94 136 LEU B C 1
ATOM 2753 O O . LEU B 1 136 ? -4.961 -17.406 -14.492 1 98.94 136 LEU B O 1
ATOM 2757 N N . SER B 1 137 ? -3.717 -19.156 -13.945 1 98.94 137 SER B N 1
ATOM 2758 C CA . SER B 1 137 ? -3.307 -18.734 -12.617 1 98.94 137 SER B CA 1
ATOM 2759 C C . SER B 1 137 ? -1.854 -18.266 -12.609 1 98.94 137 SER B C 1
ATOM 2761 O O . SER B 1 137 ? -0.934 -19.094 -12.617 1 98.94 137 SER B O 1
ATOM 2763 N N . LEU B 1 138 ? -1.641 -16.953 -12.57 1 98.94 138 LEU B N 1
ATOM 2764 C CA . LEU B 1 138 ? -0.301 -16.375 -12.625 1 98.94 138 LEU B CA 1
ATOM 2765 C C . LEU B 1 138 ? 0.094 -15.805 -11.266 1 98.94 138 LEU B C 1
ATOM 2767 O O . LEU B 1 138 ? -0.679 -15.062 -10.648 1 98.94 138 LEU B O 1
ATOM 2771 N N . LEU B 1 139 ? 1.202 -16.172 -10.766 1 98.81 139 LEU B N 1
ATOM 2772 C CA . LEU B 1 139 ? 1.771 -15.633 -9.539 1 98.81 139 LEU B CA 1
ATOM 2773 C C . LEU B 1 139 ? 3.146 -15.031 -9.797 1 98.81 139 LEU B C 1
ATOM 2775 O O . LEU B 1 139 ? 4.051 -15.711 -10.281 1 98.81 139 LEU B O 1
ATOM 2779 N N . VAL B 1 140 ? 3.336 -13.719 -9.492 1 98.69 140 VAL B N 1
ATOM 2780 C CA . VAL B 1 140 ? 4.59 -13.031 -9.781 1 98.69 140 VAL B CA 1
ATOM 2781 C C . VAL B 1 140 ? 5.086 -12.32 -8.523 1 98.69 140 VAL B C 1
ATOM 2783 O O . VAL B 1 140 ? 4.309 -12.047 -7.605 1 98.69 140 VAL B O 1
ATOM 2786 N N . ALA B 1 141 ? 6.379 -12.055 -8.477 1 98.38 141 ALA B N 1
ATOM 2787 C CA . ALA B 1 141 ? 6.992 -11.328 -7.367 1 98.38 141 ALA B CA 1
ATOM 2788 C C . ALA B 1 141 ? 6.582 -9.859 -7.371 1 98.38 141 ALA B C 1
ATOM 2790 O O . ALA B 1 141 ? 6.668 -9.188 -8.406 1 98.38 141 ALA B O 1
ATOM 2791 N N . GLY B 1 142 ? 6.184 -9.375 -6.215 1 98.44 142 GLY B N 1
ATOM 2792 C CA . GLY B 1 142 ? 5.758 -7.988 -6.09 1 98.44 142 GLY B CA 1
ATOM 2793 C C . GLY B 1 142 ? 6.914 -7.023 -5.898 1 98.44 142 GLY B C 1
ATOM 2794 O O . GLY B 1 142 ? 7.758 -7.227 -5.023 1 98.44 142 GLY B O 1
ATOM 2795 N N . ARG B 1 143 ? 6.945 -5.973 -6.684 1 98.19 143 ARG B N 1
ATOM 2796 C CA . ARG B 1 143 ? 8.008 -4.973 -6.621 1 98.19 143 ARG B CA 1
ATOM 2797 C C . ARG B 1 143 ? 7.914 -4.16 -5.332 1 98.19 143 ARG B C 1
ATOM 2799 O O . ARG B 1 143 ? 8.93 -3.926 -4.668 1 98.19 143 ARG B O 1
ATOM 2806 N N . ALA B 1 144 ? 6.73 -3.723 -4.941 1 98.12 144 ALA B N 1
ATOM 2807 C CA . ALA B 1 144 ? 6.543 -2.863 -3.773 1 98.12 144 ALA B CA 1
ATOM 2808 C C . ALA B 1 144 ? 6.992 -3.564 -2.496 1 98.12 144 ALA B C 1
ATOM 2810 O O . ALA B 1 144 ? 7.602 -2.943 -1.622 1 98.12 144 ALA B O 1
ATOM 2811 N N . ALA B 1 145 ? 6.695 -4.836 -2.432 1 97.31 145 ALA B N 1
ATOM 2812 C CA . ALA B 1 145 ? 7.125 -5.609 -1.269 1 97.31 145 ALA B CA 1
ATOM 2813 C C . ALA B 1 145 ? 8.648 -5.613 -1.142 1 97.31 145 ALA B C 1
ATOM 2815 O O . ALA B 1 145 ? 9.18 -5.488 -0.039 1 97.31 145 ALA B O 1
ATOM 2816 N N . ALA B 1 146 ? 9.328 -5.762 -2.229 1 97.44 146 ALA B N 1
ATOM 2817 C CA . ALA B 1 146 ? 10.789 -5.781 -2.23 1 97.44 146 ALA B CA 1
ATOM 2818 C C . ALA B 1 146 ? 11.352 -4.438 -1.788 1 97.44 146 ALA B C 1
ATOM 2820 O O . ALA B 1 146 ? 12.328 -4.383 -1.031 1 97.44 146 ALA B O 1
ATOM 2821 N N . ILE B 1 147 ? 10.773 -3.373 -2.254 1 97.25 147 ILE B N 1
ATOM 2822 C CA . ILE B 1 147 ? 11.195 -2.027 -1.885 1 97.25 147 ILE B CA 1
ATOM 2823 C C . ILE B 1 147 ? 11.078 -1.845 -0.373 1 97.25 147 ILE B C 1
ATOM 2825 O O . ILE B 1 147 ? 12.031 -1.442 0.289 1 97.25 147 ILE B O 1
ATOM 2829 N N . LEU B 1 148 ? 9.938 -2.176 0.184 1 95.62 148 LEU B N 1
ATOM 2830 C CA . LEU B 1 148 ? 9.695 -2.012 1.613 1 95.62 148 LEU B CA 1
ATOM 2831 C C . LEU B 1 148 ? 10.625 -2.9 2.43 1 95.62 148 LEU B C 1
ATOM 2833 O O . LEU B 1 148 ? 11.18 -2.465 3.441 1 95.62 148 LEU B O 1
ATOM 2837 N N . ALA B 1 149 ? 10.773 -4.121 1.972 1 94.81 149 ALA B N 1
ATOM 2838 C CA . ALA B 1 149 ? 11.633 -5.059 2.688 1 94.81 149 ALA B CA 1
ATOM 2839 C C . ALA B 1 149 ? 13.07 -4.539 2.75 1 94.81 149 ALA B C 1
ATOM 2841 O O . ALA B 1 149 ? 13.703 -4.574 3.807 1 94.81 149 ALA B O 1
ATOM 2842 N N . ARG B 1 150 ? 13.633 -4.066 1.624 1 94.94 150 ARG B N 1
ATOM 2843 C CA . ARG B 1 150 ? 14.992 -3.529 1.598 1 94.94 150 ARG B CA 1
ATOM 2844 C C . ARG B 1 150 ? 15.109 -2.297 2.488 1 94.94 150 ARG B C 1
ATOM 2846 O O . ARG B 1 150 ? 16.094 -2.141 3.215 1 94.94 150 ARG B O 1
ATOM 2853 N N . ALA B 1 151 ? 14.07 -1.453 2.439 1 93.56 151 ALA B N 1
ATOM 2854 C CA . ALA B 1 151 ? 14.086 -0.24 3.254 1 93.56 151 ALA B CA 1
ATOM 2855 C C . ALA B 1 151 ? 14.102 -0.578 4.742 1 93.56 151 ALA B C 1
ATOM 2857 O O . ALA B 1 151 ? 14.961 -0.104 5.484 1 93.56 151 ALA B O 1
ATOM 2858 N N . VAL B 1 152 ? 13.211 -1.42 5.137 1 90.62 152 VAL B N 1
ATOM 2859 C CA . VAL B 1 152 ? 13.047 -1.747 6.551 1 90.62 152 VAL B CA 1
ATOM 2860 C C . VAL B 1 152 ? 14.305 -2.436 7.074 1 90.62 152 VAL B C 1
ATOM 2862 O O . VAL B 1 152 ? 14.641 -2.311 8.25 1 90.62 152 VAL B O 1
ATOM 2865 N N . ASN B 1 153 ? 15.008 -3.121 6.199 1 91.62 153 ASN B N 1
ATOM 2866 C CA . ASN B 1 153 ? 16.219 -3.82 6.59 1 91.62 153 ASN B CA 1
ATOM 2867 C C . ASN B 1 153 ? 17.453 -2.92 6.469 1 91.62 153 ASN B C 1
ATOM 2869 O O . ASN B 1 153 ? 18.578 -3.379 6.633 1 91.62 153 ASN B O 1
ATOM 2873 N N . GLY B 1 154 ? 17.219 -1.699 6.105 1 91.75 154 GLY B N 1
ATOM 2874 C CA . GLY B 1 154 ? 18.281 -0.703 6.121 1 91.75 154 GLY B CA 1
ATOM 2875 C C . GLY B 1 154 ? 19.047 -0.625 4.812 1 91.75 154 GLY B C 1
ATOM 2876 O O . GLY B 1 154 ? 20.078 0.057 4.727 1 91.75 154 GLY B O 1
ATOM 2877 N N . HIS B 1 155 ? 18.641 -1.378 3.832 1 93.62 155 HIS B N 1
ATOM 2878 C CA . HIS B 1 155 ? 19.297 -1.347 2.529 1 93.62 155 HIS B CA 1
ATOM 2879 C C . HIS B 1 155 ? 18.688 -0.282 1.629 1 93.62 155 HIS B C 1
ATOM 2881 O O . HIS B 1 155 ? 18.078 -0.603 0.6 1 93.62 155 HIS B O 1
ATOM 2887 N N . LEU B 1 156 ? 18.953 0.979 1.956 1 94.19 156 LEU B N 1
ATOM 2888 C CA . LEU B 1 156 ? 18.266 2.105 1.345 1 94.19 156 LEU B CA 1
ATOM 2889 C C . LEU B 1 156 ? 18.656 2.262 -0.119 1 94.19 156 LEU B C 1
ATOM 2891 O O . LEU B 1 156 ? 17.828 2.602 -0.961 1 94.19 156 LEU B O 1
ATOM 2895 N N . ARG B 1 157 ? 19.891 2.01 -0.42 1 92.31 157 ARG B N 1
ATOM 2896 C CA . ARG B 1 157 ? 20.328 2.105 -1.81 1 92.31 157 ARG B CA 1
ATOM 2897 C C . ARG B 1 157 ? 19.641 1.049 -2.672 1 92.31 157 ARG B C 1
ATOM 2899 O O . ARG B 1 157 ? 19.234 1.331 -3.799 1 92.31 157 ARG B O 1
ATOM 2906 N N . ALA B 1 158 ? 19.609 -0.138 -2.146 1 95.06 158 ALA B N 1
ATOM 2907 C CA . ALA B 1 158 ? 18.922 -1.207 -2.861 1 95.06 158 ALA B CA 1
ATOM 2908 C C . ALA B 1 158 ? 17.438 -0.873 -3.049 1 95.06 158 ALA B C 1
ATOM 2910 O O . ALA B 1 158 ? 16.859 -1.132 -4.109 1 95.06 158 ALA B O 1
ATOM 2911 N N . ALA B 1 159 ? 16.812 -0.323 -1.988 1 96.06 159 ALA B N 1
ATOM 2912 C CA . ALA B 1 159 ? 15.414 0.096 -2.082 1 96.06 159 ALA B CA 1
ATOM 2913 C C . ALA B 1 159 ? 15.227 1.146 -3.172 1 96.06 159 ALA B C 1
ATOM 2915 O O . ALA B 1 159 ? 14.312 1.043 -3.994 1 96.06 159 ALA B O 1
ATOM 2916 N N . SER B 1 160 ? 16.109 2.092 -3.182 1 95.44 160 SER B N 1
ATOM 2917 C CA . SER B 1 160 ? 16.047 3.156 -4.18 1 95.44 160 SER B CA 1
ATOM 2918 C C . SER B 1 160 ? 16.234 2.604 -5.586 1 95.44 160 SER B C 1
ATOM 2920 O O . SER B 1 160 ? 15.57 3.045 -6.527 1 95.44 160 SER B O 1
ATOM 2922 N N . ALA B 1 161 ? 17.141 1.674 -5.715 1 96 161 ALA B N 1
ATOM 2923 C CA . ALA B 1 161 ? 17.359 1.04 -7.012 1 96 161 ALA B CA 1
ATOM 2924 C C . ALA B 1 161 ? 16.094 0.335 -7.5 1 96 161 ALA B C 1
ATOM 2926 O O . ALA B 1 161 ? 15.742 0.416 -8.68 1 96 161 ALA B O 1
ATOM 2927 N N . LEU B 1 162 ? 15.406 -0.344 -6.648 1 97.12 162 LEU B N 1
ATOM 2928 C CA . LEU B 1 162 ? 14.172 -1.047 -6.98 1 97.12 162 LEU B CA 1
ATOM 2929 C C . LEU B 1 162 ? 13.109 -0.072 -7.469 1 97.12 162 LEU B C 1
ATOM 2931 O O . LEU B 1 162 ? 12.266 -0.427 -8.297 1 97.12 162 LEU B O 1
ATOM 2935 N N . VAL B 1 163 ? 13.109 1.13 -6.941 1 95.38 163 VAL B N 1
ATOM 2936 C CA . VAL B 1 163 ? 12.133 2.152 -7.305 1 95.38 163 VAL B CA 1
ATOM 2937 C C . VAL B 1 163 ? 12.383 2.621 -8.734 1 95.38 163 VAL B C 1
ATOM 2939 O O . VAL B 1 163 ? 11.438 2.818 -9.508 1 95.38 163 VAL B O 1
ATOM 2942 N N . THR B 1 164 ? 13.617 2.66 -9.125 1 94.38 164 THR B N 1
ATOM 2943 C CA . THR B 1 164 ? 13.953 3.375 -10.344 1 94.38 164 THR B CA 1
ATOM 2944 C C . THR B 1 164 ? 14.266 2.396 -11.477 1 94.38 164 THR B C 1
ATOM 2946 O O . THR B 1 164 ? 14.141 2.738 -12.656 1 94.38 164 THR B O 1
ATOM 2949 N N . ASP B 1 165 ? 14.695 1.2 -11.109 1 96.19 165 ASP B N 1
ATOM 2950 C CA . ASP B 1 165 ? 15.078 0.222 -12.125 1 96.19 165 ASP B CA 1
ATOM 2951 C C . ASP B 1 165 ? 13.867 -0.2 -12.953 1 96.19 165 ASP B C 1
ATOM 2953 O O . ASP B 1 165 ? 12.797 -0.492 -12.406 1 96.19 165 ASP B O 1
ATOM 2957 N N . ALA B 1 166 ? 13.984 -0.283 -14.227 1 94.75 166 ALA B N 1
ATOM 2958 C CA . ALA B 1 166 ? 12.883 -0.577 -15.141 1 94.75 166 ALA B CA 1
ATOM 2959 C C . ALA B 1 166 ? 12.297 -1.96 -14.875 1 94.75 166 ALA B C 1
ATOM 2961 O O . ALA B 1 166 ? 11.094 -2.176 -15.031 1 94.75 166 ALA B O 1
ATOM 2962 N N . ASP B 1 167 ? 13.102 -2.869 -14.375 1 95.94 167 ASP B N 1
ATOM 2963 C CA . ASP B 1 167 ? 12.648 -4.234 -14.133 1 95.94 167 ASP B CA 1
ATOM 2964 C C . ASP B 1 167 ? 12.453 -4.488 -12.641 1 95.94 167 ASP B C 1
ATOM 2966 O O . ASP B 1 167 ? 12.195 -5.621 -12.227 1 95.94 167 ASP B O 1
ATOM 2970 N N . GLY B 1 168 ? 12.625 -3.484 -11.867 1 96.81 168 GLY B N 1
ATOM 2971 C CA . GLY B 1 168 ? 12.461 -3.629 -10.43 1 96.81 168 GLY B CA 1
ATOM 2972 C C . GLY B 1 168 ? 13.547 -4.473 -9.781 1 96.81 168 GLY B C 1
ATOM 2973 O O . GLY B 1 168 ? 13.258 -5.348 -8.969 1 96.81 168 GLY B O 1
ATOM 2974 N N . ARG B 1 169 ? 14.773 -4.23 -10.227 1 96.25 169 ARG B N 1
ATOM 2975 C CA . ARG B 1 169 ? 15.914 -4.953 -9.664 1 96.25 169 ARG B CA 1
ATOM 2976 C C . ARG B 1 169 ? 16.719 -4.055 -8.727 1 96.25 169 ARG B C 1
ATOM 2978 O O . ARG B 1 169 ? 16.688 -2.83 -8.859 1 96.25 169 ARG B O 1
ATOM 2985 N N . SER B 1 170 ? 17.406 -4.691 -7.797 1 93.44 170 SER B N 1
ATOM 2986 C CA . SER B 1 170 ? 18.203 -3.945 -6.832 1 93.44 170 SER B CA 1
ATOM 2987 C C . SER B 1 170 ? 19.672 -3.916 -7.238 1 93.44 170 SER B C 1
ATOM 2989 O O . SER B 1 170 ? 20.516 -3.396 -6.504 1 93.44 170 SER B O 1
ATOM 2991 N N . GLY B 1 171 ? 20.062 -4.379 -8.383 1 88.81 171 GLY B N 1
ATOM 2992 C CA . GLY B 1 171 ? 21.453 -4.43 -8.828 1 88.81 171 GLY B CA 1
ATOM 2993 C C . GLY B 1 171 ? 21.875 -5.797 -9.328 1 88.81 171 GLY B C 1
ATOM 2994 O O . GLY B 1 171 ? 21.031 -6.676 -9.523 1 88.81 171 GLY B O 1
ATOM 2995 N N . PRO B 1 172 ? 23.156 -5.969 -9.477 1 86.25 172 PRO B N 1
ATOM 2996 C CA . PRO B 1 172 ? 23.656 -7.176 -10.141 1 86.25 172 PRO B CA 1
ATOM 2997 C C . PRO B 1 172 ? 23.531 -8.43 -9.273 1 86.25 172 PRO B C 1
ATOM 2999 O O . PRO B 1 172 ? 23.516 -9.547 -9.797 1 86.25 172 PRO B O 1
ATOM 3002 N N . ARG B 1 173 ? 23.406 -8.219 -7.973 1 88.56 173 ARG B N 1
ATOM 3003 C CA . ARG B 1 173 ? 23.344 -9.383 -7.09 1 88.56 173 ARG B CA 1
ATOM 3004 C C . ARG B 1 173 ? 21.906 -9.82 -6.867 1 88.56 173 ARG B C 1
ATOM 3006 O O . ARG B 1 173 ? 21.656 -10.797 -6.16 1 88.56 173 ARG B O 1
ATOM 3013 N N . ASP B 1 174 ? 21.031 -9.078 -7.48 1 93.75 174 ASP B N 1
ATOM 3014 C CA . ASP B 1 174 ? 19.625 -9.453 -7.375 1 93.75 174 ASP B CA 1
ATOM 3015 C C . ASP B 1 174 ? 19.359 -10.789 -8.07 1 93.75 174 ASP B C 1
ATOM 3017 O O . ASP B 1 174 ? 19.672 -10.953 -9.25 1 93.75 174 ASP B O 1
ATOM 3021 N N . THR B 1 175 ? 18.734 -11.742 -7.34 1 93.06 175 THR B N 1
ATOM 3022 C CA . THR B 1 175 ? 18.516 -13.086 -7.863 1 93.06 175 THR B CA 1
ATOM 3023 C C . THR B 1 175 ? 17.328 -13.117 -8.812 1 93.06 175 THR B C 1
ATOM 3025 O O . THR B 1 175 ? 17.156 -14.07 -9.578 1 93.06 175 THR B O 1
ATOM 3028 N N . LEU B 1 176 ? 16.484 -12.148 -8.711 1 97 176 LEU B N 1
ATOM 3029 C CA . LEU B 1 176 ? 15.367 -12.062 -9.633 1 97 176 LEU B CA 1
ATOM 3030 C C . LEU B 1 176 ? 15.688 -11.125 -10.797 1 97 176 LEU B C 1
ATOM 3032 O O . LEU B 1 176 ? 16.312 -10.078 -10.594 1 97 176 LEU B O 1
ATOM 3036 N N . ARG B 1 177 ? 15.234 -11.461 -11.953 1 96.75 177 ARG B N 1
ATOM 3037 C CA . ARG B 1 177 ? 15.5 -10.672 -13.148 1 96.75 177 ARG B CA 1
ATOM 3038 C C . ARG B 1 177 ? 14.516 -9.516 -13.273 1 96.75 177 ARG B C 1
ATOM 3040 O O . ARG B 1 177 ? 14.766 -8.562 -14.016 1 96.75 177 ARG B O 1
ATOM 3047 N N . ARG B 1 178 ? 13.383 -9.664 -12.539 1 98.06 178 ARG B N 1
ATOM 3048 C CA . ARG B 1 178 ? 12.352 -8.633 -12.609 1 98.06 178 ARG B CA 1
ATOM 3049 C C . ARG B 1 178 ? 11.312 -8.82 -11.516 1 98.06 178 ARG B C 1
ATOM 3051 O O . ARG B 1 178 ? 11.227 -9.891 -10.906 1 98.06 178 ARG B O 1
ATOM 3058 N N . ARG B 1 179 ? 10.625 -7.816 -11.281 1 98.56 179 ARG B N 1
ATOM 3059 C CA . ARG B 1 179 ? 9.453 -7.793 -10.406 1 98.56 179 ARG B CA 1
ATOM 3060 C C . ARG B 1 179 ? 8.312 -7.008 -11.047 1 98.56 179 ARG B C 1
ATOM 3062 O O . ARG B 1 179 ? 8.516 -6.305 -12.039 1 98.56 179 ARG B O 1
ATOM 3069 N N . TYR B 1 180 ? 7.184 -7.266 -10.547 1 98.44 180 TYR B N 1
ATOM 3070 C CA . TYR B 1 180 ? 6 -6.703 -11.188 1 98.44 180 TYR B CA 1
ATOM 3071 C C . TYR B 1 180 ? 5.148 -5.93 -10.188 1 98.44 180 TYR B C 1
ATOM 3073 O O . TYR B 1 180 ? 5.277 -6.121 -8.969 1 98.44 180 TYR B O 1
ATOM 3081 N N . ASP B 1 181 ? 4.387 -5.027 -10.664 1 97.75 181 ASP B N 1
ATOM 3082 C CA . ASP B 1 181 ? 3.172 -4.562 -10 1 97.75 181 ASP B CA 1
ATOM 3083 C C . ASP B 1 181 ? 1.926 -5.031 -10.75 1 97.75 181 ASP B C 1
ATOM 3085 O O . ASP B 1 181 ? 2.027 -5.742 -11.75 1 97.75 181 ASP B O 1
ATOM 3089 N N . ALA B 1 182 ? 0.723 -4.758 -10.188 1 97.69 182 ALA B N 1
ATOM 3090 C CA . ALA B 1 182 ? -0.521 -5.254 -10.766 1 97.69 182 ALA B CA 1
ATOM 3091 C C . ALA B 1 182 ? -0.68 -4.777 -12.211 1 97.69 182 ALA B C 1
ATOM 3093 O O . ALA B 1 182 ? -1.103 -5.543 -13.078 1 97.69 182 ALA B O 1
ATOM 3094 N N . GLU B 1 183 ? -0.264 -3.557 -12.477 1 97.25 183 GLU B N 1
ATOM 3095 C CA . GLU B 1 183 ? -0.439 -2.961 -13.797 1 97.25 183 GLU B CA 1
ATOM 3096 C C . GLU B 1 183 ? 0.475 -3.619 -14.828 1 97.25 183 GLU B C 1
ATOM 3098 O O . GLU B 1 183 ? 0.022 -4.016 -15.906 1 97.25 183 GLU B O 1
ATOM 3103 N N . SER B 1 184 ? 1.74 -3.719 -14.484 1 97.75 184 SER B N 1
ATOM 3104 C CA . SER B 1 184 ? 2.682 -4.293 -15.445 1 97.75 184 SER B CA 1
ATOM 3105 C C . SER B 1 184 ? 2.391 -5.77 -15.688 1 97.75 184 SER B C 1
ATOM 3107 O O . SER B 1 184 ? 2.543 -6.258 -16.812 1 97.75 184 SER B O 1
ATOM 3109 N N . ALA B 1 185 ? 1.987 -6.516 -14.672 1 98.56 185 ALA B N 1
ATOM 3110 C CA . ALA B 1 185 ? 1.603 -7.914 -14.859 1 98.56 185 ALA B CA 1
ATOM 3111 C C . ALA B 1 185 ? 0.375 -8.031 -15.758 1 98.56 185 ALA B C 1
ATOM 3113 O O . ALA B 1 185 ? 0.334 -8.875 -16.656 1 98.56 185 ALA B O 1
ATOM 3114 N N . ALA B 1 186 ? -0.594 -7.195 -15.516 1 98.75 186 ALA B N 1
ATOM 3115 C CA . ALA B 1 186 ? -1.81 -7.215 -16.328 1 98.75 186 ALA B CA 1
ATOM 3116 C C . ALA B 1 186 ? -1.509 -6.859 -17.781 1 98.75 186 ALA B C 1
ATOM 3118 O O . ALA B 1 186 ? -2.088 -7.441 -18.703 1 98.75 186 ALA B O 1
ATOM 3119 N N . ALA B 1 187 ? -0.665 -5.898 -17.953 1 98.56 187 ALA B N 1
ATOM 3120 C CA . ALA B 1 187 ? -0.29 -5.48 -19.297 1 98.56 187 ALA B CA 1
ATOM 3121 C C . ALA B 1 187 ? 0.352 -6.629 -20.078 1 98.56 187 ALA B C 1
ATOM 3123 O O . ALA B 1 187 ? 0.093 -6.805 -21.266 1 98.56 187 ALA B O 1
ATOM 3124 N N . LEU B 1 188 ? 1.188 -7.328 -19.391 1 98.31 188 LEU B N 1
ATOM 3125 C CA . LEU B 1 188 ? 1.838 -8.484 -20 1 98.31 188 LEU B CA 1
ATOM 3126 C C . LEU B 1 188 ? 0.806 -9.5 -20.484 1 98.31 188 LEU B C 1
ATOM 3128 O O . LEU B 1 188 ? 0.907 -10.016 -21.594 1 98.31 188 LEU B O 1
ATOM 3132 N N . LEU B 1 189 ? -0.213 -9.812 -19.672 1 98.88 189 LEU B N 1
ATOM 3133 C CA . LEU B 1 189 ? -1.27 -10.758 -20.031 1 98.88 189 LEU B CA 1
ATOM 3134 C C . LEU B 1 189 ? -2.137 -10.211 -21.156 1 98.88 189 LEU B C 1
ATOM 3136 O O . LEU B 1 189 ? -2.48 -10.938 -22.094 1 98.88 189 LEU B O 1
ATOM 3140 N N . GLY B 1 190 ? -2.463 -8.93 -21.062 1 98.81 190 GLY B N 1
ATOM 3141 C CA . GLY B 1 190 ? -3.258 -8.297 -22.109 1 98.81 190 GLY B CA 1
ATOM 3142 C C . GLY B 1 190 ? -2.596 -8.344 -23.469 1 98.81 190 GLY B C 1
ATOM 3143 O O . GLY B 1 190 ? -3.266 -8.547 -24.484 1 98.81 190 GLY B O 1
ATOM 3144 N N . ALA B 1 191 ? -1.34 -8.156 -23.516 1 98.5 191 ALA B N 1
ATOM 3145 C CA . ALA B 1 191 ? -0.578 -8.172 -24.75 1 98.5 191 ALA B CA 1
ATOM 3146 C C . ALA B 1 191 ? -0.664 -9.531 -25.438 1 98.5 191 ALA B C 1
ATOM 3148 O O . ALA B 1 191 ? -0.511 -9.633 -26.656 1 98.5 191 ALA B O 1
ATOM 3149 N N . ALA B 1 192 ? -0.922 -10.547 -24.656 1 98.19 192 ALA B N 1
ATOM 3150 C CA . ALA B 1 19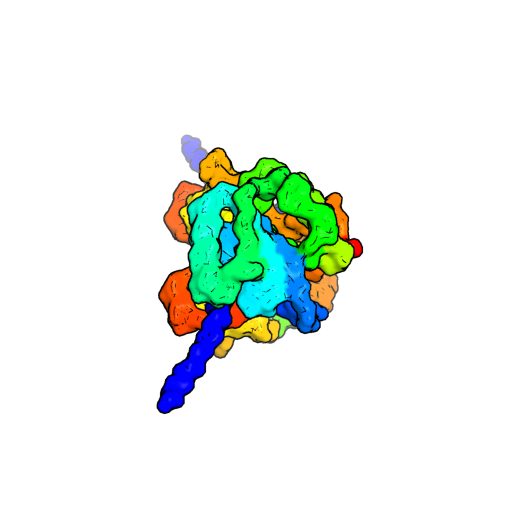2 ? -1.032 -11.906 -25.188 1 98.19 192 ALA B CA 1
ATOM 3151 C C . ALA B 1 192 ? -2.49 -12.273 -25.453 1 98.19 192 ALA B C 1
ATOM 3153 O O . ALA B 1 192 ? -2.795 -13.422 -25.781 1 98.19 192 ALA B O 1
ATOM 3154 N N . GLY B 1 193 ? -3.373 -11.344 -25.203 1 98.56 193 GLY B N 1
ATOM 3155 C CA . GLY B 1 193 ? -4.781 -11.555 -25.5 1 98.56 193 GLY B CA 1
ATOM 3156 C C . GLY B 1 193 ? -5.551 -12.164 -24.344 1 98.56 193 GLY B C 1
ATOM 3157 O O . GLY B 1 193 ? -6.695 -12.586 -24.516 1 98.56 193 GLY B O 1
ATOM 3158 N N . LEU B 1 194 ? -4.945 -12.227 -23.188 1 98.88 194 LEU B N 1
ATOM 3159 C CA . LEU B 1 194 ? -5.625 -12.766 -22.016 1 98.88 194 LEU B CA 1
ATOM 3160 C C . LEU B 1 194 ? -6.371 -11.664 -21.266 1 98.88 194 LEU B C 1
ATOM 3162 O O . LEU B 1 194 ? -5.934 -10.508 -21.266 1 98.88 194 LEU B O 1
ATOM 3166 N N . VAL B 1 195 ? -7.484 -12.008 -20.656 1 98.81 195 VAL B N 1
ATOM 3167 C CA . VAL B 1 195 ? -8.305 -11.055 -19.922 1 98.81 195 VAL B CA 1
ATOM 3168 C C . VAL B 1 195 ? -8.18 -11.328 -18.422 1 98.81 195 VAL B C 1
ATOM 3170 O O . VAL B 1 195 ? -8.586 -12.391 -17.938 1 98.81 195 VAL B O 1
ATOM 3173 N N . VAL B 1 196 ? -7.691 -10.398 -17.719 1 98.88 196 VAL B N 1
ATOM 3174 C CA . VAL B 1 196 ? -7.547 -10.547 -16.281 1 98.88 196 VAL B CA 1
ATOM 3175 C C . VAL B 1 196 ? -8.914 -10.422 -15.609 1 98.88 196 VAL B C 1
ATOM 3177 O O . VAL B 1 196 ? -9.602 -9.414 -15.773 1 98.88 196 VAL B O 1
ATOM 3180 N N . GLU B 1 197 ? -9.234 -11.422 -14.852 1 98.69 197 GLU B N 1
ATOM 3181 C CA . GLU B 1 197 ? -10.531 -11.414 -14.188 1 98.69 197 GLU B CA 1
ATOM 3182 C C . GLU B 1 197 ? -10.406 -10.93 -12.742 1 98.69 197 GLU B C 1
ATOM 3184 O O . GLU B 1 197 ? -11.312 -10.266 -12.227 1 98.69 197 GLU B O 1
ATOM 3189 N N . GLU B 1 198 ? -9.375 -11.289 -12.094 1 98.19 198 GLU B N 1
ATOM 3190 C CA . GLU B 1 198 ? -9.18 -10.883 -10.703 1 98.19 198 GLU B CA 1
ATOM 3191 C C . GLU B 1 198 ? -7.695 -10.805 -10.359 1 98.19 198 GLU B C 1
ATOM 3193 O O . GLU B 1 198 ? -6.867 -11.469 -10.984 1 98.19 198 GLU B O 1
ATOM 3198 N N . THR B 1 199 ? -7.344 -9.977 -9.5 1 98.75 199 THR B N 1
ATOM 3199 C CA . THR B 1 199 ? -6 -9.805 -8.953 1 98.75 199 THR B CA 1
ATOM 3200 C C . THR B 1 199 ? -6.027 -9.828 -7.43 1 98.75 199 THR B C 1
ATOM 3202 O O . THR B 1 199 ? -6.875 -9.18 -6.809 1 98.75 199 THR B O 1
ATOM 3205 N N . HIS B 1 200 ? -5.164 -10.617 -6.816 1 98.75 200 HIS B N 1
ATOM 3206 C CA . HIS B 1 200 ? -5.039 -10.711 -5.367 1 98.75 200 HIS B CA 1
ATOM 3207 C C . HIS B 1 200 ? -3.588 -10.555 -4.926 1 98.75 200 HIS B C 1
ATOM 3209 O O . HIS B 1 200 ? -2.668 -10.898 -5.676 1 98.75 200 HIS B O 1
ATOM 3215 N N . GLY B 1 201 ? -3.453 -9.953 -3.74 1 98.69 201 GLY B N 1
ATOM 3216 C CA . GLY B 1 201 ? -2.172 -10.055 -3.061 1 98.69 201 GLY B CA 1
ATOM 3217 C C . GLY B 1 201 ? -1.982 -11.367 -2.328 1 98.69 201 GLY B C 1
ATOM 3218 O O . GLY B 1 201 ? -2.93 -11.906 -1.748 1 98.69 201 GLY B O 1
ATOM 3219 N N . VAL B 1 202 ? -0.753 -11.891 -2.359 1 98.31 202 VAL B N 1
ATOM 3220 C CA . VAL B 1 202 ? -0.395 -13.125 -1.679 1 98.31 202 VAL B CA 1
ATOM 3221 C C . VAL B 1 202 ? 0.748 -12.867 -0.7 1 98.31 202 VAL B C 1
ATOM 3223 O O . VAL B 1 202 ? 1.769 -12.281 -1.068 1 98.31 202 VAL B O 1
ATOM 3226 N N . ARG B 1 203 ? 0.533 -13.344 0.531 1 96.88 203 ARG B N 1
ATOM 3227 C CA . ARG B 1 203 ? 1.479 -13.086 1.613 1 96.88 203 ARG B CA 1
ATOM 3228 C C . ARG B 1 203 ? 1.581 -11.594 1.907 1 96.88 203 ARG B C 1
ATOM 3230 O O . ARG B 1 203 ? 2.68 -11.031 1.927 1 96.88 203 ARG B O 1
ATOM 3237 N N . VAL B 1 204 ? 0.418 -10.992 2.184 1 96.75 204 VAL B N 1
ATOM 3238 C CA . VAL B 1 204 ? 0.333 -9.586 2.562 1 96.75 204 VAL B CA 1
ATOM 3239 C C . VAL B 1 204 ? 0.969 -9.383 3.936 1 96.75 204 VAL B C 1
ATOM 3241 O O . VAL B 1 204 ? 1.825 -8.508 4.105 1 96.75 204 VAL B O 1
ATOM 3244 N N . VAL B 1 205 ? 0.554 -10.234 4.84 1 94.31 205 VAL B N 1
ATOM 3245 C CA . VAL B 1 205 ? 1.061 -10.078 6.199 1 94.31 205 VAL B CA 1
ATOM 3246 C C . VAL B 1 205 ? 1.856 -11.312 6.605 1 94.31 205 VAL B C 1
ATOM 3248 O O . VAL B 1 205 ? 2.68 -11.258 7.52 1 94.31 205 VAL B O 1
ATOM 3251 N N . ALA B 1 206 ? 1.622 -12.422 5.926 1 93.06 206 ALA B N 1
ATOM 3252 C CA . ALA B 1 206 ? 2.186 -13.703 6.32 1 93.06 206 ALA B CA 1
ATOM 3253 C C . ALA B 1 206 ? 3.709 -13.641 6.398 1 93.06 206 ALA B C 1
ATOM 3255 O O . ALA B 1 206 ? 4.316 -14.227 7.293 1 93.06 206 ALA B O 1
ATOM 3256 N N . ASP B 1 207 ? 4.312 -12.906 5.535 1 91.94 207 ASP B N 1
ATOM 3257 C CA . ASP B 1 207 ? 5.77 -12.844 5.48 1 91.94 207 ASP B CA 1
ATOM 3258 C C . ASP B 1 207 ? 6.309 -11.797 6.453 1 91.94 207 ASP B C 1
ATOM 3260 O O . ASP B 1 207 ? 7.516 -11.711 6.676 1 91.94 207 ASP B O 1
ATOM 3264 N N . LEU B 1 208 ? 5.402 -11.023 6.996 1 89.88 208 LEU B N 1
ATOM 3265 C CA . LEU B 1 208 ? 5.824 -9.945 7.887 1 89.88 208 LEU B CA 1
ATOM 3266 C C . LEU B 1 208 ? 5.723 -10.375 9.344 1 89.88 208 LEU B C 1
ATOM 3268 O O . LEU B 1 208 ? 6.18 -9.664 10.242 1 89.88 208 LEU B O 1
ATOM 3272 N N . LEU B 1 209 ? 5.133 -11.508 9.562 1 90.88 209 LEU B N 1
ATOM 3273 C CA . LEU B 1 209 ? 4.867 -11.961 10.93 1 90.88 209 LEU B CA 1
ATOM 3274 C C . LEU B 1 209 ? 5.961 -12.906 11.414 1 90.88 209 LEU B C 1
ATOM 3276 O O . LEU B 1 209 ? 6.449 -13.734 10.648 1 90.88 209 LEU B O 1
ATOM 3280 N N . PRO B 1 210 ? 6.293 -12.742 12.641 1 87.75 210 PRO B N 1
ATOM 3281 C CA . PRO B 1 210 ? 7.176 -13.766 13.219 1 87.75 210 PRO B CA 1
ATOM 3282 C C . PRO B 1 210 ? 6.551 -15.156 13.219 1 87.75 210 PRO B C 1
ATOM 3284 O O . PRO B 1 210 ? 5.328 -15.289 13.297 1 87.75 210 PRO B O 1
ATOM 3287 N N . ALA B 1 211 ? 7.438 -16.062 13.18 1 88.75 211 ALA B N 1
ATOM 3288 C CA . ALA B 1 211 ? 6.996 -17.469 13.148 1 88.75 211 ALA B CA 1
ATOM 3289 C C . ALA B 1 211 ? 6.117 -17.781 14.359 1 88.75 211 ALA B C 1
ATOM 3291 O O . ALA B 1 211 ? 5.148 -18.547 14.242 1 88.75 211 ALA B O 1
ATOM 3292 N N . THR B 1 212 ? 6.422 -17.172 15.508 1 91.69 212 THR B N 1
ATOM 3293 C CA . THR B 1 212 ? 5.676 -17.438 16.734 1 91.69 212 THR B CA 1
ATOM 3294 C C . THR B 1 212 ? 4.223 -16.984 16.594 1 91.69 212 THR B C 1
ATOM 3296 O O . THR B 1 212 ? 3.309 -17.656 17.062 1 91.69 212 THR B O 1
ATOM 3299 N N . VAL B 1 213 ? 4.059 -15.891 15.883 1 90.12 213 VAL B N 1
ATOM 3300 C CA . VAL B 1 213 ? 2.711 -15.375 15.672 1 90.12 213 VAL B CA 1
ATOM 3301 C C . VAL B 1 213 ? 1.952 -16.281 14.711 1 90.12 213 VAL B C 1
ATOM 3303 O O . VAL B 1 213 ? 0.783 -16.594 14.938 1 90.12 213 VAL B O 1
ATOM 3306 N N . LEU B 1 214 ? 2.617 -16.75 13.672 1 89.5 214 LEU B N 1
ATOM 3307 C CA . LEU B 1 214 ? 2.02 -17.641 12.688 1 89.5 214 LEU B CA 1
ATOM 3308 C C . LEU B 1 214 ? 1.55 -18.938 13.352 1 89.5 214 LEU B C 1
ATOM 3310 O O . LEU B 1 214 ? 0.479 -19.453 13.023 1 89.5 214 LEU B O 1
ATOM 3314 N N . GLU B 1 215 ? 2.266 -19.375 14.305 1 90.69 215 GLU B N 1
ATOM 3315 C CA . GLU B 1 215 ? 1.984 -20.641 14.953 1 90.69 215 GLU B CA 1
ATOM 3316 C C . GLU B 1 215 ? 0.917 -20.484 16.031 1 90.69 215 GLU B C 1
ATOM 3318 O O . GLU B 1 215 ? 0.135 -21.406 16.281 1 90.69 215 GLU B O 1
ATOM 3323 N N . GLU B 1 216 ? 0.903 -19.344 16.656 1 91.38 216 GLU B N 1
ATOM 3324 C CA . GLU B 1 216 ? 0.011 -19.094 17.781 1 91.38 216 GLU B CA 1
ATOM 3325 C C . GLU B 1 216 ? -1.449 -19.078 17.344 1 91.38 216 GLU B C 1
ATOM 3327 O O . GLU B 1 216 ? -2.312 -19.641 18.016 1 91.38 216 GLU B O 1
ATOM 3332 N N . ASP B 1 217 ? -1.728 -18.531 16.281 1 91.19 217 ASP B N 1
ATOM 3333 C CA . ASP B 1 217 ? -3.102 -18.422 15.797 1 91.19 217 ASP B CA 1
ATOM 3334 C C . ASP B 1 217 ? -3.15 -18.422 14.273 1 91.19 217 ASP B C 1
ATOM 3336 O O . ASP B 1 217 ? -3.465 -17.406 13.656 1 91.19 217 ASP B O 1
ATOM 3340 N N . PRO B 1 218 ? -2.932 -19.578 13.742 1 91.81 218 PRO B N 1
ATOM 3341 C CA . PRO B 1 218 ? -2.869 -19.688 12.281 1 91.81 218 PRO B CA 1
ATOM 3342 C C . PRO B 1 218 ? -4.172 -19.281 11.602 1 91.81 218 PRO B C 1
ATOM 3344 O O . PRO B 1 218 ? -4.152 -18.75 10.484 1 91.81 218 PRO B O 1
ATOM 3347 N N . GLN B 1 219 ? -5.242 -19.5 12.305 1 93.5 219 GLN B N 1
ATOM 3348 C CA . GLN B 1 219 ? -6.523 -19.141 11.703 1 93.5 219 GLN B CA 1
ATOM 3349 C C . GLN B 1 219 ? -6.684 -17.641 11.602 1 93.5 219 GLN B C 1
ATOM 3351 O O . GLN B 1 219 ? -7.18 -17.125 10.594 1 93.5 219 GLN B O 1
ATOM 3356 N N . ALA B 1 220 ? -6.277 -16.922 12.641 1 93.31 220 ALA B N 1
ATOM 3357 C CA . ALA B 1 220 ? -6.344 -15.469 12.602 1 93.31 220 ALA B CA 1
ATOM 3358 C C . ALA B 1 220 ? -5.469 -14.906 11.484 1 93.31 220 ALA B C 1
ATOM 3360 O O . ALA B 1 220 ? -5.852 -13.938 10.82 1 93.31 220 ALA B O 1
ATOM 3361 N N . VAL B 1 221 ? -4.348 -15.516 11.289 1 94.62 221 VAL B N 1
ATOM 3362 C CA . VAL B 1 221 ? -3.447 -15.102 10.219 1 94.62 221 VAL B CA 1
ATOM 3363 C C . VAL B 1 221 ? -4.105 -15.336 8.859 1 94.62 221 VAL B C 1
ATOM 3365 O O . VAL B 1 221 ? -4.098 -14.453 8 1 94.62 221 VAL B O 1
ATOM 3368 N N . LEU B 1 222 ? -4.672 -16.516 8.773 1 95.12 222 LEU B N 1
ATOM 3369 C CA . LEU B 1 222 ? -5.348 -16.875 7.531 1 95.12 222 LEU B CA 1
ATOM 3370 C C . LEU B 1 222 ? -6.484 -15.898 7.234 1 95.12 222 LEU B C 1
ATOM 3372 O O . LEU B 1 222 ? -6.598 -15.391 6.113 1 95.12 222 LEU B O 1
ATOM 3376 N N . ASP B 1 223 ? -7.281 -15.602 8.227 1 94.88 223 ASP B N 1
ATOM 3377 C CA . ASP B 1 223 ? -8.43 -14.711 8.047 1 94.88 223 ASP B CA 1
ATOM 3378 C C . ASP B 1 223 ? -7.977 -13.312 7.629 1 94.88 223 ASP B C 1
ATOM 3380 O O . ASP B 1 223 ? -8.555 -12.719 6.719 1 94.88 223 ASP B O 1
ATOM 3384 N N . LEU B 1 224 ? -7 -12.797 8.266 1 95.31 224 LEU B N 1
ATOM 3385 C CA . LEU B 1 224 ? -6.496 -11.461 7.953 1 95.31 224 LEU B CA 1
ATOM 3386 C C . LEU B 1 224 ? -5.875 -11.43 6.562 1 95.31 224 LEU B C 1
ATOM 3388 O O . LEU B 1 224 ? -6.113 -10.492 5.793 1 95.31 224 LEU B O 1
ATOM 3392 N N . GLU B 1 225 ? -5.113 -12.469 6.262 1 96.19 225 GLU B N 1
ATOM 3393 C CA . GLU B 1 225 ? -4.5 -12.586 4.945 1 96.19 225 GLU B CA 1
ATOM 3394 C C . GLU B 1 225 ? -5.551 -12.547 3.84 1 96.19 225 GLU B C 1
ATOM 3396 O O . GLU B 1 225 ? -5.422 -11.781 2.881 1 96.19 225 GLU B O 1
ATOM 3401 N N . LEU B 1 226 ? -6.566 -13.281 4.023 1 96.44 226 LEU B N 1
ATOM 3402 C CA . LEU B 1 226 ? -7.609 -13.367 3.006 1 96.44 226 LEU B CA 1
ATOM 3403 C C . LEU B 1 226 ? -8.398 -12.062 2.926 1 96.44 226 LEU B C 1
ATOM 3405 O O . LEU B 1 226 ? -8.758 -11.617 1.834 1 96.44 226 LEU B O 1
ATOM 3409 N N . ALA B 1 227 ? -8.633 -11.469 4.062 1 95 227 ALA B N 1
ATOM 3410 C CA . ALA B 1 227 ? -9.367 -10.203 4.102 1 95 227 ALA B CA 1
ATOM 3411 C C . ALA B 1 227 ? -8.625 -9.109 3.346 1 95 227 ALA B C 1
ATOM 3413 O O . ALA B 1 227 ? -9.242 -8.273 2.686 1 95 227 ALA B O 1
ATOM 3414 N N . LEU B 1 228 ? -7.352 -9.141 3.393 1 97 228 LEU B N 1
ATOM 3415 C CA . LEU B 1 228 ? -6.543 -8.062 2.842 1 97 228 LEU B CA 1
ATOM 3416 C C . LEU B 1 228 ? -6.16 -8.352 1.394 1 97 228 LEU B C 1
ATOM 3418 O O . LEU B 1 228 ? -5.805 -7.438 0.646 1 97 228 LEU B O 1
ATOM 3422 N N . SER B 1 229 ? -6.262 -9.562 0.956 1 97.5 229 SER B N 1
ATOM 3423 C CA . SER B 1 229 ? -5.676 -10.031 -0.297 1 97.5 229 SER B CA 1
ATOM 3424 C C . SER B 1 229 ? -6.301 -9.32 -1.495 1 97.5 229 SER B C 1
ATOM 3426 O O . SER B 1 229 ? -5.645 -9.125 -2.52 1 97.5 229 SER B O 1
ATOM 3428 N N . ALA B 1 230 ? -7.566 -8.883 -1.395 1 96.31 230 ALA B N 1
ATOM 3429 C CA . ALA B 1 230 ? -8.242 -8.305 -2.553 1 96.31 230 ALA B CA 1
ATOM 3430 C C . ALA B 1 230 ? -8.367 -6.789 -2.408 1 96.31 230 ALA B C 1
ATOM 3432 O O . ALA B 1 230 ? -8.984 -6.129 -3.252 1 96.31 230 ALA B O 1
ATOM 3433 N N . GLN B 1 231 ? -7.719 -6.211 -1.439 1 95.31 231 GLN B N 1
ATOM 3434 C CA . GLN B 1 231 ? -7.996 -4.82 -1.111 1 95.31 231 GLN B CA 1
ATOM 3435 C C . GLN B 1 231 ? -6.758 -3.951 -1.299 1 95.31 231 GLN B C 1
ATOM 3437 O O . GLN B 1 231 ? -5.781 -4.082 -0.554 1 95.31 231 GLN B O 1
ATOM 3442 N N . PRO B 1 232 ? -6.781 -3.053 -2.281 1 95.44 232 PRO B N 1
ATOM 3443 C CA . PRO B 1 232 ? -5.746 -2.02 -2.213 1 95.44 232 PRO B CA 1
ATOM 3444 C C . PRO B 1 232 ? -5.824 -1.191 -0.932 1 95.44 232 PRO B C 1
ATOM 3446 O O . PRO B 1 232 ? -6.914 -0.958 -0.407 1 95.44 232 PRO B O 1
ATOM 3449 N N . PRO B 1 233 ? -4.836 -0.79 -0.373 1 97.19 233 PRO B N 1
ATOM 3450 C CA . PRO B 1 233 ? -3.484 -0.902 -0.925 1 97.19 233 PRO B CA 1
ATOM 3451 C C . PRO B 1 233 ? -2.787 -2.199 -0.521 1 97.19 233 PRO B C 1
ATOM 3453 O O . PRO B 1 233 ? -1.662 -2.461 -0.953 1 97.19 233 PRO B O 1
ATOM 3456 N N . PHE B 1 234 ? -3.404 -3.051 0.252 1 97.88 234 PHE B N 1
ATOM 3457 C CA . PHE B 1 234 ? -2.773 -4.238 0.819 1 97.88 234 PHE B CA 1
ATOM 3458 C C . PHE B 1 234 ? -2.4 -5.23 -0.277 1 97.88 234 PHE B C 1
ATOM 3460 O O . PHE B 1 234 ? -1.281 -5.746 -0.301 1 97.88 234 PHE B O 1
ATOM 3467 N N . ARG B 1 235 ? -3.342 -5.367 -1.167 1 97.88 235 ARG B N 1
ATOM 3468 C CA . ARG B 1 235 ? -3.102 -6.238 -2.314 1 97.88 235 ARG B CA 1
ATOM 3469 C C . ARG B 1 235 ? -1.801 -5.867 -3.02 1 97.88 235 ARG B C 1
ATOM 3471 O O . ARG B 1 235 ? -0.998 -6.738 -3.352 1 97.88 235 ARG B O 1
ATOM 3478 N N . ASP B 1 236 ? -1.518 -4.57 -3.123 1 98.12 236 ASP B N 1
ATOM 3479 C CA . ASP B 1 236 ? -0.486 -4.051 -4.016 1 98.12 236 ASP B CA 1
ATOM 3480 C C . ASP B 1 236 ? 0.875 -4.027 -3.324 1 98.12 236 ASP B C 1
ATOM 3482 O O . ASP B 1 236 ? 1.904 -3.834 -3.975 1 98.12 236 ASP B O 1
ATOM 3486 N N . ILE B 1 237 ? 0.913 -4.293 -2.02 1 97.62 237 ILE B N 1
ATOM 3487 C CA . ILE B 1 237 ? 2.191 -4.316 -1.317 1 97.62 237 ILE B CA 1
ATOM 3488 C C . ILE B 1 237 ? 2.537 -5.75 -0.917 1 97.62 237 ILE B C 1
ATOM 3490 O O . ILE B 1 237 ? 3.479 -5.977 -0.155 1 97.62 237 ILE B O 1
ATOM 3494 N N . ALA B 1 238 ? 1.783 -6.715 -1.372 1 98.12 238 ALA B N 1
ATOM 3495 C CA . ALA B 1 238 ? 2.01 -8.117 -1.031 1 98.12 238 ALA B CA 1
ATOM 3496 C C . ALA B 1 238 ? 3.311 -8.625 -1.646 1 98.12 238 ALA B C 1
ATOM 3498 O O . ALA B 1 238 ? 3.779 -8.094 -2.652 1 98.12 238 ALA B O 1
ATOM 3499 N N . SER B 1 239 ? 3.875 -9.688 -1.033 1 97.94 239 SER B N 1
ATOM 3500 C CA . SER B 1 239 ? 5.105 -10.297 -1.53 1 97.94 239 SER B CA 1
ATOM 3501 C C . SER B 1 239 ? 4.953 -10.75 -2.979 1 97.94 239 SER B C 1
ATOM 3503 O O . SER B 1 239 ? 5.895 -10.656 -3.768 1 97.94 239 SER B O 1
ATOM 3505 N N . GLN B 1 240 ? 3.771 -11.234 -3.24 1 98.62 240 GLN B N 1
ATOM 3506 C CA . GLN B 1 240 ? 3.453 -11.68 -4.594 1 98.62 240 GLN B CA 1
ATOM 3507 C C . GLN B 1 240 ? 2.082 -11.172 -5.031 1 98.62 240 GLN B C 1
ATOM 3509 O O . GLN B 1 240 ? 1.272 -10.758 -4.199 1 98.62 240 GLN B O 1
ATOM 3514 N N . LEU B 1 241 ? 1.855 -11.141 -6.344 1 98.81 241 LEU B N 1
ATOM 3515 C CA . LEU B 1 241 ? 0.573 -10.828 -6.965 1 98.81 241 LEU B CA 1
ATOM 3516 C C . LEU B 1 241 ? 0.046 -12.023 -7.758 1 98.81 241 LEU B C 1
ATOM 3518 O O . LEU B 1 241 ? 0.777 -12.617 -8.555 1 98.81 241 LEU B O 1
ATOM 3522 N N . HIS B 1 242 ? -1.139 -12.352 -7.477 1 98.88 242 HIS B N 1
ATOM 3523 C CA . HIS B 1 242 ? -1.828 -13.422 -8.195 1 98.88 242 HIS B CA 1
ATOM 3524 C C . HIS B 1 242 ? -2.852 -12.859 -9.172 1 98.88 242 HIS B C 1
ATOM 3526 O O . HIS B 1 242 ? -3.809 -12.195 -8.766 1 98.88 242 HIS B O 1
ATOM 3532 N N . LEU B 1 243 ? -2.643 -13.086 -10.422 1 98.94 243 LEU B N 1
ATOM 3533 C CA . LEU B 1 243 ? -3.615 -12.719 -11.445 1 98.94 243 LEU B CA 1
ATOM 3534 C C . LEU B 1 243 ? -4.273 -13.953 -12.047 1 98.94 243 LEU B C 1
ATOM 3536 O O . LEU B 1 243 ? -3.584 -14.891 -12.461 1 98.94 243 LEU B O 1
ATOM 3540 N N . PHE B 1 244 ? -5.582 -13.977 -11.969 1 98.94 244 PHE B N 1
ATOM 3541 C CA . PHE B 1 244 ? -6.383 -15.008 -12.617 1 98.94 244 PHE B CA 1
ATOM 3542 C C . PHE B 1 244 ? -6.977 -14.492 -13.922 1 98.94 244 PHE B C 1
ATOM 3544 O O . PHE B 1 244 ? -7.738 -13.516 -13.922 1 98.94 244 PHE B O 1
ATOM 3551 N N . ALA B 1 245 ? -6.59 -15.156 -15.016 1 98.94 245 ALA B N 1
ATOM 3552 C CA . ALA B 1 245 ? -6.949 -14.633 -16.328 1 98.94 245 ALA B CA 1
ATOM 3553 C C . ALA B 1 245 ? -7.582 -15.727 -17.203 1 98.94 245 ALA B C 1
ATOM 3555 O O . ALA B 1 245 ? -7.48 -16.906 -16.891 1 98.94 245 ALA B O 1
ATOM 3556 N N . ARG B 1 246 ? -8.219 -15.258 -18.25 1 98.75 246 ARG B N 1
ATOM 3557 C CA . ARG B 1 246 ? -8.961 -16.156 -19.125 1 98.75 246 ARG B CA 1
ATOM 3558 C C . ARG B 1 246 ? -8.609 -15.906 -20.594 1 98.75 246 ARG B C 1
ATOM 3560 O O . ARG B 1 246 ? -8.414 -14.766 -21 1 98.75 246 ARG B O 1
ATOM 3567 N N . ARG B 1 247 ? -8.461 -16.953 -21.266 1 98.62 247 ARG B N 1
ATOM 3568 C CA . ARG B 1 247 ? -8.445 -16.844 -22.719 1 98.62 247 ARG B CA 1
ATOM 3569 C C . ARG B 1 247 ? -9.852 -16.703 -23.281 1 98.62 247 ARG B C 1
ATOM 3571 O O . ARG B 1 247 ? -10.711 -17.562 -23.047 1 98.62 247 ARG B O 1
ATOM 3578 N N . PRO B 1 248 ? -10.086 -15.602 -23.969 1 96.75 248 PRO B N 1
ATOM 3579 C CA . PRO B 1 248 ? -11.445 -15.414 -24.484 1 96.75 248 PRO B CA 1
ATOM 3580 C C . PRO B 1 248 ? -11.852 -16.5 -25.484 1 96.75 248 PRO B C 1
ATOM 3582 O O . PRO B 1 248 ? -10.992 -17.094 -26.141 1 96.75 248 PRO B O 1
#

Foldseek 3Di:
DPPPPPPLDQLPPFLQCVQVVVVVVVVCVVVPPDAFEEEEEQCFLPSPPLNSLSVPHAYEYEHQDPVRLVNNCVSNVVSVRNVRYHYDYDALLCLLVVAAFQAGQEYEAAARCQQDDDNLSSLLSVLRNHHAFHKYKYKFFALLLVLVVCVVVPNNQLSVCLVPPPFSGSDDPGNTNHGDFPVVVQVSNVVSQKAWDAKWAGQLCVVVDDPCVCVVCVPVSSVVSNVQGRDPPSVGNHRMMITMIGRD/DPPPVPPLCQPPPFLQCVQVVVVVVVVCVVVPPDAFEEEEEQCFLPSPPLNSLVVPHAYEYEHQDPVRLVNNCVSNVVSVRNVRYHYDHDALLCLLVVAAFQAGQEYEAAARCQQDDDNLSSLLSVLRNHHAFHKYKYKFFALLLVLVVCVVVPNNQLSVCLVPPPFSGSDDPGNTNHGDFPVVVQVSNVVSQKAWDAKWAGQLCVVVDDPCVCVVCVPVSSVVSNVQGRDPPSVGNHRMMITMIGRD

Sequence (496 aa):
MDTATARTGRPLVTARTAAVWTVLRRELDRHAGRELTVLDVGGGTGGFAVPLAEAGHTVTVIDASPDALAALTRRAADAGVADRVRAVQGDGDALAGLVEPASADLILCHAVLEVVDDPSRVIAAIAAALRPGGALSLLVAGRAAAILARAVNGHLRAASALVTDADGRSGPRDTLRRRYDAESAAALLGAAGLVVEETHGVRVVADLLPATVLEEDPQAVLDLELALSAQPPFRDIASQLHLFARRPMDTATARTGRPLVTARTAAVWTVLRRELDRHAGRELTVLDVGGGTGGFAVPLAEAGHTVTVIDASPDALAALTRRAADAGVADRVRAVQGDGDALAGLVEPASADLILCHAVLEVVDDPSRVIAAIAAALRPGGALSLLVAGRAAAILARAVNGHLRAASALVTDADGRSGPRDTLRRRYDAESAAALLGAAGLVVEETHGVRVVADLLPATVLEEDPQAVLDLELALSAQPPFRDIASQLHLFARRP

pLDDT: mean 93.04, std 13.77, range [23.64, 98.94]

Organism: Actinoplanes teichomyceticus (NCBI:txid1867)

Solvent-accessible surface area (backbone atoms only — not comparable to full-atom values): 25167 Å² total; per-residue (Å²): 135,83,78,73,75,75,75,80,75,70,75,77,72,40,54,70,46,36,53,59,49,55,54,51,51,54,55,49,58,76,40,62,94,58,69,44,39,31,35,27,40,51,33,43,53,26,82,63,48,43,56,44,23,70,73,60,21,38,26,38,31,29,21,70,48,65,67,31,40,50,46,21,53,50,50,21,46,76,69,70,32,45,91,29,51,44,77,42,83,38,49,67,84,46,39,60,81,75,48,60,69,48,60,22,46,33,33,38,38,48,71,39,65,32,66,51,93,51,49,68,58,32,48,42,34,50,51,46,23,31,22,78,67,10,37,36,44,36,31,40,47,22,33,51,26,50,29,50,52,29,37,50,71,59,35,48,67,40,18,48,33,27,72,67,36,93,38,33,29,52,53,89,84,42,87,47,70,32,36,32,53,75,65,60,50,48,48,57,41,43,76,52,59,32,44,78,73,47,65,32,11,33,29,57,49,60,76,58,38,50,67,67,51,52,68,71,40,46,64,62,49,32,52,49,36,53,66,36,15,70,32,80,51,44,19,62,44,3,48,21,38,35,38,38,27,29,34,107,136,83,78,71,75,73,74,79,74,69,74,76,72,40,55,68,44,36,55,60,49,56,54,51,49,52,55,49,59,75,40,63,96,57,69,44,38,31,35,26,41,51,34,43,53,26,83,63,48,42,57,44,22,73,72,59,21,38,27,39,32,30,20,70,46,66,67,32,40,50,45,19,51,52,50,21,46,77,69,72,30,46,92,29,50,45,76,42,83,38,50,68,82,46,40,60,82,74,48,59,67,50,60,23,46,33,34,38,38,48,70,38,64,33,65,52,94,51,50,66,58,31,48,40,34,50,51,46,22,30,22,80,67,9,36,37,44,35,30,42,47,22,34,50,27,52,29,52,52,29,36,50,71,57,35,50,66,39,18,49,31,28,72,67,36,92,38,35,29,51,54,88,84,43,86,48,70,32,35,32,53,75,63,62,49,48,49,58,40,43,77,51,60,32,45,76,75,48,64,33,11,31,30,57,48,60,78,57,38,51,69,68,49,51,67,72,39,46,64,60,49,31,52,49,37,54,67,35,16,70,33,82,50,46,19,63,44,3,49,22,38,34,40,37,28,30,34,105

Secondary structure (DSSP, 8-state):
--------------TTTHHHHHHHHHHHHHTTT---EEEEET-TTTTTHHHHHHTT-EEEEEES-HHHHHHHHHHHHHTT-GGGEEEEE--GGGHHHHS-TT-EEEEEEES-TTTSS-HHHHHHHHHHHEEEEEEEEEEEEBHHHHHHHHHHTT-HHHHHHHHHSTT---STT-S-S--B-HHHHHHHHHHTT-EEEEEEEESSSGGGS-HHHHHH-HHHHHHHHHHHHTSTTTGGGSSEEEEEEE--/--------------TTTHHHHHHHHHHHHHTTT---EEEEET-TTTTTHHHHHHTT-EEEEEES-HHHHHHHHHHHHHTT-GGGEEEEE--GGGHHHHS-TT-EEEEEEES-TTTSS-HHHHHHHHHHHEEEEEEEEEEEEBHHHHHHHHHHTT-HHHHHHHHHSTT---STT-S-S--B-HHHHHHHHHHTT-EEEEEEEESSSGGGS-HHHHHH-HHHHHHHHHHHHTSTTTGGGSSEEEEEEE--

Radius of gyration: 27.75 Å; Cα contacts (8 Å, |Δi|>4): 1031; chains: 2; bounding box: 54×97×56 Å

Nearest PDB structures (foldseek):
  8zc7-assembly1_A  TM=6.752E-01  e=4.485E-15  Streptomyces caespitosus
  3bus-assembly2_B  TM=6.242E-01  e=3.459E-15  Lentzea aerocolonigenes
  8gdu-assembly1_A  TM=8.048E-01  e=4.233E-11  Methanosarcina acetivorans C2A
  7ec0-assembly1_A  TM=5.515E-01  e=1.362E-10  Bombyx mori
  7ebx-assembly1_A  TM=5.304E-01  e=2.145E-10  Bombyx mori